Protein AF-A0A3M2DHL9-F1 (afdb_monomer)

Mean predicted aligned error: 7.64 Å

Sequence (543 aa):
MQYESRGEPLRRLLNPDKPKIVFTNPDILFLILGLQYHAEPFEPLRRYETLIMDEFHLYHGVELAHALAMASLARGFEIFKRITLLSATPHPDVRTLLAKVLNPLLIDPRVMPDAAIHGWRTAVHAVEITPIQVFGNDPVEILLEQILCLKPELERLRCEIPDDDYLPAVVIVNSVVNAIRLEDRLAEVGFPRDTLAVIRGLSHRAIRTPKDKLLALGTSAIEVGVDFRCDYLLFEALEAASFLQRFGRVGRHSPGKAFALVPPNVFTGMANLPPEIDRSYFEERIHAWYPSANAYAWFVTTESGMLTTRALAENLIAVVERDSHTRPEVLTQLREKIEAILADHAQRLGCEAENAKAKEAFQRCAQGKKHSRWLAAYRRLNRFRTSLPAVKVHDFMEQHRRQDWEMGEYEADLATLLKRAVGLAWNEKLGRLTIKGIGKYRRVHASEIFTDDDCGVILETKDFPNLLLYQDGEATPVSDLMARENHIFVVVPRRAVEQALDWRIPVFDAGSYLLAFDGAALLLLELWRRRHSARSCRVDGKV

Radius of gyration: 25.13 Å; Cα contacts (8 Å, |Δi|>4): 853; chains: 1; bounding box: 67×60×70 Å

Nearest PDB structures (foldseek):
  4qqy-assembly1_A  TM=4.549E-01  e=4.830E-08  Thermobifida fusca YX
  4qqx-assembly6_G  TM=4.732E-01  e=1.630E-07  Thermobifida fusca YX
  8g9u-assembly1_P  TM=4.335E-01  e=1.669E-03  Neisseria lactamica
  7egq-assembly1_E  TM=4.756E-01  e=2.557E-01  Severe acute respiratory syndrome coronavirus 2
  2zpa-assembly2_B  TM=1.947E-01  e=3.493E-02  Escherichia coli K-12

pLDDT: mean 87.4, std 10.69, range [30.83, 97.81]

Solvent-accessible surface area (backbone atoms only — not comparable to full-atom values): 29830 Å² total; per-residue (Å²): 137,89,71,97,50,92,21,56,66,50,25,62,70,46,46,70,92,54,100,74,86,84,90,76,60,67,53,60,55,47,36,40,71,23,34,73,45,43,67,61,36,42,60,37,51,51,74,41,52,67,46,75,44,68,61,48,52,75,44,34,31,59,34,34,24,44,53,51,37,51,52,48,50,33,54,68,67,60,37,35,84,39,78,45,80,37,52,92,64,68,49,69,65,49,54,56,49,42,48,48,63,66,56,66,90,82,86,57,87,87,60,77,72,97,63,81,93,70,88,82,72,85,69,64,44,64,63,51,76,45,75,38,69,57,71,97,58,60,68,52,58,57,49,48,54,54,49,60,73,41,42,71,57,32,54,50,48,43,71,75,47,85,45,57,61,38,27,38,27,37,37,35,34,90,38,71,54,51,36,51,49,39,53,53,52,40,42,76,75,71,41,62,67,79,33,44,9,50,32,43,74,89,46,28,75,83,52,43,52,48,56,81,23,45,30,36,42,17,22,69,57,52,58,55,92,61,89,54,46,34,43,34,35,38,32,50,48,82,32,29,64,58,37,54,44,49,58,61,52,42,6,56,84,44,59,23,38,34,43,35,40,27,46,62,67,41,35,58,52,58,74,71,50,68,99,73,74,58,68,70,62,50,52,54,51,42,53,72,57,30,56,78,82,81,48,45,54,70,40,42,57,32,47,59,24,31,39,55,36,45,35,45,54,51,36,37,50,54,52,54,71,67,41,89,84,59,54,70,67,58,55,50,52,49,50,54,52,51,51,52,40,53,49,53,51,21,53,43,62,71,22,50,69,25,42,49,54,29,51,51,42,53,53,38,27,76,72,64,36,77,98,26,45,61,54,60,36,42,46,74,66,65,59,49,65,56,68,56,66,70,41,64,35,39,25,52,43,45,14,59,76,66,76,34,73,71,54,14,40,36,60,44,39,43,61,57,44,54,30,20,43,35,72,62,38,73,36,78,94,77,72,38,39,34,27,64,27,76,50,69,83,46,57,49,31,41,50,74,82,77,56,80,88,51,41,78,44,86,43,50,45,77,82,39,85,78,64,39,36,24,42,75,84,40,79,38,67,59,27,56,62,61,65,74,47,61,43,34,29,27,34,40,58,34,92,73,37,60,94,77,62,55,90,87,55,71,66,31,41,28,80,72,27,34,34,22,45,49,56,33,12,46,54,52,46,51,54,42,50,57,49,52,55,57,50,54,60,61,64,76,65,75,125

Foldseek 3Di:
DDDPAPQVVLLVVLAPPDDDDDDDDVQVVLCQLLCVRPCRNVVSLLVEAEAEAEQLQVAFQLLVLSVLLSVLSCVLVVSHNYYHYYHPDHDPLNVVQCCLQPVDDDDDVVDDPPDDPDPDDPQFAAEAEDEDADDPDDVLVVVLVVCVVCVVVLVVVCVVDQDQQAAAEEEEEADPQSLVVSLVVCVVVDDPLVQEQEQEQQWDPVSNRSGNHSYYTYYCSLLPDRQGAYAEYEYEDQALRSVVSSVVNYRRPYYHYYYYHYHPQVVVLVVPDDSDDDPVVVSVSSNVRHDHDHRNSVSCLALLSLLSSVLSLVSNLVSLVPPPPRDPVVSVVSVVSSVVSSCSSNVSSVRNVSNVVSVVLVVCCVVVPPQSVQSVQLSVPRGSDQFADKFKEFAPVQCVVVVHRVRRIDIDTPLQCLQFFAPWDQDPVVRGTYGPDGHHTWAKAWELPDDPVQALGKDKVVVVVVIFIDTNNHTHPCSVVCVVGIWIKHKHFCVQQVVVDDPSQSWHHRPRIIMGIRSSRSVSSVSNVVSVVVVVVVVVPDD

Structure (mmCIF, N/CA/C/O backbone):
data_AF-A0A3M2DHL9-F1
#
_entry.id   AF-A0A3M2DHL9-F1
#
loop_
_atom_site.group_PDB
_atom_site.id
_atom_site.type_symbol
_atom_site.label_atom_id
_atom_site.label_alt_id
_atom_site.label_comp_id
_atom_site.label_asym_id
_atom_site.label_entity_id
_atom_site.label_seq_id
_atom_site.pdbx_PDB_ins_code
_atom_site.Cartn_x
_atom_site.Cartn_y
_atom_site.Cartn_z
_atom_site.occupancy
_atom_site.B_iso_or_equiv
_atom_site.auth_seq_id
_atom_site.auth_comp_id
_atom_site.auth_asym_id
_atom_site.auth_atom_id
_atom_site.pdbx_PDB_model_num
ATOM 1 N N . MET A 1 1 ? -26.693 -11.218 -15.103 1.00 33.88 1 MET A N 1
ATOM 2 C CA . MET A 1 1 ? -26.979 -12.069 -13.928 1.00 33.88 1 MET A CA 1
ATOM 3 C C . MET A 1 1 ? -27.029 -11.139 -12.718 1.00 33.88 1 MET A C 1
ATOM 5 O O . MET A 1 1 ? -25.993 -10.593 -12.363 1.00 33.88 1 MET A O 1
ATOM 9 N N . GLN A 1 2 ? -28.219 -10.819 -12.200 1.00 30.83 2 GLN A N 1
ATOM 10 C CA . GLN A 1 2 ? -28.372 -9.987 -10.996 1.00 30.83 2 GLN A CA 1
ATOM 11 C C . GLN A 1 2 ? -28.254 -10.901 -9.772 1.00 30.83 2 GLN A C 1
ATOM 13 O O . GLN A 1 2 ? -28.954 -11.905 -9.696 1.00 30.83 2 GLN A O 1
ATOM 18 N N . TYR A 1 3 ? -27.327 -10.592 -8.869 1.00 39.88 3 TYR A N 1
ATOM 19 C CA . TYR A 1 3 ? -27.130 -11.331 -7.622 1.00 39.88 3 TYR A CA 1
ATOM 20 C C . TYR A 1 3 ? -27.969 -10.685 -6.511 1.00 39.88 3 TYR A C 1
ATOM 22 O O . TYR A 1 3 ? -27.953 -9.462 -6.380 1.00 39.88 3 TYR A O 1
ATOM 30 N N . GLU A 1 4 ? -28.681 -11.496 -5.722 1.00 46.03 4 GLU A N 1
ATOM 31 C CA . GLU A 1 4 ? -29.551 -11.039 -4.621 1.00 46.03 4 GLU A CA 1
ATOM 32 C C . GLU A 1 4 ? -28.760 -10.523 -3.400 1.00 46.03 4 GLU A C 1
ATOM 34 O O . GLU A 1 4 ? -29.263 -9.690 -2.649 1.00 46.03 4 GLU A O 1
ATOM 39 N N . SER A 1 5 ? -27.495 -10.939 -3.233 1.00 64.06 5 SER A N 1
ATOM 40 C CA . SER A 1 5 ? -26.579 -10.461 -2.185 1.00 64.06 5 SER A CA 1
ATOM 41 C C . SER A 1 5 ? -25.177 -10.181 -2.753 1.00 64.06 5 SER A C 1
ATOM 43 O O . SER A 1 5 ? -24.746 -10.792 -3.736 1.00 64.06 5 SER A O 1
ATOM 45 N N . ARG A 1 6 ? -24.419 -9.267 -2.122 1.00 65.50 6 ARG A N 1
ATOM 46 C CA . ARG A 1 6 ? -22.997 -9.031 -2.463 1.00 65.50 6 ARG A CA 1
ATOM 47 C C . ARG A 1 6 ? -22.091 -10.229 -2.104 1.00 65.50 6 ARG A C 1
ATOM 49 O O . ARG A 1 6 ? -20.965 -10.278 -2.591 1.00 65.50 6 ARG A O 1
ATOM 56 N N . GLY A 1 7 ? -22.557 -11.160 -1.262 1.00 71.44 7 GLY A N 1
ATOM 57 C CA . GLY A 1 7 ? -21.797 -12.311 -0.753 1.00 71.44 7 GLY A CA 1
ATOM 58 C C . GLY A 1 7 ? -21.880 -13.568 -1.627 1.00 71.44 7 GLY A C 1
ATOM 59 O O . GLY A 1 7 ? -20.914 -14.328 -1.696 1.00 71.44 7 GLY A O 1
ATOM 60 N N . GLU A 1 8 ? -22.973 -13.752 -2.368 1.00 76.44 8 GLU A N 1
ATOM 61 C CA . GLU A 1 8 ? -23.227 -14.959 -3.167 1.00 76.44 8 GLU A CA 1
ATOM 62 C C . GLU A 1 8 ? -22.154 -15.241 -4.250 1.00 76.44 8 GLU A C 1
ATOM 64 O O . GLU A 1 8 ? -21.709 -16.390 -4.367 1.00 76.44 8 GLU A O 1
ATOM 69 N N . PRO A 1 9 ? -21.635 -14.246 -5.007 1.00 81.06 9 PRO A N 1
ATOM 70 C CA . PRO A 1 9 ? -20.520 -14.482 -5.930 1.00 81.06 9 PRO A CA 1
ATOM 71 C C . PRO A 1 9 ? -19.248 -14.965 -5.220 1.00 81.06 9 PRO A C 1
ATOM 73 O O . PRO A 1 9 ? -18.567 -15.867 -5.713 1.00 81.06 9 PRO A O 1
ATOM 76 N N . LEU A 1 10 ? -18.939 -14.391 -4.049 1.00 82.94 10 LEU A N 1
ATOM 77 C CA . LEU A 1 10 ? -17.772 -14.772 -3.249 1.00 82.94 10 LEU A CA 1
ATOM 78 C C . LEU A 1 10 ? -17.926 -16.185 -2.695 1.00 82.94 10 LEU A C 1
ATOM 80 O O . LEU A 1 10 ? -16.987 -16.969 -2.780 1.00 82.94 10 LEU A O 1
ATOM 84 N N . ARG A 1 11 ? -19.110 -16.547 -2.193 1.00 83.88 11 ARG A N 1
ATOM 85 C CA . ARG A 1 11 ? -19.404 -17.908 -1.729 1.00 83.88 11 ARG A CA 1
ATOM 86 C C . ARG A 1 11 ? -19.148 -18.939 -2.829 1.00 83.88 11 ARG A C 1
ATOM 88 O O . ARG A 1 11 ? -18.474 -19.937 -2.581 1.00 83.88 11 ARG A O 1
ATOM 95 N N . ARG A 1 12 ? -19.637 -18.697 -4.051 1.00 83.69 12 ARG A N 1
ATOM 96 C CA . ARG A 1 12 ? -19.397 -19.592 -5.199 1.00 83.69 12 ARG A CA 1
ATOM 97 C C . ARG A 1 12 ? -17.917 -19.686 -5.556 1.00 83.69 12 ARG A C 1
ATOM 99 O O . ARG A 1 12 ? -17.418 -20.777 -5.822 1.00 83.69 12 ARG A O 1
ATOM 106 N N . LEU A 1 13 ? -17.208 -18.558 -5.533 1.00 85.44 13 LEU A N 1
ATOM 107 C CA . LEU A 1 13 ? -15.776 -18.519 -5.817 1.00 85.44 13 LEU A CA 1
ATOM 108 C C . LEU A 1 13 ? -14.952 -19.229 -4.737 1.00 85.44 13 LEU A C 1
ATOM 110 O O . LEU A 1 13 ? -13.971 -19.885 -5.068 1.00 85.44 13 LEU A O 1
ATOM 114 N N . LEU A 1 14 ? -15.357 -19.154 -3.471 1.00 88.31 14 LEU A N 1
ATOM 115 C CA . LEU A 1 14 ? -14.650 -19.781 -2.358 1.00 88.31 14 LEU A CA 1
ATOM 116 C C . LEU A 1 14 ? -14.978 -21.261 -2.195 1.00 88.31 14 LEU A C 1
ATOM 118 O O . LEU A 1 14 ? -14.114 -21.990 -1.726 1.00 88.31 14 LEU A O 1
ATOM 122 N N . ASN A 1 15 ? -16.164 -21.730 -2.584 1.00 86.38 15 ASN A N 1
ATOM 123 C CA . ASN A 1 15 ? -16.537 -23.130 -2.392 1.00 86.38 15 ASN A CA 1
ATOM 124 C C . ASN A 1 15 ? -15.516 -24.069 -3.080 1.00 86.38 15 ASN A C 1
ATOM 126 O O . ASN A 1 15 ? -15.326 -23.956 -4.300 1.00 86.38 15 ASN A O 1
ATOM 130 N N . PRO A 1 16 ? -14.825 -24.949 -2.326 1.00 81.12 16 PRO A N 1
ATOM 131 C CA . PRO A 1 16 ? -13.876 -25.893 -2.892 1.00 81.12 16 PRO A CA 1
ATOM 132 C C . PRO A 1 16 ? -14.616 -27.171 -3.298 1.00 81.12 16 PRO A C 1
ATOM 134 O O . PRO A 1 16 ? -14.860 -28.062 -2.491 1.00 81.12 16 PRO A O 1
ATOM 137 N N . ASP A 1 17 ? -14.985 -27.252 -4.569 1.00 82.19 17 ASP A N 1
ATOM 138 C CA . ASP A 1 17 ? -15.469 -28.463 -5.242 1.00 82.19 17 ASP A CA 1
ATOM 139 C C . ASP A 1 17 ? -14.327 -29.439 -5.602 1.00 82.19 17 ASP A C 1
ATOM 141 O O . ASP A 1 17 ? -14.563 -30.592 -5.954 1.00 82.19 17 ASP A O 1
ATOM 145 N N . LYS A 1 18 ? -13.079 -28.972 -5.496 1.00 83.94 18 LYS A N 1
ATOM 146 C CA . LYS A 1 18 ? -11.817 -29.669 -5.788 1.00 83.94 18 LYS A CA 1
ATOM 147 C C . LYS A 1 18 ? -10.661 -28.992 -5.030 1.00 83.94 18 LYS A C 1
ATOM 149 O O . LYS A 1 18 ? -10.882 -27.911 -4.476 1.00 83.94 18 LYS A O 1
ATOM 154 N N . PRO A 1 19 ? -9.431 -29.552 -5.017 1.00 85.31 19 PRO A N 1
ATOM 155 C CA . PRO A 1 19 ? -8.259 -28.825 -4.531 1.00 85.31 19 PRO A CA 1
ATOM 156 C C . PRO A 1 19 ? -8.152 -27.465 -5.227 1.00 85.31 19 PRO A C 1
ATOM 158 O O . PRO A 1 19 ? -8.079 -27.388 -6.455 1.00 85.31 19 PRO A O 1
ATOM 161 N N . LYS A 1 20 ? -8.214 -26.390 -4.440 1.00 89.31 20 LYS A N 1
ATOM 162 C CA . LYS A 1 20 ? -8.384 -25.027 -4.941 1.00 89.31 20 LYS A CA 1
ATOM 163 C C . LYS A 1 20 ? -7.428 -24.085 -4.230 1.00 89.31 20 LYS A C 1
ATOM 165 O O . LYS A 1 20 ? -7.314 -24.118 -3.008 1.00 89.31 20 LYS A O 1
ATOM 170 N N . ILE A 1 21 ? -6.766 -23.238 -5.010 1.00 91.56 21 ILE A N 1
ATOM 171 C CA . ILE A 1 21 ? -5.967 -22.114 -4.522 1.00 91.56 21 ILE A CA 1
ATOM 172 C C . ILE A 1 21 ? -6.724 -20.848 -4.906 1.00 91.56 21 ILE A C 1
ATOM 174 O O . ILE A 1 21 ? -7.119 -20.689 -6.062 1.00 91.56 21 ILE A O 1
ATOM 178 N N . VAL A 1 22 ? -6.954 -19.968 -3.934 1.00 90.88 22 VAL A N 1
ATOM 179 C CA . VAL A 1 22 ? -7.648 -18.696 -4.149 1.00 90.88 22 VAL A CA 1
ATOM 180 C C . VAL A 1 22 ? -6.673 -17.555 -3.914 1.00 90.88 22 VAL A C 1
ATOM 182 O O . VAL A 1 22 ? -6.149 -17.396 -2.815 1.00 90.88 22 VAL A O 1
ATOM 185 N N . PHE A 1 23 ? -6.469 -16.740 -4.947 1.00 90.00 23 PHE A N 1
ATOM 186 C CA . PHE A 1 23 ? -5.750 -15.475 -4.847 1.00 90.00 23 PHE A CA 1
ATOM 187 C C . PHE A 1 23 ? -6.753 -14.362 -4.553 1.00 90.00 23 PHE A C 1
ATOM 189 O O . PHE A 1 23 ? -7.732 -14.191 -5.280 1.00 90.00 23 PHE A O 1
ATOM 196 N N . THR A 1 24 ? -6.525 -13.609 -3.479 1.00 89.38 24 THR A N 1
ATOM 197 C CA . THR A 1 24 ? -7.413 -12.519 -3.064 1.00 89.38 24 THR A CA 1
ATOM 198 C C . THR A 1 24 ? -6.622 -11.359 -2.470 1.00 89.38 24 THR A C 1
ATOM 200 O O . THR A 1 24 ? -5.558 -11.553 -1.890 1.00 89.38 24 THR A O 1
ATOM 203 N N . ASN A 1 25 ? -7.155 -10.143 -2.589 1.00 87.38 25 ASN A N 1
ATOM 204 C CA . ASN A 1 25 ? -6.614 -8.968 -1.904 1.00 87.38 25 ASN A CA 1
ATOM 205 C C . ASN A 1 25 ? -6.904 -9.084 -0.387 1.00 87.38 25 ASN A C 1
ATOM 207 O O . ASN A 1 25 ? -8.023 -9.495 -0.043 1.00 87.38 25 ASN A O 1
ATOM 211 N N . PRO A 1 26 ? -5.972 -8.717 0.521 1.00 90.94 26 PRO A N 1
ATOM 212 C CA . PRO A 1 26 ? -6.222 -8.654 1.965 1.00 90.94 26 PRO A CA 1
ATOM 213 C C . PRO A 1 26 ? -7.499 -7.901 2.348 1.00 90.94 26 PRO A C 1
ATOM 215 O O . PRO A 1 26 ? -8.163 -8.311 3.294 1.00 90.94 26 PRO A O 1
ATOM 218 N N . ASP A 1 27 ? -7.901 -6.874 1.590 1.00 89.44 27 ASP A N 1
ATOM 219 C CA . ASP A 1 27 ? -9.165 -6.159 1.813 1.00 89.44 27 ASP A CA 1
ATOM 220 C C . ASP A 1 27 ? -10.385 -7.103 1.819 1.00 89.44 27 ASP A C 1
ATOM 222 O O . ASP A 1 27 ? -11.231 -7.019 2.703 1.00 89.44 27 ASP A O 1
ATOM 226 N N . ILE A 1 28 ? -10.469 -8.050 0.877 1.00 89.12 28 ILE A N 1
ATOM 227 C CA . ILE A 1 28 ? -11.599 -8.992 0.795 1.00 89.12 28 ILE A CA 1
ATOM 228 C C . ILE A 1 28 ? -11.567 -9.960 1.981 1.00 89.12 28 ILE A C 1
ATOM 230 O O . ILE A 1 28 ? -12.603 -10.207 2.596 1.00 89.12 28 ILE A O 1
ATOM 234 N N . LEU A 1 29 ? -10.387 -10.483 2.335 1.00 90.62 29 LEU A N 1
ATOM 235 C CA . LEU A 1 29 ? -10.239 -11.379 3.484 1.00 90.62 29 LEU A CA 1
ATOM 236 C C . LEU A 1 29 ? -10.613 -10.670 4.793 1.00 90.62 29 LEU A C 1
ATOM 238 O O . LEU A 1 29 ? -11.330 -11.240 5.611 1.00 90.62 29 LEU A O 1
ATOM 242 N N . PHE A 1 30 ? -10.189 -9.418 4.959 1.00 91.81 30 PHE A N 1
ATOM 243 C CA . PHE A 1 30 ? -10.530 -8.578 6.103 1.00 91.81 30 PHE A CA 1
ATOM 244 C C . PHE A 1 30 ? -12.046 -8.399 6.243 1.00 91.81 30 PHE A C 1
ATOM 246 O O . PHE A 1 30 ? -12.601 -8.579 7.328 1.00 91.81 30 PHE A O 1
ATOM 253 N N . LEU A 1 31 ? -12.734 -8.120 5.131 1.00 89.00 31 LEU A N 1
ATOM 254 C CA . LEU A 1 31 ? -14.192 -7.999 5.096 1.00 89.00 31 LEU A CA 1
ATOM 255 C C . LEU A 1 31 ? -14.900 -9.328 5.405 1.00 89.00 31 LEU A C 1
ATOM 257 O O . LEU A 1 31 ? -15.914 -9.317 6.104 1.00 89.00 31 LEU A O 1
ATOM 261 N N . ILE A 1 32 ? -14.377 -10.466 4.930 1.00 88.44 32 ILE A N 1
ATOM 262 C CA . ILE A 1 32 ? -14.927 -11.796 5.246 1.00 88.44 32 ILE A CA 1
ATOM 263 C C . ILE A 1 32 ? -14.746 -12.118 6.735 1.00 88.44 32 ILE A C 1
ATOM 265 O O . ILE A 1 32 ? -15.703 -12.534 7.382 1.00 88.44 32 ILE A O 1
ATOM 269 N N . LEU A 1 33 ? -13.554 -11.897 7.300 1.00 87.25 33 LEU A N 1
ATOM 270 C CA . LEU A 1 33 ? -13.276 -12.155 8.719 1.00 87.25 33 LEU A CA 1
ATOM 271 C C . LEU A 1 33 ? -14.086 -11.242 9.652 1.00 87.25 33 LEU A C 1
ATOM 273 O O . LEU A 1 33 ? -14.469 -11.666 10.738 1.00 87.25 33 LEU A O 1
ATOM 277 N N . GLY A 1 34 ? -14.395 -10.018 9.216 1.00 85.31 34 GLY A N 1
ATOM 278 C CA . GLY A 1 34 ? -15.306 -9.107 9.912 1.00 85.31 34 GLY A CA 1
ATOM 279 C C . GLY A 1 34 ? -16.798 -9.346 9.637 1.00 85.31 34 GLY A C 1
ATOM 280 O O . GLY A 1 34 ? -17.608 -8.524 10.057 1.00 85.31 34 GLY A O 1
ATOM 281 N N . LEU A 1 35 ? -17.162 -10.407 8.900 1.00 83.38 35 LEU A N 1
ATOM 282 C CA . LEU A 1 35 ? -18.523 -10.736 8.442 1.00 83.38 35 LEU A CA 1
ATOM 283 C C . LEU A 1 35 ? -19.270 -9.595 7.723 1.00 83.38 35 LEU A C 1
ATOM 285 O O . LEU A 1 35 ? -20.501 -9.551 7.712 1.00 83.38 35 LEU A O 1
ATOM 289 N N . GLN A 1 36 ? -18.551 -8.685 7.061 1.00 81.31 36 GLN A N 1
ATOM 290 C CA . GLN A 1 36 ? -19.167 -7.573 6.324 1.00 81.31 36 GLN A CA 1
ATOM 291 C C . GLN A 1 36 ? -19.886 -8.027 5.039 1.00 81.31 36 GLN A C 1
ATOM 293 O O . GLN A 1 36 ? -20.734 -7.306 4.518 1.00 81.31 36 GLN A O 1
ATOM 298 N N . TYR A 1 37 ? -19.591 -9.237 4.551 1.00 76.31 37 TYR A N 1
ATOM 299 C CA . TYR A 1 37 ? -20.328 -9.920 3.478 1.00 76.31 37 TYR A CA 1
ATOM 300 C C . TYR A 1 37 ? -21.350 -10.944 4.008 1.00 76.31 37 TYR A C 1
ATOM 302 O O . TYR A 1 37 ? -21.741 -11.848 3.272 1.00 76.31 37 TYR A O 1
ATOM 310 N N . HIS A 1 38 ? -21.770 -10.820 5.273 1.00 75.81 38 HIS A N 1
ATOM 311 C CA . HIS A 1 38 ? -22.527 -11.838 6.011 1.00 75.81 38 HIS A CA 1
ATOM 312 C C . HIS A 1 38 ? -21.742 -13.154 6.189 1.00 75.81 38 HIS A C 1
ATOM 314 O O . HIS A 1 38 ? -20.557 -13.247 5.862 1.00 75.81 38 HIS A O 1
ATOM 320 N N . ALA A 1 39 ? -22.388 -14.178 6.755 1.00 74.12 39 ALA A N 1
ATOM 321 C CA . ALA A 1 39 ? -21.771 -15.482 7.017 1.00 74.12 39 ALA A CA 1
ATOM 322 C C . ALA A 1 39 ? -21.531 -16.327 5.747 1.00 74.12 39 ALA A C 1
ATOM 324 O O . ALA A 1 39 ? -20.759 -17.286 5.789 1.00 74.12 39 ALA A O 1
ATOM 325 N N . GLU A 1 40 ? -22.156 -15.969 4.619 1.00 77.12 40 GLU A N 1
ATOM 326 C CA . GLU A 1 40 ? -22.136 -16.731 3.361 1.00 77.12 40 GLU A CA 1
ATOM 327 C C . GLU A 1 40 ? -20.724 -17.088 2.851 1.00 77.12 40 GLU A C 1
ATOM 329 O O . GLU A 1 40 ? -20.486 -18.267 2.590 1.00 77.12 40 GLU A O 1
ATOM 334 N N . PRO A 1 41 ? -19.767 -16.148 2.706 1.00 80.44 41 PRO A N 1
ATOM 335 C CA . PRO A 1 41 ? -18.404 -16.476 2.280 1.00 80.44 41 PRO A CA 1
ATOM 336 C C . PRO A 1 41 ? -17.514 -17.018 3.408 1.00 80.44 41 PRO A C 1
ATOM 338 O O . PRO A 1 41 ? -16.451 -17.568 3.126 1.00 80.44 41 PRO A O 1
ATOM 341 N N . PHE A 1 42 ? -17.917 -16.885 4.676 1.00 82.56 42 PHE A N 1
ATOM 342 C CA . PHE A 1 42 ? -17.121 -17.347 5.815 1.00 82.56 42 PHE A CA 1
ATOM 343 C C . PHE A 1 42 ? -17.128 -18.876 5.946 1.00 82.56 42 PHE A C 1
ATOM 345 O O . PHE A 1 42 ? -16.091 -19.478 6.218 1.00 82.56 42 PHE A O 1
ATOM 352 N N . GLU A 1 43 ? -18.272 -19.524 5.709 1.00 83.00 43 GLU A N 1
ATOM 353 C CA . GLU A 1 43 ? -18.377 -20.991 5.729 1.00 83.00 43 GLU A CA 1
ATOM 354 C C . GLU A 1 43 ? -17.414 -21.682 4.744 1.00 83.00 43 GLU A C 1
ATOM 356 O O . GLU A 1 43 ? -16.615 -22.505 5.201 1.00 83.00 43 GLU A O 1
ATOM 361 N N . PRO A 1 44 ? -17.386 -21.337 3.441 1.00 86.69 44 PRO A N 1
ATOM 362 C CA . PRO A 1 44 ? -16.469 -21.978 2.510 1.00 86.69 44 PRO A CA 1
ATOM 363 C C . PRO A 1 44 ? -15.010 -21.609 2.794 1.00 86.69 44 PRO A C 1
ATOM 365 O O . PRO A 1 44 ? -14.128 -22.428 2.542 1.00 86.69 44 PRO A O 1
ATOM 368 N N . LEU A 1 45 ? -14.733 -20.427 3.363 1.00 87.81 45 LEU A N 1
ATOM 369 C CA . LEU A 1 45 ? -13.377 -20.029 3.756 1.00 87.81 45 LEU A CA 1
ATOM 370 C C . LEU A 1 45 ? -12.777 -20.978 4.808 1.00 87.81 45 LEU A C 1
ATOM 372 O O . LEU A 1 45 ? -11.600 -21.316 4.719 1.00 87.81 45 LEU A O 1
ATOM 376 N N . ARG A 1 46 ? -13.580 -21.471 5.762 1.00 87.19 46 ARG A N 1
ATOM 377 C CA . ARG A 1 46 ? -13.131 -22.424 6.800 1.00 87.19 46 ARG A CA 1
ATOM 378 C C . ARG A 1 46 ? -12.732 -23.798 6.259 1.00 87.19 46 ARG A C 1
ATOM 380 O O . ARG A 1 46 ? -12.165 -24.600 6.994 1.00 87.19 46 ARG A O 1
ATOM 387 N N . ARG A 1 47 ? -13.056 -24.100 5.000 1.00 89.50 47 ARG A N 1
ATOM 388 C CA . ARG A 1 47 ? -12.672 -25.359 4.345 1.00 89.50 47 ARG A CA 1
ATOM 389 C C . ARG A 1 47 ? -11.240 -25.323 3.808 1.00 89.50 47 ARG A C 1
ATOM 391 O O . ARG A 1 47 ? -10.718 -26.360 3.411 1.00 89.50 47 ARG A O 1
ATOM 398 N N . TYR A 1 48 ? -10.606 -24.151 3.789 1.00 92.25 48 TYR A N 1
ATOM 399 C CA . TYR A 1 48 ? -9.203 -24.010 3.426 1.00 92.25 48 TYR A CA 1
ATOM 400 C C . TYR A 1 48 ? -8.323 -24.283 4.640 1.00 92.25 48 TYR A C 1
ATOM 402 O O . TYR A 1 48 ? -8.579 -23.804 5.738 1.00 92.25 48 TYR A O 1
ATOM 410 N N . GLU A 1 49 ? -7.243 -25.031 4.440 1.00 92.50 49 GLU A N 1
ATOM 411 C CA . GLU A 1 49 ? -6.347 -25.389 5.542 1.00 92.50 49 GLU A CA 1
ATOM 412 C C . GLU A 1 49 ? -5.215 -24.383 5.753 1.00 92.50 49 GLU A C 1
ATOM 414 O O . GLU A 1 49 ? -4.653 -24.315 6.843 1.00 92.50 49 GLU A O 1
ATOM 419 N N . THR A 1 50 ? -4.841 -23.632 4.715 1.00 94.31 50 THR A N 1
ATOM 420 C CA . THR A 1 50 ? -3.657 -22.766 4.732 1.00 94.31 50 THR A CA 1
ATOM 421 C C . THR A 1 50 ? -4.012 -21.351 4.300 1.00 94.31 50 THR A C 1
ATOM 423 O O . THR A 1 50 ? -4.591 -21.157 3.234 1.00 94.31 50 THR A O 1
ATOM 426 N N . LEU A 1 51 ? -3.594 -20.372 5.101 1.00 94.44 51 LEU A N 1
ATOM 427 C CA . LEU A 1 51 ? -3.557 -18.961 4.734 1.00 94.44 51 LEU A CA 1
ATOM 428 C C . LEU A 1 51 ? -2.118 -18.565 4.394 1.00 94.44 51 LEU A C 1
ATOM 430 O O . LEU A 1 51 ? -1.217 -18.744 5.213 1.00 94.44 51 LEU A O 1
ATOM 434 N N . ILE A 1 52 ? -1.914 -17.995 3.210 1.00 95.12 52 ILE A N 1
ATOM 435 C CA . ILE A 1 52 ? -0.633 -17.418 2.794 1.00 95.12 52 ILE A CA 1
ATOM 436 C C . ILE A 1 52 ? -0.815 -15.905 2.699 1.00 95.12 52 ILE A C 1
ATOM 438 O O . ILE A 1 52 ? -1.647 -15.428 1.931 1.00 95.12 52 ILE A O 1
ATOM 442 N N . MET A 1 53 ? -0.054 -15.161 3.498 1.00 93.94 53 MET A N 1
ATOM 443 C CA . MET A 1 53 ? 0.035 -13.706 3.407 1.00 93.94 53 MET A CA 1
ATOM 444 C C . MET A 1 53 ? 1.313 -13.363 2.653 1.00 93.94 53 MET A C 1
ATOM 446 O O . MET A 1 53 ? 2.405 -13.429 3.219 1.00 93.94 53 MET A O 1
ATOM 450 N N . ASP A 1 54 ? 1.158 -13.066 1.368 1.00 91.56 54 ASP A N 1
ATOM 451 C CA . ASP A 1 54 ? 2.264 -12.692 0.494 1.00 91.56 54 ASP A CA 1
ATOM 452 C C . ASP A 1 54 ? 2.633 -11.208 0.638 1.00 91.56 54 ASP A C 1
ATOM 454 O O . ASP A 1 54 ? 1.834 -10.411 1.134 1.00 91.56 54 ASP A O 1
ATOM 458 N N . GLU A 1 55 ? 3.848 -10.845 0.228 1.00 88.62 55 GLU A N 1
ATOM 459 C CA . GLU A 1 55 ? 4.378 -9.473 0.254 1.00 88.62 55 GLU A CA 1
ATOM 460 C C . GLU A 1 55 ? 4.235 -8.769 1.619 1.00 88.62 55 GLU A C 1
ATOM 462 O O . GLU A 1 55 ? 3.961 -7.572 1.722 1.00 88.62 55 GLU A O 1
ATOM 467 N N . PHE A 1 56 ? 4.460 -9.505 2.712 1.00 92.00 56 PHE A N 1
ATOM 468 C CA . PHE A 1 56 ? 4.197 -9.036 4.079 1.00 92.00 56 PHE A CA 1
ATOM 469 C C . PHE A 1 56 ? 5.000 -7.780 4.475 1.00 92.00 56 PHE A C 1
ATOM 471 O O . PHE A 1 56 ? 4.626 -7.073 5.406 1.00 92.00 56 PHE A O 1
ATOM 478 N N . HIS A 1 57 ? 6.102 -7.473 3.780 1.00 87.12 57 HIS A N 1
ATOM 479 C CA . HIS A 1 57 ? 6.872 -6.240 4.004 1.00 87.12 57 HIS A CA 1
ATOM 480 C C . HIS A 1 57 ? 6.126 -4.962 3.584 1.00 87.12 57 HIS A C 1
ATOM 482 O O . HIS A 1 57 ? 6.551 -3.874 3.969 1.00 87.12 57 HIS A O 1
ATOM 488 N N . LEU A 1 58 ? 5.045 -5.069 2.801 1.00 86.81 58 LEU A N 1
ATOM 489 C CA . LEU A 1 58 ? 4.221 -3.921 2.424 1.00 86.81 58 LEU A CA 1
ATOM 490 C C . LEU A 1 58 ? 3.373 -3.416 3.596 1.00 86.81 58 LEU A C 1
ATOM 492 O O . LEU A 1 58 ? 3.018 -2.239 3.628 1.00 86.81 58 LEU A O 1
ATOM 496 N N . TYR A 1 59 ? 3.063 -4.275 4.571 1.00 91.56 59 TYR A N 1
ATOM 497 C CA . TYR A 1 59 ? 2.223 -3.903 5.703 1.00 91.56 59 TYR A CA 1
ATOM 498 C C . TYR A 1 59 ? 3.010 -3.089 6.732 1.00 91.56 59 TYR A C 1
ATOM 500 O O . TYR A 1 59 ? 4.003 -3.549 7.299 1.00 91.56 59 TYR A O 1
ATOM 508 N N . HIS A 1 60 ? 2.525 -1.883 7.021 1.00 91.69 60 HIS A N 1
ATOM 509 C CA . HIS A 1 60 ? 3.105 -0.978 8.010 1.00 91.69 60 HIS A CA 1
ATOM 510 C C . HIS A 1 60 ? 2.022 -0.355 8.898 1.00 91.69 60 HIS A C 1
ATOM 512 O O . HIS A 1 60 ? 0.855 -0.275 8.513 1.00 91.69 60 HIS A O 1
ATOM 518 N N . GLY A 1 61 ? 2.406 0.102 10.092 1.00 94.19 61 GLY A N 1
ATOM 519 C CA . GLY A 1 61 ? 1.518 0.810 11.022 1.00 94.19 61 GLY A CA 1
ATOM 520 C C . GLY A 1 61 ? 0.182 0.092 11.244 1.00 94.19 61 GLY A C 1
ATOM 521 O O . GLY A 1 61 ? 0.140 -1.015 11.778 1.00 94.19 61 GLY A O 1
ATOM 522 N N . VAL A 1 62 ? -0.910 0.724 10.816 1.00 94.69 62 VAL A N 1
ATOM 523 C CA . VAL A 1 62 ? -2.283 0.207 10.948 1.00 94.69 62 VAL A CA 1
ATOM 524 C C . VAL A 1 62 ? -2.509 -1.057 10.119 1.00 94.69 62 VAL A C 1
ATOM 526 O O . VAL A 1 62 ? -3.138 -1.992 10.602 1.00 94.69 62 VAL A O 1
ATOM 529 N N . GLU A 1 63 ? -1.978 -1.127 8.896 1.00 95.12 63 GLU A N 1
ATOM 530 C CA . GLU A 1 63 ? -2.162 -2.287 8.010 1.00 95.12 63 GLU A CA 1
ATOM 531 C C . GLU A 1 63 ? -1.446 -3.519 8.572 1.00 95.12 63 GLU A C 1
ATOM 533 O O . GLU A 1 63 ? -1.968 -4.632 8.523 1.00 95.12 63 GLU A O 1
ATOM 538 N N . LEU A 1 64 ? -0.287 -3.308 9.207 1.00 95.62 64 LEU A N 1
ATOM 539 C CA . LEU A 1 64 ? 0.397 -4.347 9.975 1.00 95.62 64 LEU A CA 1
ATOM 540 C C . LEU A 1 64 ? -0.435 -4.787 11.189 1.00 95.62 64 LEU A C 1
ATOM 542 O O . LEU A 1 64 ? -0.537 -5.986 11.451 1.00 95.62 64 LEU A O 1
ATOM 546 N N . ALA A 1 65 ? -1.066 -3.849 11.904 1.00 95.81 65 ALA A N 1
ATOM 547 C CA . ALA A 1 65 ? -1.961 -4.175 13.015 1.00 95.81 65 ALA A CA 1
ATOM 548 C C . ALA A 1 65 ? -3.151 -5.029 12.540 1.00 95.81 65 ALA A C 1
ATOM 550 O O . ALA A 1 65 ? -3.442 -6.064 13.136 1.00 95.81 65 ALA A O 1
ATOM 551 N N . HIS A 1 66 ? -3.773 -4.671 11.411 1.00 95.44 66 HIS A N 1
ATOM 552 C CA . HIS A 1 66 ? -4.829 -5.464 10.777 1.00 95.44 66 HIS A CA 1
ATOM 553 C C . HIS A 1 66 ? -4.355 -6.856 10.356 1.00 95.44 66 HIS A C 1
ATOM 555 O O . HIS A 1 66 ? -5.049 -7.839 10.615 1.00 95.44 66 HIS A O 1
ATOM 561 N N . ALA A 1 67 ? -3.182 -6.965 9.730 1.00 95.50 67 ALA A N 1
ATOM 562 C CA . ALA A 1 67 ? -2.612 -8.243 9.316 1.00 95.50 67 ALA A CA 1
ATOM 563 C C . ALA A 1 67 ? -2.412 -9.188 10.513 1.00 95.50 67 ALA A C 1
ATOM 565 O O . ALA A 1 67 ? -2.810 -10.355 10.464 1.00 95.50 67 ALA A O 1
ATOM 566 N N . LEU A 1 68 ? -1.863 -8.671 11.615 1.00 95.06 68 LEU A N 1
ATOM 567 C CA . LEU A 1 68 ? -1.662 -9.439 12.844 1.00 95.06 68 LEU A CA 1
ATOM 568 C C . LEU A 1 68 ? -2.983 -9.767 13.549 1.00 95.06 68 LEU A C 1
ATOM 570 O O . LEU A 1 68 ? -3.140 -10.886 14.036 1.00 95.06 68 LEU A O 1
ATOM 574 N N . ALA A 1 69 ? -3.948 -8.846 13.552 1.00 93.50 69 ALA A N 1
ATOM 575 C CA . ALA A 1 69 ? -5.290 -9.085 14.076 1.00 93.50 69 ALA A CA 1
ATOM 576 C C . ALA A 1 69 ? -5.989 -10.227 13.324 1.00 93.50 69 ALA A C 1
ATOM 578 O O . ALA A 1 69 ? -6.513 -11.148 13.950 1.00 93.50 69 ALA A O 1
ATOM 579 N N . MET A 1 70 ? -5.945 -10.214 11.987 1.00 93.94 70 MET A N 1
ATOM 580 C CA . MET A 1 70 ? -6.486 -11.295 11.159 1.00 93.94 70 MET A CA 1
ATOM 581 C C . MET A 1 70 ? -5.798 -12.628 11.454 1.00 93.94 70 MET A C 1
ATOM 583 O O . MET A 1 70 ? -6.485 -13.632 11.628 1.00 93.94 70 MET A O 1
ATOM 587 N N . ALA A 1 71 ? -4.465 -12.649 11.563 1.00 93.25 71 ALA A N 1
ATOM 588 C CA . ALA A 1 71 ? -3.725 -13.863 11.898 1.00 93.25 71 ALA A CA 1
ATOM 589 C C . ALA A 1 71 ? -4.103 -14.405 13.289 1.00 93.25 71 ALA A C 1
ATOM 591 O O . ALA A 1 71 ? -4.328 -15.606 13.443 1.00 93.25 71 ALA A O 1
ATOM 592 N N . SER A 1 72 ? -4.229 -13.537 14.297 1.00 92.75 72 SER A N 1
ATOM 593 C CA . SER A 1 72 ? -4.634 -13.928 15.652 1.00 92.75 72 SER A CA 1
ATOM 594 C C . SER A 1 72 ? -6.077 -14.420 15.721 1.00 92.75 72 SER A C 1
ATOM 596 O O . SER A 1 72 ? -6.321 -15.458 16.332 1.00 92.75 72 SER A O 1
ATOM 598 N N . LEU A 1 73 ? -7.021 -13.750 15.053 1.00 91.81 73 LEU A N 1
ATOM 599 C CA . LEU A 1 73 ? -8.406 -14.218 14.956 1.00 91.81 73 LEU A CA 1
ATOM 600 C C . LEU A 1 73 ? -8.478 -15.561 14.230 1.00 91.81 73 LEU A C 1
ATOM 602 O O . LEU A 1 73 ? -9.110 -16.490 14.721 1.00 91.81 73 LEU A O 1
ATOM 606 N N . ALA A 1 74 ? -7.782 -15.702 13.102 1.00 91.81 74 ALA A N 1
ATOM 607 C CA . ALA A 1 74 ? -7.779 -16.942 12.342 1.00 91.81 74 ALA A CA 1
ATOM 608 C C . ALA A 1 74 ? -7.195 -18.120 13.133 1.00 91.81 74 ALA A C 1
ATOM 610 O O . ALA A 1 74 ? -7.747 -19.217 13.068 1.00 91.81 74 ALA A O 1
ATOM 611 N N . ARG A 1 75 ? -6.134 -17.899 13.923 1.00 89.69 75 ARG A N 1
ATOM 612 C CA . ARG A 1 75 ? -5.599 -18.910 14.851 1.00 89.69 75 ARG A CA 1
ATOM 613 C C . ARG A 1 75 ? -6.572 -19.218 15.980 1.00 89.69 75 ARG A C 1
ATOM 615 O O . ARG A 1 75 ? -6.841 -20.381 16.240 1.00 89.69 75 ARG A O 1
ATOM 622 N N . GLY A 1 76 ? -7.109 -18.190 16.631 1.00 90.25 76 GLY A N 1
ATOM 623 C CA . GLY A 1 76 ? -7.999 -18.344 17.779 1.00 90.25 76 GLY A CA 1
ATOM 624 C C . GLY A 1 76 ? -9.332 -19.017 17.445 1.00 90.25 76 GLY A C 1
ATOM 625 O O . GLY A 1 76 ? -9.896 -19.749 18.258 1.00 90.25 76 GLY A O 1
ATOM 626 N N . PHE A 1 77 ? -9.833 -18.809 16.229 1.00 90.25 77 PHE A N 1
ATOM 627 C CA . PHE A 1 77 ? -11.001 -19.509 15.697 1.00 90.25 77 PHE A CA 1
ATOM 628 C C . PHE A 1 77 ? -10.665 -20.813 14.970 1.00 90.25 77 PHE A C 1
ATOM 630 O O . PHE A 1 77 ? -11.595 -21.478 14.519 1.00 90.25 77 PHE A O 1
ATOM 637 N N . GLU A 1 78 ? -9.383 -21.178 14.877 1.00 91.12 78 GLU A N 1
ATOM 638 C CA . GLU A 1 78 ? -8.904 -22.368 14.164 1.00 91.12 78 GLU A CA 1
ATOM 639 C C . GLU A 1 78 ? -9.434 -22.424 12.719 1.00 91.12 78 GLU A C 1
ATOM 641 O O . GLU A 1 78 ? -9.829 -23.471 12.213 1.00 91.12 78 GLU A O 1
ATOM 646 N N . ILE A 1 79 ? -9.480 -21.261 12.055 1.00 91.38 79 ILE A N 1
ATOM 647 C CA . ILE A 1 79 ? -9.970 -21.131 10.674 1.00 91.38 79 ILE A CA 1
ATOM 648 C C . ILE A 1 79 ? -9.025 -21.853 9.716 1.00 91.38 79 ILE A C 1
ATOM 650 O O . ILE A 1 79 ? -9.480 -22.527 8.800 1.00 91.38 79 ILE A O 1
ATOM 654 N N . PHE A 1 80 ? -7.716 -21.720 9.948 1.00 92.56 80 PHE A N 1
ATOM 655 C CA . PHE A 1 80 ? -6.670 -22.340 9.141 1.00 92.56 80 PHE A CA 1
ATOM 656 C C . PHE A 1 80 ? -5.748 -23.173 10.032 1.00 92.56 80 PHE A C 1
ATOM 658 O O . PHE A 1 80 ? -5.370 -22.747 11.124 1.00 92.56 80 PHE A O 1
ATOM 665 N N . LYS A 1 81 ? -5.324 -24.335 9.530 1.00 92.00 81 LYS A N 1
ATOM 666 C CA . LYS A 1 81 ? -4.314 -25.195 10.165 1.00 92.00 81 LYS A CA 1
ATOM 667 C C . LYS A 1 81 ? -2.911 -24.596 10.067 1.00 92.00 81 LYS A C 1
ATOM 669 O O . LYS A 1 81 ? -2.073 -24.843 10.930 1.00 92.00 81 LYS A O 1
ATOM 674 N N . ARG A 1 82 ? -2.636 -23.834 9.003 1.00 93.69 82 ARG A N 1
ATOM 675 C CA . ARG A 1 82 ? -1.332 -23.217 8.740 1.00 93.69 82 ARG A CA 1
ATOM 676 C C . ARG A 1 82 ? -1.490 -21.763 8.317 1.00 93.69 82 ARG A C 1
ATOM 678 O O . ARG A 1 82 ? -2.346 -21.437 7.500 1.00 93.69 82 ARG A O 1
ATOM 685 N N . ILE A 1 83 ? -0.612 -20.911 8.837 1.00 93.62 83 ILE A N 1
ATOM 686 C CA . ILE A 1 83 ? -0.440 -19.535 8.371 1.00 93.62 83 ILE A CA 1
ATOM 687 C C . ILE A 1 83 ? 1.013 -19.374 7.934 1.00 93.62 83 ILE A C 1
ATOM 689 O O . ILE A 1 83 ? 1.927 -19.661 8.707 1.00 93.62 83 ILE A O 1
ATOM 693 N N . THR A 1 84 ? 1.220 -18.928 6.700 1.00 94.88 84 THR A N 1
ATOM 694 C CA . THR A 1 84 ? 2.538 -18.665 6.121 1.00 94.88 84 THR A CA 1
ATOM 695 C C . THR A 1 84 ? 2.638 -17.186 5.775 1.00 94.88 84 THR A C 1
ATOM 697 O O . THR A 1 84 ? 1.775 -16.656 5.080 1.00 94.88 84 THR A O 1
ATOM 700 N N . LEU A 1 85 ? 3.686 -16.523 6.262 1.00 94.50 85 LEU A N 1
ATOM 701 C CA . LEU A 1 85 ? 3.983 -15.125 5.949 1.00 94.50 85 LEU A CA 1
ATOM 702 C C . LEU A 1 85 ? 5.178 -15.099 4.997 1.00 94.50 85 LEU A C 1
ATOM 704 O O . LEU A 1 85 ? 6.261 -15.547 5.373 1.00 94.50 85 LEU A O 1
ATOM 708 N N . LEU A 1 86 ? 4.983 -14.605 3.777 1.00 92.31 86 LEU A N 1
ATOM 709 C CA . LEU A 1 86 ? 6.045 -14.479 2.781 1.00 92.31 86 LEU A CA 1
ATOM 710 C C . LEU A 1 86 ? 6.488 -13.021 2.710 1.00 92.31 86 LEU A C 1
ATOM 712 O O . LEU A 1 86 ? 5.671 -12.103 2.673 1.00 92.31 86 LEU A O 1
ATOM 716 N N . SER A 1 87 ? 7.797 -12.789 2.744 1.00 88.31 87 SER A N 1
ATOM 717 C CA . SER A 1 87 ? 8.353 -11.441 2.711 1.00 88.31 87 SER A CA 1
ATOM 718 C C . SER A 1 87 ? 9.723 -11.443 2.052 1.00 88.31 87 SER A C 1
ATOM 720 O O . SER A 1 87 ? 10.635 -12.104 2.541 1.00 88.31 87 SER A O 1
ATOM 722 N N . ALA A 1 88 ? 9.871 -10.673 0.972 1.00 80.69 88 ALA A N 1
ATOM 723 C CA . ALA A 1 88 ? 11.162 -10.476 0.315 1.00 80.69 88 ALA A CA 1
ATOM 724 C C . ALA A 1 88 ? 12.131 -9.629 1.161 1.00 80.69 88 ALA A C 1
ATOM 726 O O . ALA A 1 88 ? 13.304 -9.959 1.285 1.00 80.69 88 ALA A O 1
ATOM 727 N N . THR A 1 89 ? 11.636 -8.550 1.776 1.00 78.94 89 THR A N 1
ATOM 728 C CA . THR A 1 89 ? 12.459 -7.565 2.501 1.00 78.94 89 THR A CA 1
ATOM 729 C C . THR A 1 89 ? 11.885 -7.271 3.895 1.00 78.94 89 THR A C 1
ATOM 731 O O . THR A 1 89 ? 11.396 -6.167 4.151 1.00 78.94 89 THR A O 1
ATOM 734 N N . PRO A 1 90 ? 11.869 -8.253 4.815 1.00 82.44 90 PRO A N 1
ATOM 735 C CA . PRO A 1 90 ? 11.256 -8.090 6.133 1.00 82.44 90 PRO A CA 1
ATOM 736 C C . PRO A 1 90 ? 12.038 -7.109 7.020 1.00 82.44 90 PRO A C 1
ATOM 738 O O . PRO A 1 90 ? 13.208 -7.337 7.334 1.00 82.44 90 PRO A O 1
ATOM 741 N N . HI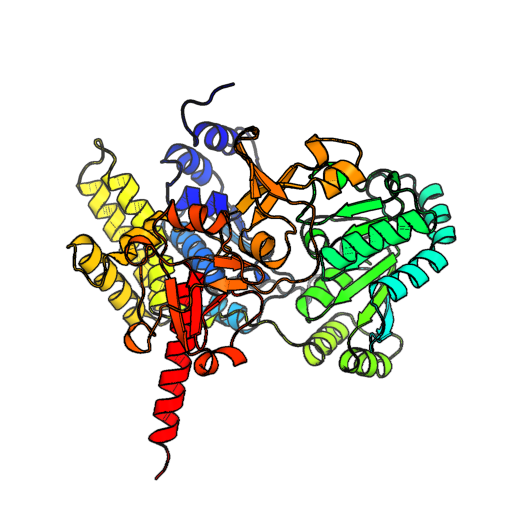S A 1 91 ? 11.360 -6.061 7.493 1.00 85.94 91 HIS A N 1
ATOM 742 C CA . HIS A 1 91 ? 11.939 -5.060 8.392 1.00 85.94 91 HIS A CA 1
ATOM 743 C C . HIS A 1 91 ? 12.329 -5.681 9.756 1.00 85.94 91 HIS A C 1
ATOM 745 O O . HIS A 1 91 ? 11.530 -6.441 10.317 1.00 85.94 91 HIS A O 1
ATOM 751 N N . PRO A 1 92 ? 13.495 -5.344 10.347 1.00 87.00 92 PRO A N 1
ATOM 752 C CA . PRO A 1 92 ? 13.957 -5.920 11.619 1.00 87.00 92 PRO A CA 1
ATOM 753 C C . PRO A 1 92 ? 12.954 -5.791 12.776 1.00 87.00 92 PRO A C 1
ATOM 755 O O . PRO A 1 92 ? 12.679 -6.766 13.478 1.00 87.00 92 PRO A O 1
ATOM 758 N N . ASP A 1 93 ? 12.338 -4.617 12.932 1.00 90.31 93 ASP A N 1
ATOM 759 C CA . ASP A 1 93 ? 11.302 -4.405 13.954 1.00 90.31 93 ASP A CA 1
ATOM 760 C C . ASP A 1 93 ? 10.083 -5.315 13.757 1.00 90.31 93 ASP A C 1
ATOM 762 O O . ASP A 1 93 ? 9.521 -5.819 14.728 1.00 90.31 93 ASP A O 1
ATOM 766 N N . VAL A 1 94 ? 9.693 -5.575 12.504 1.00 92.12 94 VAL A N 1
ATOM 767 C CA . VAL A 1 94 ? 8.578 -6.476 12.183 1.00 92.12 94 VAL A CA 1
ATOM 768 C C . VAL A 1 94 ? 8.971 -7.922 12.472 1.00 92.12 94 VAL A C 1
ATOM 770 O O . VAL A 1 94 ? 8.178 -8.646 13.064 1.00 92.12 94 VAL A O 1
ATOM 773 N N . ARG A 1 95 ? 10.205 -8.343 12.153 1.00 90.62 95 ARG A N 1
ATOM 774 C CA . ARG A 1 95 ? 10.714 -9.673 12.547 1.00 90.62 95 ARG A CA 1
ATOM 775 C C . ARG A 1 95 ? 10.658 -9.859 14.067 1.00 90.62 95 ARG A C 1
ATOM 777 O O . ARG A 1 95 ? 10.168 -10.880 14.544 1.00 90.62 95 ARG A O 1
ATOM 784 N N . THR A 1 96 ? 11.103 -8.852 14.817 1.00 91.50 96 THR A N 1
ATOM 785 C CA . THR A 1 96 ? 11.089 -8.856 16.289 1.00 91.50 96 THR A CA 1
ATOM 786 C C . THR A 1 96 ? 9.663 -8.944 16.833 1.00 91.50 96 THR A C 1
ATOM 788 O O . THR A 1 96 ? 9.395 -9.699 17.766 1.00 91.50 96 THR A O 1
ATOM 791 N N . LEU A 1 97 ? 8.729 -8.206 16.229 1.00 92.94 97 LEU A N 1
ATOM 792 C CA . LEU A 1 97 ? 7.311 -8.258 16.567 1.00 92.94 97 LEU A CA 1
ATOM 793 C C . LEU A 1 97 ? 6.709 -9.645 16.289 1.00 92.94 97 LEU A C 1
ATOM 795 O O . LEU A 1 97 ? 6.051 -10.218 17.154 1.00 92.94 97 LEU A O 1
ATOM 799 N N . LEU A 1 98 ? 6.969 -10.220 15.112 1.00 92.81 98 LEU A N 1
ATOM 800 C CA . LEU A 1 98 ? 6.463 -11.537 14.716 1.00 92.81 98 LEU A CA 1
ATOM 801 C C . LEU A 1 98 ? 6.974 -12.659 15.624 1.00 92.81 98 LEU A C 1
ATOM 803 O O . LEU A 1 98 ? 6.197 -13.547 15.979 1.00 92.81 98 LEU A O 1
ATOM 807 N N . ALA A 1 99 ? 8.242 -12.601 16.042 1.00 90.50 99 ALA A N 1
ATOM 808 C CA . ALA A 1 99 ? 8.814 -13.551 16.993 1.00 90.50 99 ALA A CA 1
ATOM 809 C C . ALA A 1 99 ? 8.039 -13.571 18.322 1.00 90.50 99 ALA A C 1
ATOM 811 O O . ALA A 1 99 ? 7.799 -14.639 18.875 1.00 90.50 99 ALA A O 1
ATOM 812 N N . LYS A 1 100 ? 7.572 -12.406 18.789 1.00 88.06 100 LYS A N 1
ATOM 813 C CA . LYS A 1 100 ? 6.755 -12.291 20.005 1.00 88.06 100 LYS A CA 1
ATOM 814 C C . LYS A 1 100 ? 5.322 -12.795 19.803 1.00 88.06 100 LYS A C 1
ATOM 816 O O . LYS A 1 100 ? 4.838 -13.615 20.576 1.00 88.06 100 LYS A O 1
ATOM 821 N N . VAL A 1 101 ? 4.643 -12.331 18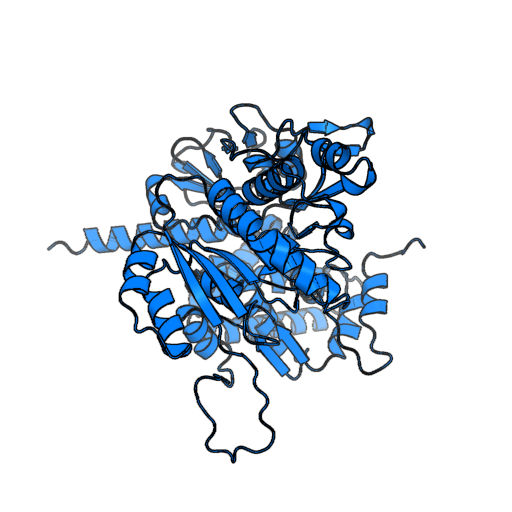.751 1.00 86.88 101 VAL A N 1
ATOM 822 C CA . VAL A 1 101 ? 3.202 -12.592 18.543 1.00 86.88 101 VAL A CA 1
ATOM 823 C C . VAL A 1 101 ? 2.925 -14.003 18.045 1.00 86.88 101 VAL A C 1
ATOM 825 O O . VAL A 1 101 ? 2.004 -14.677 18.505 1.00 86.88 101 VAL A O 1
ATOM 828 N N . LEU A 1 102 ? 3.689 -14.457 17.058 1.00 86.62 102 LEU A N 1
ATOM 829 C CA . LEU A 1 102 ? 3.411 -15.711 16.366 1.00 86.62 102 LEU A CA 1
ATOM 830 C C . LEU A 1 102 ? 4.435 -16.793 16.693 1.00 86.62 102 LEU A C 1
ATOM 832 O O . LEU A 1 102 ? 4.073 -17.964 16.604 1.00 86.62 102 LEU A O 1
ATOM 836 N N . ASN A 1 103 ? 5.652 -16.408 17.098 1.00 86.75 103 ASN A N 1
ATOM 837 C CA . ASN A 1 103 ? 6.810 -17.294 17.232 1.00 86.75 103 ASN A CA 1
ATOM 838 C C . ASN A 1 103 ? 6.935 -18.261 16.032 1.00 86.75 103 ASN A C 1
ATOM 840 O O . ASN A 1 103 ? 6.852 -19.479 16.205 1.00 86.75 103 ASN A O 1
ATOM 844 N N . PRO A 1 104 ? 7.007 -17.735 14.791 1.00 89.19 104 PRO A N 1
ATOM 845 C CA . PRO A 1 104 ? 6.947 -18.566 13.598 1.00 89.19 104 PRO A CA 1
ATOM 846 C C . PRO A 1 104 ? 8.245 -19.355 13.402 1.00 89.19 104 PRO A C 1
ATOM 848 O O . PRO A 1 104 ? 9.329 -18.890 13.756 1.00 89.19 104 PRO A O 1
ATOM 851 N N . LEU A 1 105 ? 8.148 -20.511 12.738 1.00 89.94 105 LEU A N 1
ATOM 852 C CA . LEU A 1 105 ? 9.317 -21.154 12.140 1.00 89.94 105 LEU A CA 1
ATOM 853 C C . LEU A 1 105 ? 9.876 -20.230 11.052 1.00 89.94 105 LEU A C 1
ATOM 855 O O . LEU A 1 105 ? 9.224 -20.008 10.029 1.00 89.94 105 LEU A O 1
ATOM 859 N N . LEU A 1 106 ? 11.070 -19.687 11.278 1.00 88.00 106 LEU A N 1
ATOM 860 C CA . LEU A 1 106 ? 11.749 -18.838 10.309 1.00 88.00 106 LEU A CA 1
ATOM 861 C C . LEU A 1 106 ? 12.508 -19.706 9.303 1.00 88.00 106 LEU A C 1
ATOM 863 O O . LEU A 1 106 ? 13.424 -20.434 9.673 1.00 88.00 106 LEU A O 1
ATOM 867 N N . ILE A 1 107 ? 12.142 -19.585 8.029 1.00 85.88 107 ILE A N 1
ATOM 868 C CA . ILE A 1 107 ? 12.902 -20.140 6.908 1.00 85.88 107 ILE A CA 1
ATOM 869 C C . ILE A 1 107 ? 13.625 -18.962 6.255 1.00 85.88 107 ILE A C 1
ATOM 871 O O . ILE A 1 107 ? 12.992 -18.141 5.593 1.00 85.88 107 ILE A O 1
ATOM 875 N N . ASP A 1 108 ? 14.932 -18.842 6.494 1.00 77.06 108 ASP A N 1
ATOM 876 C CA . ASP A 1 108 ? 15.773 -17.798 5.901 1.00 77.06 108 ASP A CA 1
ATOM 877 C C . ASP A 1 108 ? 16.700 -18.449 4.861 1.00 77.06 108 ASP A C 1
ATOM 879 O O . ASP A 1 108 ? 17.528 -19.280 5.238 1.00 77.06 108 ASP A O 1
ATOM 883 N N . PRO A 1 109 ? 16.577 -18.111 3.564 1.00 66.69 109 PRO A N 1
ATOM 884 C CA . PRO A 1 109 ? 17.364 -18.743 2.506 1.00 66.69 109 PRO A CA 1
ATOM 885 C C . PRO A 1 109 ? 18.870 -18.463 2.622 1.00 66.69 109 PRO A C 1
ATOM 887 O O . PRO A 1 109 ? 19.658 -19.140 1.970 1.00 66.69 109 PRO A O 1
ATOM 890 N N . ARG A 1 110 ? 19.282 -17.499 3.458 1.00 64.75 110 ARG A N 1
ATOM 891 C CA . ARG A 1 110 ? 20.697 -17.219 3.752 1.00 64.75 110 ARG A CA 1
ATOM 892 C C . ARG A 1 110 ? 21.326 -18.255 4.682 1.00 64.75 110 ARG A C 1
ATOM 894 O O . ARG A 1 110 ? 22.546 -18.315 4.792 1.00 64.75 110 ARG A O 1
ATOM 901 N N . VAL A 1 111 ? 20.512 -19.069 5.352 1.00 63.81 111 VAL A N 1
ATOM 902 C CA . VAL A 1 111 ? 20.981 -20.188 6.167 1.00 63.81 111 VAL A CA 1
ATOM 903 C C . VAL A 1 111 ? 20.947 -21.430 5.284 1.00 63.81 111 VAL A C 1
ATOM 905 O O . VAL A 1 111 ? 19.892 -22.031 5.084 1.00 63.81 111 VAL A O 1
ATOM 908 N N . MET A 1 112 ? 22.095 -21.793 4.704 1.00 56.44 112 MET A N 1
ATOM 909 C CA . MET A 1 112 ? 22.196 -23.030 3.930 1.00 56.44 112 MET A CA 1
ATOM 910 C C . MET A 1 112 ? 21.878 -24.230 4.836 1.00 56.44 112 MET A C 1
ATOM 912 O O . MET A 1 112 ? 22.475 -24.347 5.908 1.00 56.44 112 MET A O 1
ATOM 916 N N . PRO A 1 113 ? 20.962 -25.133 4.448 1.00 54.59 113 PRO A N 1
ATOM 917 C CA . PRO A 1 113 ? 20.829 -26.411 5.132 1.00 54.59 113 PRO A CA 1
ATOM 918 C C . PRO A 1 113 ? 22.083 -27.261 4.880 1.00 54.59 113 PRO A C 1
ATOM 920 O O . PRO A 1 113 ? 22.533 -27.339 3.740 1.00 54.59 113 PRO A O 1
ATOM 923 N N . ASP A 1 114 ? 22.560 -27.996 5.890 1.00 53.34 114 ASP A N 1
ATOM 924 C CA . ASP A 1 114 ? 23.616 -29.032 5.778 1.00 53.34 114 ASP A CA 1
ATOM 925 C C . ASP A 1 114 ? 23.225 -30.234 4.876 1.00 53.34 114 ASP A C 1
ATOM 927 O O . ASP A 1 114 ? 23.893 -31.269 4.845 1.00 53.34 114 ASP A O 1
ATOM 931 N N . ALA A 1 115 ? 22.107 -30.151 4.151 1.00 57.81 115 ALA A N 1
ATOM 932 C CA . ALA A 1 115 ? 21.569 -31.250 3.364 1.00 57.81 115 ALA A CA 1
ATOM 933 C C . ALA A 1 115 ? 22.291 -31.399 2.016 1.00 57.81 115 ALA A C 1
ATOM 935 O O . ALA A 1 115 ? 22.577 -30.423 1.323 1.00 57.81 115 ALA A O 1
ATOM 936 N N . ALA A 1 116 ? 22.529 -32.655 1.626 1.00 54.19 116 ALA A N 1
ATOM 937 C CA . ALA A 1 116 ? 23.192 -33.026 0.382 1.00 54.19 116 ALA A CA 1
ATOM 938 C C . ALA A 1 116 ? 22.570 -32.340 -0.852 1.00 54.19 116 ALA A C 1
ATOM 940 O O . ALA A 1 116 ? 21.355 -32.352 -1.064 1.00 54.19 116 ALA A O 1
ATOM 941 N N . ILE A 1 117 ? 23.448 -31.763 -1.675 1.00 58.50 117 ILE A N 1
ATOM 942 C CA . ILE A 1 117 ? 23.159 -30.935 -2.852 1.00 58.50 117 ILE A CA 1
ATOM 943 C C . ILE A 1 117 ? 22.686 -31.822 -4.019 1.00 58.50 117 ILE A C 1
ATOM 945 O O . ILE A 1 117 ? 23.407 -32.051 -4.989 1.00 58.50 117 ILE A O 1
ATOM 949 N N . HIS A 1 118 ? 21.467 -32.352 -3.944 1.00 58.12 118 HIS A N 1
ATOM 950 C CA . HIS A 1 118 ? 20.826 -33.033 -5.071 1.00 58.12 118 HIS A CA 1
ATOM 951 C C . HIS A 1 118 ? 19.495 -32.357 -5.415 1.00 58.12 118 HIS A C 1
ATOM 953 O O . HIS A 1 118 ? 18.626 -32.203 -4.563 1.00 58.12 118 HIS A O 1
ATOM 959 N N . GLY A 1 119 ? 19.340 -31.939 -6.677 1.00 67.50 119 GLY A N 1
ATOM 960 C CA . GLY A 1 119 ? 18.090 -31.368 -7.197 1.00 67.50 119 GLY A CA 1
ATOM 961 C C . GLY A 1 119 ? 17.899 -29.859 -6.998 1.00 67.50 119 GLY A C 1
ATOM 962 O O . GLY A 1 119 ? 16.787 -29.366 -7.178 1.00 67.50 119 GLY A O 1
ATOM 963 N N . TRP A 1 120 ? 18.947 -29.107 -6.645 1.00 73.69 120 TRP A N 1
ATOM 964 C CA . TRP A 1 120 ? 18.869 -27.644 -6.599 1.00 73.69 120 TRP A CA 1
ATOM 965 C C . TRP A 1 120 ? 18.794 -27.074 -8.020 1.00 73.69 120 TRP A C 1
ATOM 967 O O . TRP A 1 120 ? 19.525 -27.504 -8.910 1.00 73.69 120 TRP A O 1
ATOM 977 N N . ARG A 1 121 ? 17.920 -26.084 -8.221 1.00 79.12 121 ARG A N 1
ATOM 978 C CA . ARG A 1 121 ? 17.878 -25.266 -9.439 1.00 79.12 121 ARG A CA 1
ATOM 979 C C . ARG A 1 121 ? 18.451 -23.888 -9.144 1.00 79.12 121 ARG A C 1
ATOM 981 O O . ARG A 1 121 ? 18.270 -23.375 -8.040 1.00 79.12 121 ARG A O 1
ATOM 988 N N . THR A 1 122 ? 19.063 -23.261 -10.140 1.00 81.62 122 THR A N 1
ATOM 989 C CA . THR A 1 122 ? 19.409 -21.840 -10.057 1.00 81.62 122 THR A CA 1
ATOM 990 C C . THR A 1 122 ? 18.119 -21.039 -9.909 1.00 81.62 122 THR A C 1
ATOM 992 O O . THR A 1 122 ? 17.258 -21.061 -10.786 1.00 81.62 122 THR A O 1
ATOM 995 N N . ALA A 1 123 ? 17.944 -20.395 -8.755 1.00 80.69 123 ALA A N 1
ATOM 996 C CA . ALA A 1 123 ? 16.803 -19.516 -8.506 1.00 80.69 123 ALA A CA 1
ATOM 997 C C . ALA A 1 123 ? 17.063 -18.101 -9.032 1.00 80.69 123 ALA A C 1
ATOM 999 O O . ALA A 1 123 ? 16.124 -17.410 -9.421 1.00 80.69 123 ALA A O 1
ATOM 1000 N N . VAL A 1 124 ? 18.332 -17.681 -9.018 1.00 85.69 124 VAL A N 1
ATOM 1001 C CA . VAL A 1 124 ? 18.765 -16.365 -9.475 1.00 85.69 124 VAL A CA 1
ATOM 1002 C C . VAL A 1 124 ? 20.131 -16.473 -10.151 1.00 85.69 124 VAL A C 1
ATOM 1004 O O . VAL A 1 124 ? 21.067 -17.044 -9.597 1.00 85.69 124 VAL A O 1
ATOM 1007 N N . HIS A 1 125 ? 20.221 -15.940 -11.359 1.00 92.12 125 HIS A N 1
ATOM 1008 C CA . HIS A 1 125 ? 21.399 -15.858 -12.206 1.00 92.12 125 HIS A CA 1
ATOM 1009 C C . HIS A 1 125 ? 22.189 -14.571 -11.932 1.00 92.12 125 HIS A C 1
ATOM 1011 O O . HIS A 1 125 ? 21.696 -13.636 -11.299 1.00 92.12 125 HIS A O 1
ATOM 1017 N N . ALA A 1 126 ? 23.425 -14.525 -12.435 1.00 93.44 126 ALA A N 1
ATOM 1018 C CA . ALA A 1 126 ? 24.275 -13.343 -12.357 1.00 93.44 126 ALA A CA 1
ATOM 1019 C C . ALA A 1 126 ? 23.640 -12.147 -13.086 1.00 93.44 126 ALA A C 1
ATOM 1021 O O . ALA A 1 126 ? 23.071 -12.297 -14.169 1.00 93.44 126 ALA A O 1
ATOM 1022 N N . VAL A 1 127 ? 23.758 -10.960 -12.492 1.00 96.06 127 VAL A N 1
ATOM 1023 C CA . VAL A 1 127 ? 23.258 -9.708 -13.066 1.00 96.06 127 VAL A CA 1
ATOM 1024 C C . VAL A 1 127 ? 24.397 -8.700 -13.106 1.00 96.06 127 VAL A C 1
ATOM 1026 O O . VAL A 1 127 ? 24.986 -8.393 -12.072 1.00 96.06 127 VAL A O 1
ATOM 1029 N N . GLU A 1 128 ? 24.682 -8.170 -14.290 1.00 97.06 128 GLU A N 1
ATOM 1030 C CA . GLU A 1 128 ? 25.582 -7.030 -14.458 1.00 97.06 128 GLU A CA 1
ATOM 1031 C C . GLU A 1 128 ? 24.822 -5.756 -14.085 1.00 97.06 128 GLU A C 1
ATOM 1033 O O . GLU A 1 128 ? 23.743 -5.503 -14.622 1.00 97.06 128 GLU A O 1
ATOM 1038 N N . ILE A 1 129 ? 25.353 -4.954 -13.161 1.00 96.25 129 ILE A N 1
ATOM 1039 C CA . ILE A 1 129 ? 24.710 -3.710 -12.737 1.00 96.25 129 ILE A CA 1
ATOM 1040 C C . ILE A 1 129 ? 25.552 -2.489 -13.101 1.00 96.25 129 ILE A C 1
ATOM 1042 O O . ILE A 1 129 ? 26.716 -2.373 -12.731 1.00 96.25 129 ILE A O 1
ATOM 1046 N N . THR A 1 130 ? 24.927 -1.540 -13.788 1.00 96.62 130 THR A N 1
ATOM 1047 C CA . THR A 1 130 ? 25.500 -0.246 -14.147 1.00 96.62 130 THR A CA 1
ATOM 1048 C C . THR A 1 130 ? 24.768 0.853 -13.374 1.00 96.62 130 THR A C 1
ATOM 1050 O O . THR A 1 130 ? 23.616 1.168 -13.695 1.00 96.62 130 THR A O 1
ATOM 1053 N N . PRO A 1 131 ? 25.383 1.448 -12.337 1.00 95.50 131 PRO A N 1
ATOM 1054 C CA . PRO A 1 131 ? 24.794 2.591 -11.657 1.00 95.50 131 PRO A CA 1
ATOM 1055 C C . PRO A 1 131 ? 24.904 3.845 -12.530 1.00 95.50 131 PRO A C 1
ATOM 1057 O O . PRO A 1 131 ? 25.960 4.144 -13.081 1.00 95.50 131 PRO A O 1
ATOM 1060 N N . ILE A 1 132 ? 23.823 4.614 -12.611 1.00 94.75 132 ILE A N 1
ATOM 1061 C CA . ILE A 1 132 ? 23.758 5.915 -13.273 1.00 94.75 132 ILE A CA 1
ATOM 1062 C C . ILE A 1 132 ? 23.412 6.948 -12.206 1.00 94.75 132 ILE A C 1
ATOM 1064 O O . ILE A 1 132 ? 22.349 6.891 -11.584 1.00 94.75 132 ILE A O 1
ATOM 1068 N N . GLN A 1 133 ? 24.324 7.887 -11.964 1.00 92.00 133 GLN A N 1
ATOM 1069 C CA . GLN A 1 133 ? 24.099 8.941 -10.98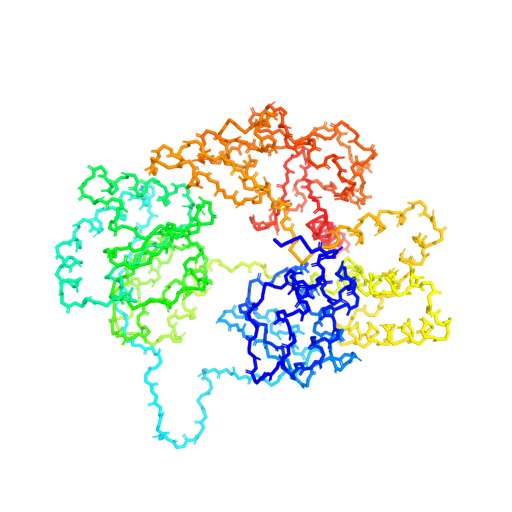3 1.00 92.00 133 GLN A CA 1
ATOM 1070 C C . GLN A 1 133 ? 23.029 9.915 -11.485 1.00 92.00 133 GLN A C 1
ATOM 1072 O O . GLN A 1 133 ? 23.190 10.542 -12.532 1.00 92.00 133 GLN A O 1
ATOM 1077 N N . VAL A 1 134 ? 21.964 10.105 -10.706 1.00 86.81 134 VAL A N 1
ATOM 1078 C CA . VAL A 1 134 ? 20.968 11.150 -10.971 1.00 86.81 134 VAL A CA 1
ATOM 1079 C C . VAL A 1 134 ? 21.337 12.394 -10.164 1.00 86.81 134 VAL A C 1
ATOM 1081 O O . VAL A 1 134 ? 21.133 12.443 -8.951 1.00 86.81 134 VAL A O 1
ATOM 1084 N N . PHE A 1 135 ? 21.900 13.406 -10.831 1.00 76.19 135 PHE A N 1
ATOM 1085 C CA . PHE A 1 135 ? 22.223 14.704 -10.228 1.00 76.19 135 PHE A CA 1
ATOM 1086 C C . PHE A 1 135 ? 21.673 15.849 -11.083 1.00 76.19 135 PHE A C 1
ATOM 1088 O O . PHE A 1 135 ? 22.238 16.173 -12.121 1.00 76.19 135 PHE A O 1
ATOM 1095 N N . GLY A 1 136 ? 20.544 16.440 -10.677 1.00 68.56 136 GLY A N 1
ATOM 1096 C CA . GLY A 1 136 ? 19.926 17.597 -11.352 1.00 68.56 136 GLY A CA 1
ATOM 1097 C C . GLY A 1 136 ? 19.338 17.335 -12.750 1.00 68.56 136 GLY A C 1
ATOM 1098 O O . GLY A 1 136 ? 18.515 18.120 -13.211 1.00 68.56 136 GLY A O 1
ATOM 1099 N N . ASN A 1 137 ? 19.714 16.230 -13.392 1.00 75.38 137 ASN A N 1
ATOM 1100 C CA . ASN A 1 137 ? 19.218 15.790 -14.691 1.00 75.38 137 ASN A CA 1
ATOM 1101 C C . ASN A 1 137 ? 17.833 15.140 -14.577 1.00 75.38 137 ASN A C 1
ATOM 1103 O O . ASN A 1 137 ? 17.505 14.511 -13.568 1.00 75.38 137 ASN A O 1
ATOM 1107 N N . ASP A 1 138 ? 17.026 15.270 -15.630 1.00 88.50 138 ASP A N 1
ATOM 1108 C CA . ASP A 1 138 ? 15.703 14.653 -15.687 1.00 88.50 138 ASP A CA 1
ATOM 1109 C C . ASP A 1 138 ? 15.838 13.128 -15.872 1.00 88.50 138 ASP A C 1
ATOM 1111 O O . ASP A 1 138 ? 16.362 12.692 -16.902 1.00 88.50 138 ASP A O 1
ATOM 1115 N N . PRO A 1 139 ? 15.369 12.298 -14.917 1.00 90.50 139 PRO A N 1
ATOM 1116 C CA . PRO A 1 139 ? 15.472 10.842 -15.021 1.00 90.50 139 PRO A CA 1
ATOM 1117 C C . PRO A 1 139 ? 14.780 10.285 -16.271 1.00 90.50 139 PRO A C 1
ATOM 1119 O O . PRO A 1 139 ? 15.206 9.255 -16.788 1.00 90.50 139 PRO A O 1
ATOM 1122 N N . VAL A 1 140 ? 13.750 10.970 -16.787 1.00 92.75 140 VAL A N 1
ATOM 1123 C CA . VAL A 1 140 ? 13.065 10.564 -18.022 1.00 92.75 140 VAL A CA 1
ATOM 1124 C C . VAL A 1 140 ? 14.002 10.653 -19.225 1.00 92.75 140 VAL A C 1
ATOM 1126 O O . VAL A 1 140 ? 14.018 9.728 -20.029 1.00 92.75 140 VAL A O 1
ATOM 1129 N N . GLU A 1 141 ? 14.798 11.718 -19.338 1.00 93.88 141 GLU A N 1
ATOM 1130 C CA . GLU A 1 141 ? 15.719 11.894 -20.469 1.00 93.88 141 GLU A CA 1
ATOM 1131 C C . GLU A 1 141 ? 16.880 10.900 -20.396 1.00 93.88 141 GLU A C 1
ATOM 1133 O O . GLU A 1 141 ? 17.213 10.278 -21.399 1.00 93.88 141 GLU A O 1
ATOM 1138 N N . ILE A 1 142 ? 17.422 10.658 -19.197 1.00 93.75 142 ILE A N 1
ATOM 1139 C CA . ILE A 1 142 ? 18.462 9.638 -18.986 1.00 93.75 142 ILE A CA 1
ATOM 1140 C C . ILE A 1 142 ? 17.959 8.261 -19.435 1.00 93.75 142 ILE A C 1
ATOM 1142 O O . ILE A 1 142 ? 18.638 7.556 -20.178 1.00 93.75 142 ILE A O 1
ATOM 1146 N N . LEU A 1 143 ? 16.763 7.864 -18.986 1.00 95.38 143 LEU A N 1
ATOM 1147 C CA . LEU A 1 143 ? 16.171 6.582 -19.370 1.00 95.38 143 LEU A CA 1
ATOM 1148 C C . LEU A 1 143 ? 15.901 6.517 -20.874 1.00 95.38 143 LEU A C 1
ATOM 1150 O O . LEU A 1 143 ? 16.172 5.489 -21.487 1.00 95.38 143 LEU A O 1
ATOM 1154 N N . LEU A 1 144 ? 15.398 7.602 -21.467 1.00 95.75 144 LEU A N 1
ATOM 1155 C CA . LEU A 1 144 ? 15.139 7.692 -22.901 1.00 95.75 144 LEU A CA 1
ATOM 1156 C C . LEU A 1 144 ? 16.414 7.452 -23.717 1.00 95.75 144 LEU A C 1
ATOM 1158 O O . LEU A 1 144 ? 16.397 6.630 -24.630 1.00 95.75 144 LEU A O 1
ATOM 1162 N N . GLU A 1 145 ? 17.516 8.118 -23.364 1.00 94.88 145 GLU A N 1
ATOM 1163 C CA . GLU A 1 145 ? 18.817 7.941 -24.019 1.00 94.88 145 GLU A CA 1
ATOM 1164 C C . GLU A 1 145 ? 19.298 6.487 -23.935 1.00 94.88 145 GLU A C 1
ATOM 1166 O O . GLU A 1 145 ? 19.687 5.905 -24.948 1.00 94.88 145 GLU A O 1
ATOM 1171 N N . GLN A 1 146 ? 19.211 5.863 -22.754 1.00 95.69 146 GLN A N 1
ATOM 1172 C CA . GLN A 1 146 ? 19.607 4.461 -22.584 1.00 95.69 146 GLN A CA 1
ATOM 1173 C C . GLN A 1 146 ? 18.728 3.505 -23.402 1.00 95.69 146 GLN A C 1
ATOM 1175 O O . GLN A 1 146 ? 19.244 2.609 -24.069 1.00 95.69 146 GLN A O 1
ATOM 1180 N N . ILE A 1 147 ? 17.406 3.701 -23.400 1.00 96.38 147 ILE A N 1
ATOM 1181 C CA . ILE A 1 147 ? 16.468 2.863 -24.163 1.00 96.38 147 ILE A CA 1
ATOM 1182 C C . ILE A 1 147 ? 16.716 3.003 -25.669 1.00 96.38 147 ILE A C 1
ATOM 1184 O O . ILE A 1 147 ? 16.682 2.007 -26.389 1.00 96.38 147 ILE A O 1
ATOM 1188 N N . LEU A 1 148 ? 17.002 4.215 -26.152 1.00 95.44 148 LEU A N 1
ATOM 1189 C CA . LEU A 1 148 ? 17.317 4.456 -27.560 1.00 95.44 148 LEU A CA 1
ATOM 1190 C C . LEU A 1 148 ? 18.596 3.738 -27.993 1.00 95.44 148 LEU A C 1
ATOM 1192 O O . LEU A 1 148 ? 18.599 3.104 -29.047 1.00 95.44 148 LEU A O 1
ATOM 1196 N N . CYS A 1 149 ? 19.643 3.770 -27.167 1.00 95.75 149 CYS A N 1
ATOM 1197 C CA . CYS A 1 149 ? 20.870 3.011 -27.413 1.00 95.75 149 CYS A CA 1
ATOM 1198 C C . CYS A 1 149 ? 20.616 1.495 -27.473 1.00 95.75 149 CYS A C 1
ATOM 1200 O O . CYS A 1 149 ? 21.245 0.799 -28.268 1.00 95.75 149 CYS A O 1
ATOM 1202 N N . LEU A 1 150 ? 19.684 0.984 -26.663 1.00 96.12 150 LEU A N 1
ATOM 1203 C CA . LEU A 1 150 ? 19.334 -0.438 -26.624 1.00 96.12 150 LEU A CA 1
ATOM 1204 C C . LEU A 1 150 ? 18.364 -0.865 -27.732 1.00 96.12 150 LEU A C 1
ATOM 1206 O O . LEU A 1 150 ? 18.263 -2.058 -28.000 1.00 96.12 150 LEU A O 1
ATOM 1210 N N . LYS A 1 151 ? 17.663 0.065 -28.394 1.00 95.25 151 LYS A N 1
ATOM 1211 C CA . LYS A 1 151 ? 16.574 -0.247 -29.337 1.00 95.25 151 LYS A CA 1
ATOM 1212 C C . LYS A 1 151 ? 16.909 -1.357 -30.351 1.00 95.25 151 LYS A C 1
ATOM 1214 O O . LYS A 1 151 ? 16.128 -2.307 -30.411 1.00 95.25 151 LYS A O 1
ATOM 1219 N N . PRO A 1 152 ? 18.039 -1.311 -31.092 1.00 95.94 152 PRO A N 1
ATOM 1220 C CA . PRO A 1 152 ? 18.344 -2.343 -32.088 1.00 95.94 152 PRO A CA 1
ATOM 1221 C C . PRO A 1 152 ? 18.504 -3.734 -31.465 1.00 95.94 152 PRO A C 1
ATOM 1223 O O . PRO A 1 152 ? 18.124 -4.742 -32.055 1.00 95.94 152 PRO A O 1
ATOM 1226 N N . GLU A 1 153 ? 19.045 -3.786 -30.249 1.00 96.12 153 GLU A N 1
ATOM 1227 C CA . GLU A 1 153 ? 19.229 -5.026 -29.504 1.00 96.12 153 GLU A CA 1
ATOM 1228 C C . GLU A 1 153 ? 17.896 -5.577 -28.985 1.00 96.12 153 GLU A C 1
ATOM 1230 O O . GLU A 1 153 ? 17.649 -6.776 -29.087 1.00 96.12 153 GLU A O 1
ATOM 1235 N N . LEU A 1 154 ? 16.999 -4.715 -28.491 1.00 95.25 154 LEU A N 1
ATOM 1236 C CA . LEU A 1 154 ? 15.666 -5.139 -28.045 1.00 95.25 154 LEU A CA 1
ATOM 1237 C C . LEU A 1 154 ? 14.842 -5.725 -29.201 1.00 95.25 154 LEU A C 1
ATOM 1239 O O . LEU A 1 154 ? 14.144 -6.724 -29.023 1.00 95.25 154 LEU A O 1
ATOM 1243 N N . GLU A 1 155 ? 14.941 -5.124 -30.388 1.00 94.50 155 GLU A N 1
ATOM 1244 C CA . GLU A 1 155 ? 14.295 -5.616 -31.610 1.00 94.50 155 GLU A CA 1
ATOM 1245 C C . GLU A 1 155 ? 14.879 -6.967 -32.049 1.00 94.50 155 GLU A C 1
ATOM 1247 O O . GLU A 1 155 ? 14.121 -7.891 -32.354 1.00 94.50 155 GLU A O 1
ATOM 1252 N N . ARG A 1 156 ? 16.211 -7.122 -32.012 1.00 96.19 156 ARG A N 1
ATOM 1253 C CA . ARG A 1 156 ? 16.888 -8.401 -32.286 1.00 96.19 156 ARG A CA 1
ATOM 1254 C C . ARG A 1 156 ? 16.413 -9.499 -31.333 1.00 96.19 156 ARG A C 1
ATOM 1256 O O . ARG A 1 156 ? 15.988 -10.560 -31.786 1.00 96.19 156 ARG A O 1
ATOM 1263 N N . LEU A 1 157 ? 16.435 -9.229 -30.028 1.00 94.50 157 LEU A N 1
ATOM 1264 C CA . LEU A 1 157 ? 16.029 -10.175 -28.989 1.00 94.50 157 LEU A CA 1
ATOM 1265 C C . LEU A 1 157 ? 14.568 -10.609 -29.130 1.00 94.50 157 LEU A C 1
ATOM 1267 O O . LEU A 1 157 ? 14.260 -11.792 -28.995 1.00 94.50 157 LEU A O 1
ATOM 1271 N N . ARG A 1 158 ? 13.660 -9.679 -29.447 1.00 91.50 158 ARG A N 1
ATOM 1272 C CA . ARG A 1 158 ? 12.251 -10.011 -29.694 1.00 91.50 158 ARG A CA 1
ATOM 1273 C C . ARG A 1 158 ? 12.079 -10.930 -30.905 1.00 91.50 158 ARG A C 1
ATOM 1275 O O . ARG A 1 158 ? 11.266 -11.848 -30.850 1.00 91.50 158 ARG A O 1
ATOM 1282 N N . CYS A 1 159 ? 12.830 -10.704 -31.981 1.00 91.75 159 CYS A N 1
ATOM 1283 C CA . CYS A 1 159 ? 12.795 -11.572 -33.159 1.00 91.75 159 CYS A CA 1
ATOM 1284 C C . CYS A 1 159 ? 13.330 -12.981 -32.861 1.00 91.75 159 CYS A C 1
ATOM 1286 O O . CYS A 1 159 ? 12.804 -13.961 -33.384 1.00 91.75 159 CYS A O 1
ATOM 1288 N N . GLU A 1 160 ? 14.362 -13.090 -32.023 1.00 93.62 160 GLU A N 1
ATOM 1289 C CA . GLU A 1 160 ? 14.962 -14.373 -31.641 1.00 93.62 160 GLU A CA 1
ATOM 1290 C C . GLU A 1 160 ? 14.117 -15.152 -30.624 1.00 93.62 160 GLU A C 1
ATOM 1292 O O . GLU A 1 160 ? 14.131 -16.384 -30.632 1.00 93.62 160 GLU A O 1
ATOM 1297 N N . ILE A 1 161 ? 13.369 -14.451 -29.766 1.00 90.38 161 ILE A N 1
ATOM 1298 C CA . ILE A 1 161 ? 12.559 -15.035 -28.691 1.00 90.38 161 ILE A CA 1
ATOM 1299 C C . ILE A 1 161 ? 11.090 -14.586 -28.850 1.00 90.38 161 ILE A C 1
ATOM 1301 O O . ILE A 1 161 ? 10.632 -13.651 -28.179 1.00 90.38 161 ILE A O 1
ATOM 1305 N N . PRO A 1 162 ? 10.315 -15.259 -29.724 1.00 84.25 162 PRO A N 1
ATOM 1306 C CA . PRO A 1 162 ? 8.900 -14.971 -29.948 1.00 84.25 162 PRO A CA 1
ATOM 1307 C C . PRO A 1 162 ? 8.022 -15.632 -28.868 1.00 84.25 162 PRO A C 1
ATOM 1309 O O . PRO A 1 162 ? 7.151 -16.445 -29.165 1.00 84.25 162 PRO A O 1
ATOM 1312 N N . ASP A 1 163 ? 8.301 -15.323 -27.602 1.00 85.94 163 ASP A N 1
ATOM 1313 C CA . ASP A 1 163 ? 7.559 -15.810 -26.434 1.00 85.94 163 ASP A CA 1
ATOM 1314 C C . ASP A 1 163 ? 6.691 -14.678 -25.853 1.00 85.94 163 ASP A C 1
ATOM 1316 O O . ASP A 1 163 ? 7.161 -13.545 -25.686 1.00 85.94 163 ASP A O 1
ATOM 1320 N N . ASP A 1 164 ? 5.427 -14.990 -25.558 1.00 82.94 164 ASP A N 1
ATOM 1321 C CA . ASP A 1 164 ? 4.437 -14.062 -24.999 1.00 82.94 164 ASP A CA 1
ATOM 1322 C C . ASP A 1 164 ? 4.846 -13.550 -23.599 1.00 82.94 164 ASP A C 1
ATOM 1324 O O . ASP A 1 164 ? 4.518 -12.412 -23.252 1.00 82.94 164 ASP A O 1
ATOM 1328 N N . ASP A 1 165 ? 5.578 -14.361 -22.820 1.00 83.12 165 ASP A N 1
ATOM 1329 C CA . ASP A 1 165 ? 6.035 -14.046 -21.453 1.00 83.12 165 ASP A CA 1
ATOM 1330 C C . ASP A 1 165 ? 7.444 -13.421 -21.417 1.00 83.12 165 ASP A C 1
ATOM 1332 O O . ASP A 1 165 ? 7.948 -12.997 -20.364 1.00 83.12 165 ASP A O 1
ATOM 1336 N N . TYR A 1 166 ? 8.098 -13.352 -22.577 1.00 90.38 166 TYR A N 1
ATOM 1337 C CA . TYR A 1 166 ? 9.363 -12.655 -22.743 1.00 90.38 166 TYR A CA 1
ATOM 1338 C C . TYR A 1 166 ? 9.125 -11.155 -22.903 1.00 90.38 166 TYR A C 1
ATOM 1340 O O . TYR A 1 166 ? 8.153 -10.749 -23.527 1.00 90.38 166 TYR A O 1
ATOM 1348 N N . LEU A 1 167 ? 10.013 -10.325 -22.362 1.00 91.94 167 LEU A N 1
ATOM 1349 C CA . LEU A 1 167 ? 10.064 -8.873 -22.529 1.00 91.94 167 LEU A CA 1
ATOM 1350 C C . LEU A 1 167 ? 11.540 -8.457 -22.575 1.00 91.94 167 LEU A C 1
ATOM 1352 O O . LEU A 1 167 ? 12.185 -8.489 -21.528 1.00 91.94 167 LEU A O 1
ATOM 1356 N N . PRO A 1 168 ? 12.087 -8.034 -23.731 1.00 95.06 168 PRO A N 1
ATOM 1357 C CA . PRO A 1 168 ? 13.501 -7.676 -23.846 1.00 95.06 168 PRO A CA 1
ATOM 1358 C C . PRO A 1 168 ? 13.975 -6.688 -22.772 1.00 95.06 168 PRO A C 1
ATOM 1360 O O . PRO A 1 168 ? 15.025 -6.893 -22.160 1.00 95.06 168 PRO A O 1
ATOM 1363 N N . ALA A 1 169 ? 13.176 -5.648 -22.503 1.00 95.56 169 ALA A N 1
ATOM 1364 C CA . ALA A 1 169 ? 13.469 -4.652 -21.480 1.00 95.56 169 ALA A CA 1
ATOM 1365 C C . ALA A 1 169 ? 12.285 -4.357 -20.557 1.00 95.56 169 ALA A C 1
ATOM 1367 O O . ALA A 1 169 ? 11.123 -4.324 -20.966 1.00 95.56 169 ALA A O 1
ATOM 1368 N N . VAL A 1 170 ? 12.596 -4.050 -19.301 1.00 95.00 170 VAL A N 1
ATOM 1369 C CA . VAL A 1 170 ? 11.638 -3.560 -18.308 1.00 95.00 170 VAL A CA 1
ATOM 1370 C C . VAL A 1 170 ? 12.152 -2.260 -17.717 1.00 95.00 170 VAL A C 1
ATOM 1372 O O . VAL A 1 170 ? 13.303 -2.170 -17.300 1.00 95.00 170 VAL A O 1
ATOM 1375 N N . VAL A 1 171 ? 11.280 -1.258 -17.651 1.00 95.69 171 VAL A N 1
ATOM 1376 C CA . VAL A 1 171 ? 11.583 0.083 -17.163 1.00 95.69 171 VAL A CA 1
ATOM 1377 C C . VAL A 1 171 ? 10.676 0.425 -15.985 1.00 95.69 171 VAL A C 1
ATOM 1379 O O . VAL A 1 171 ? 9.450 0.464 -16.123 1.00 95.69 171 VAL A O 1
ATOM 1382 N N . ILE A 1 172 ? 11.270 0.692 -14.821 1.00 94.62 172 ILE A N 1
ATOM 1383 C CA . ILE A 1 172 ? 10.537 0.980 -13.582 1.00 94.62 172 ILE A CA 1
ATOM 1384 C C . ILE A 1 172 ? 10.921 2.355 -13.038 1.00 94.62 172 ILE A C 1
ATOM 1386 O O . ILE A 1 172 ? 12.031 2.569 -12.550 1.00 94.62 172 ILE A O 1
ATOM 1390 N N . VAL A 1 173 ? 9.967 3.281 -13.052 1.00 93.06 173 VAL A N 1
ATOM 1391 C CA . VAL A 1 173 ? 10.143 4.647 -12.542 1.00 93.06 173 VAL A CA 1
ATOM 1392 C C . VAL A 1 173 ? 9.337 4.873 -11.265 1.00 93.06 173 VAL A C 1
ATOM 1394 O O . VAL A 1 173 ? 8.297 4.258 -11.037 1.00 93.06 173 VAL A O 1
ATOM 1397 N N . ASN A 1 174 ? 9.780 5.798 -10.412 1.00 88.00 174 ASN A N 1
ATOM 1398 C CA . ASN A 1 174 ? 9.101 6.058 -9.133 1.00 88.00 174 ASN A CA 1
ATOM 1399 C C . ASN A 1 174 ? 7.754 6.778 -9.285 1.00 88.00 174 ASN A C 1
ATOM 1401 O O . ASN A 1 174 ? 6.897 6.708 -8.407 1.00 88.00 174 ASN A O 1
ATOM 1405 N N . SER A 1 175 ? 7.568 7.511 -10.383 1.00 85.88 175 SER A N 1
ATOM 1406 C CA . SER A 1 175 ? 6.444 8.427 -10.564 1.00 85.88 175 SER A CA 1
ATOM 1407 C C . SER A 1 175 ? 5.574 8.005 -11.737 1.00 85.88 175 SER A C 1
ATOM 1409 O O . SER A 1 175 ? 6.057 7.874 -12.858 1.00 85.88 175 SER A O 1
ATOM 1411 N N . VAL A 1 176 ? 4.261 7.907 -11.507 1.00 86.31 176 VAL A N 1
ATOM 1412 C CA . VAL A 1 176 ? 3.273 7.691 -12.579 1.00 86.31 176 VAL A CA 1
ATOM 1413 C C . VAL A 1 176 ? 3.375 8.776 -13.656 1.00 86.31 176 VAL A C 1
ATOM 1415 O O . VAL A 1 176 ? 3.243 8.484 -14.838 1.00 86.31 176 VAL A O 1
ATOM 1418 N N . VAL A 1 177 ? 3.686 10.016 -13.264 1.00 86.88 177 VAL A N 1
ATOM 1419 C CA . VAL A 1 177 ? 3.899 11.123 -14.209 1.00 86.88 177 VAL A CA 1
ATOM 1420 C C . VAL A 1 177 ? 5.150 10.896 -15.046 1.00 86.88 177 VAL A C 1
ATOM 1422 O O . VAL A 1 177 ? 5.112 11.141 -16.243 1.00 86.88 177 VAL A O 1
ATOM 1425 N N . ASN A 1 178 ? 6.241 10.403 -14.454 1.00 90.50 178 ASN A N 1
ATOM 1426 C CA . ASN A 1 178 ? 7.448 10.090 -15.222 1.00 90.50 178 ASN A CA 1
ATOM 1427 C C . ASN A 1 178 ? 7.200 8.913 -16.165 1.00 90.50 178 ASN A C 1
ATOM 1429 O O . ASN A 1 178 ? 7.685 8.948 -17.285 1.00 90.50 178 ASN A O 1
ATOM 1433 N N . ALA A 1 179 ? 6.388 7.930 -15.765 1.00 92.00 179 ALA A N 1
ATOM 1434 C CA . ALA A 1 179 ? 6.000 6.830 -16.645 1.00 92.00 179 ALA A CA 1
ATOM 1435 C C . ALA A 1 179 ? 5.174 7.339 -17.835 1.00 92.00 179 ALA A C 1
ATOM 1437 O O . ALA A 1 179 ? 5.421 6.942 -18.965 1.00 92.00 179 ALA A O 1
ATOM 1438 N N . ILE A 1 180 ? 4.216 8.243 -17.597 1.00 90.75 180 ILE A N 1
ATOM 1439 C CA . ILE A 1 180 ? 3.443 8.898 -18.662 1.00 90.75 180 ILE A CA 1
ATOM 1440 C C . ILE A 1 180 ? 4.365 9.698 -19.589 1.00 90.75 180 ILE A C 1
ATOM 1442 O O . ILE A 1 180 ? 4.311 9.527 -20.802 1.00 90.75 180 ILE A O 1
ATOM 1446 N N . ARG A 1 181 ? 5.244 10.532 -19.022 1.00 91.94 181 ARG A N 1
ATOM 1447 C CA . ARG A 1 181 ? 6.196 11.343 -19.793 1.00 91.94 181 ARG A CA 1
ATOM 1448 C C . ARG A 1 181 ? 7.131 10.474 -20.625 1.00 91.94 181 ARG A C 1
ATOM 1450 O O . ARG A 1 181 ? 7.330 10.777 -21.791 1.00 91.94 181 ARG A O 1
ATOM 1457 N N . LEU A 1 182 ? 7.684 9.410 -20.049 1.00 94.56 182 LEU A N 1
ATOM 1458 C CA . LEU A 1 182 ? 8.578 8.501 -20.759 1.00 94.56 182 LEU A CA 1
ATOM 1459 C C . LEU A 1 182 ? 7.841 7.769 -21.884 1.00 94.56 182 LEU A C 1
ATOM 1461 O O . LEU A 1 182 ? 8.380 7.657 -22.975 1.00 94.56 182 LEU A O 1
ATOM 1465 N N . GLU A 1 183 ? 6.595 7.345 -21.664 1.00 94.50 183 GLU A N 1
ATOM 1466 C CA . GLU A 1 183 ? 5.755 6.755 -22.711 1.00 94.50 183 GLU A CA 1
ATOM 1467 C C . GLU A 1 183 ? 5.529 7.728 -23.880 1.00 94.50 183 GLU A C 1
ATOM 1469 O O . GLU A 1 183 ? 5.679 7.356 -25.042 1.00 94.50 183 GLU A O 1
ATOM 1474 N N . ASP A 1 184 ? 5.178 8.979 -23.569 1.00 92.50 184 ASP A N 1
ATOM 1475 C CA . ASP A 1 184 ? 4.932 10.015 -24.570 1.00 92.50 184 ASP A CA 1
ATOM 1476 C C . ASP A 1 184 ? 6.223 10.349 -25.343 1.00 92.50 184 ASP A C 1
ATOM 1478 O O . ASP A 1 184 ? 6.212 10.358 -26.573 1.00 92.50 184 ASP A O 1
ATOM 1482 N N . ARG A 1 185 ? 7.360 10.491 -24.648 1.00 95.31 185 ARG A N 1
ATOM 1483 C CA . ARG A 1 185 ? 8.668 10.738 -25.274 1.00 95.31 185 ARG A CA 1
ATOM 1484 C C . ARG A 1 185 ? 9.155 9.571 -26.126 1.00 95.31 185 ARG A C 1
ATOM 1486 O O . ARG A 1 185 ? 9.680 9.816 -27.204 1.00 95.31 185 ARG A O 1
ATOM 1493 N N . LEU A 1 186 ? 8.956 8.326 -25.690 1.00 95.31 186 LEU A N 1
ATOM 1494 C CA . LEU A 1 186 ? 9.258 7.133 -26.488 1.00 95.31 186 LEU A CA 1
ATOM 1495 C C . LEU A 1 186 ? 8.447 7.128 -27.792 1.00 95.31 186 LEU A C 1
ATOM 1497 O O . LEU A 1 186 ? 9.009 6.892 -28.862 1.00 95.31 186 LEU A O 1
ATOM 1501 N N . ALA A 1 187 ? 7.155 7.458 -27.720 1.00 92.75 187 ALA A N 1
ATOM 1502 C CA . ALA A 1 187 ? 6.304 7.564 -28.902 1.00 92.75 187 ALA A CA 1
ATOM 1503 C C . ALA A 1 187 ? 6.783 8.650 -29.879 1.00 92.75 187 ALA A C 1
ATOM 1505 O O . ALA A 1 187 ? 6.841 8.403 -31.083 1.00 92.75 187 ALA A O 1
ATOM 1506 N N . GLU A 1 188 ? 7.180 9.820 -29.371 1.00 93.44 188 GLU A N 1
ATOM 1507 C CA . GLU A 1 188 ? 7.710 10.928 -30.181 1.00 93.44 188 GLU A CA 1
ATOM 1508 C C . GLU A 1 188 ? 8.996 10.561 -30.936 1.00 93.44 188 GLU A C 1
ATOM 1510 O O . GLU A 1 188 ? 9.183 10.990 -32.072 1.00 93.44 188 GLU A O 1
ATOM 1515 N N . VAL A 1 189 ? 9.866 9.740 -30.338 1.00 92.94 189 VAL A N 1
ATOM 1516 C CA . VAL A 1 189 ? 11.140 9.313 -30.949 1.00 92.94 189 VAL A CA 1
ATOM 1517 C C . VAL A 1 189 ? 11.034 8.001 -31.740 1.00 92.94 189 VAL A C 1
ATOM 1519 O O . VAL A 1 189 ? 12.047 7.417 -32.125 1.00 92.94 189 VAL A O 1
ATOM 1522 N N . GLY A 1 190 ? 9.814 7.526 -32.007 1.00 88.69 190 GLY A N 1
ATOM 1523 C CA . GLY A 1 190 ? 9.570 6.392 -32.899 1.00 88.69 190 GLY A CA 1
ATOM 1524 C C . GLY A 1 190 ? 9.564 5.017 -32.227 1.00 88.69 190 GLY A C 1
ATOM 1525 O O . GLY A 1 190 ? 9.942 4.033 -32.868 1.00 88.69 190 GLY A O 1
ATOM 1526 N N . PHE A 1 191 ? 9.153 4.919 -30.960 1.00 91.81 191 PHE A N 1
ATOM 1527 C CA . PHE A 1 191 ? 8.647 3.672 -30.371 1.00 91.81 191 PHE A CA 1
ATOM 1528 C C . PHE A 1 191 ? 7.115 3.642 -30.460 1.00 9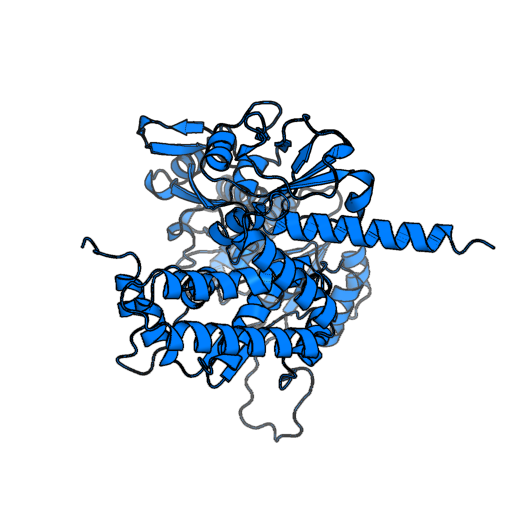1.81 191 PHE A C 1
ATOM 1530 O O . PHE A 1 191 ? 6.445 4.349 -29.704 1.00 91.81 191 PHE A O 1
ATOM 1537 N N . PRO A 1 192 ? 6.523 2.831 -31.349 1.00 90.31 192 PRO A N 1
ATOM 1538 C CA . PRO A 1 192 ? 5.072 2.716 -31.442 1.00 90.31 192 PRO A CA 1
ATOM 1539 C C . PRO A 1 192 ? 4.463 2.278 -30.098 1.00 90.31 192 PRO A C 1
ATOM 1541 O O . PRO A 1 192 ? 4.990 1.385 -29.436 1.00 90.31 192 PRO A O 1
ATOM 1544 N N . ARG A 1 193 ? 3.367 2.907 -29.650 1.00 89.12 193 ARG A N 1
ATOM 1545 C CA . ARG A 1 193 ? 2.787 2.647 -28.310 1.00 89.12 193 ARG A CA 1
ATOM 1546 C C . ARG A 1 193 ? 2.286 1.216 -28.129 1.00 89.12 193 ARG A C 1
ATOM 1548 O O . ARG A 1 193 ? 2.254 0.713 -27.012 1.00 89.12 193 ARG A O 1
ATOM 1555 N N . ASP A 1 194 ? 1.901 0.563 -29.213 1.00 88.00 194 ASP A N 1
ATOM 1556 C CA . ASP A 1 194 ? 1.542 -0.851 -29.261 1.00 88.00 194 ASP A CA 1
ATOM 1557 C C . ASP A 1 194 ? 2.742 -1.785 -29.043 1.00 88.00 194 ASP A C 1
ATOM 1559 O O . ASP A 1 194 ? 2.523 -2.948 -28.733 1.00 88.00 194 ASP A O 1
ATOM 1563 N N . THR A 1 195 ? 3.983 -1.298 -29.092 1.00 90.31 195 THR A N 1
ATOM 1564 C CA . THR A 1 195 ? 5.179 -2.052 -28.667 1.00 90.31 195 THR A CA 1
ATOM 1565 C C . THR A 1 195 ? 5.497 -1.886 -27.179 1.00 90.31 195 THR A C 1
ATOM 1567 O O . THR A 1 195 ? 6.438 -2.502 -26.681 1.00 90.31 195 THR A O 1
ATOM 1570 N N . LEU A 1 196 ? 4.721 -1.083 -26.443 1.00 91.38 196 LEU A N 1
ATOM 1571 C CA . LEU A 1 196 ? 4.944 -0.789 -25.027 1.00 91.38 196 LEU A CA 1
ATOM 1572 C C . LEU A 1 196 ? 3.890 -1.486 -24.152 1.00 91.38 196 LEU A C 1
ATOM 1574 O O . LEU A 1 196 ? 2.687 -1.332 -24.371 1.00 91.38 196 LEU A O 1
ATOM 1578 N N . ALA A 1 197 ? 4.327 -2.214 -23.123 1.00 90.00 197 ALA A N 1
ATOM 1579 C CA . ALA A 1 197 ? 3.447 -2.690 -22.053 1.00 90.00 197 ALA A CA 1
ATOM 1580 C C . ALA A 1 197 ? 3.394 -1.628 -20.944 1.00 90.00 197 ALA A C 1
ATOM 1582 O O . ALA A 1 197 ? 4.374 -1.439 -20.224 1.00 90.00 197 ALA A O 1
ATOM 1583 N N . VAL A 1 198 ? 2.274 -0.918 -20.781 1.00 89.38 198 VAL A N 1
ATOM 1584 C CA . VAL A 1 198 ? 2.184 0.178 -19.797 1.00 89.38 198 VAL A CA 1
ATOM 1585 C C . VAL A 1 198 ? 1.569 -0.331 -18.496 1.00 89.38 198 VAL A C 1
ATOM 1587 O O . VAL A 1 198 ? 0.351 -0.425 -18.354 1.00 89.38 198 VAL A O 1
ATOM 1590 N N . ILE A 1 199 ? 2.416 -0.643 -17.515 1.00 87.06 199 ILE A N 1
ATOM 1591 C CA . ILE A 1 199 ? 2.027 -1.272 -16.246 1.00 87.06 199 ILE A CA 1
ATOM 1592 C C . ILE A 1 199 ? 2.077 -0.233 -15.117 1.00 87.06 199 ILE A C 1
ATOM 1594 O O . ILE A 1 199 ? 3.031 -0.135 -14.345 1.00 87.06 199 ILE A O 1
ATOM 1598 N N . ARG A 1 200 ? 1.019 0.578 -15.005 1.00 83.88 200 ARG A N 1
ATOM 1599 C CA . ARG A 1 200 ? 0.879 1.608 -13.955 1.00 83.88 200 ARG A CA 1
ATOM 1600 C C . ARG A 1 200 ? -0.497 1.582 -13.299 1.00 83.88 200 ARG A C 1
ATOM 1602 O O . ARG A 1 200 ? -1.482 1.228 -13.941 1.00 83.88 200 ARG A O 1
ATOM 1609 N N . GLY A 1 201 ? -0.582 1.992 -12.030 1.00 74.31 201 GLY A N 1
ATOM 1610 C CA . GLY A 1 201 ? -1.832 1.957 -11.252 1.00 74.31 201 GLY A CA 1
ATOM 1611 C C . GLY A 1 201 ? -2.985 2.763 -11.870 1.00 74.31 201 GLY A C 1
ATOM 1612 O O . GLY A 1 201 ? -4.112 2.279 -11.885 1.00 74.31 201 GLY A O 1
ATOM 1613 N N . LEU A 1 202 ? -2.681 3.934 -12.446 1.00 79.12 202 LEU A N 1
ATOM 1614 C CA . LEU A 1 202 ? -3.638 4.866 -13.067 1.00 79.12 202 LEU A CA 1
ATOM 1615 C C . LEU A 1 202 ? -3.785 4.593 -14.571 1.00 79.12 202 LEU A C 1
ATOM 1617 O O . LEU A 1 202 ? -3.399 5.404 -15.407 1.00 79.12 202 LEU A O 1
ATOM 1621 N N . SER A 1 203 ? -4.216 3.384 -14.912 1.00 80.19 203 SER A N 1
ATOM 1622 C CA . SER A 1 203 ? -4.468 2.981 -16.298 1.00 80.19 203 SER A CA 1
ATOM 1623 C C . SER A 1 203 ? -5.466 1.833 -16.354 1.00 80.19 203 SER A C 1
ATOM 1625 O O . SER A 1 203 ? -5.529 1.016 -15.421 1.00 80.19 203 SER A O 1
ATOM 1627 N N . HIS A 1 204 ? -6.204 1.743 -17.462 1.00 83.00 204 HIS A N 1
ATOM 1628 C CA . HIS A 1 204 ? -7.086 0.615 -17.732 1.00 83.00 204 HIS A CA 1
ATOM 1629 C C . HIS A 1 204 ? -6.292 -0.704 -17.783 1.00 83.00 204 HIS A C 1
ATOM 1631 O O . HIS A 1 204 ? -5.173 -0.766 -18.300 1.00 83.00 204 HIS A O 1
ATOM 1637 N N . ARG A 1 205 ? -6.859 -1.786 -17.231 1.00 80.12 205 ARG A N 1
ATOM 1638 C CA . ARG A 1 205 ? -6.140 -3.064 -17.053 1.00 80.12 205 ARG A CA 1
ATOM 1639 C C . ARG A 1 205 ? -5.714 -3.705 -18.375 1.00 80.12 205 ARG A C 1
ATOM 1641 O O . ARG A 1 205 ? -4.665 -4.335 -18.409 1.00 80.12 205 ARG A O 1
ATOM 1648 N N . ALA A 1 206 ? -6.486 -3.513 -19.444 1.00 79.19 206 ALA A N 1
ATOM 1649 C CA . ALA A 1 206 ? -6.204 -4.104 -20.755 1.00 79.19 206 ALA A CA 1
ATOM 1650 C C . ALA A 1 206 ? -4.895 -3.599 -21.398 1.00 79.19 206 ALA A C 1
ATOM 1652 O O . ALA A 1 206 ? -4.329 -4.280 -22.244 1.00 79.19 206 ALA A O 1
ATOM 1653 N N . ILE A 1 207 ? -4.387 -2.435 -20.976 1.00 78.69 207 ILE A N 1
ATOM 1654 C CA . ILE A 1 207 ? -3.161 -1.825 -21.525 1.00 78.69 207 ILE A CA 1
ATOM 1655 C C . ILE A 1 207 ? -1.894 -2.483 -20.935 1.00 78.69 207 ILE A C 1
ATOM 1657 O O . ILE A 1 207 ? -0.790 -2.325 -21.451 1.00 78.69 207 ILE A O 1
ATOM 1661 N N . ARG A 1 208 ? -2.037 -3.259 -19.856 1.00 81.56 208 ARG A N 1
ATOM 1662 C CA . ARG A 1 208 ? -0.915 -3.816 -19.082 1.00 81.56 208 ARG A CA 1
ATOM 1663 C C . ARG A 1 208 ? -0.326 -5.100 -19.679 1.00 81.56 208 ARG A C 1
ATOM 1665 O O . ARG A 1 208 ? 0.542 -5.704 -19.059 1.00 81.56 208 ARG A O 1
ATOM 1672 N N . THR A 1 209 ? -0.817 -5.541 -20.834 1.00 82.69 209 THR A N 1
ATOM 1673 C CA . THR A 1 209 ? -0.459 -6.830 -21.434 1.00 82.69 209 THR A CA 1
ATOM 1674 C C . THR A 1 209 ? 0.981 -6.820 -21.975 1.00 82.69 209 THR A C 1
ATOM 1676 O O . THR A 1 209 ? 1.288 -5.968 -22.812 1.00 82.69 209 THR A O 1
ATOM 1679 N N . PRO A 1 210 ? 1.850 -7.760 -21.546 1.00 80.81 210 PRO A N 1
ATOM 1680 C CA . PRO A 1 210 ? 3.246 -7.845 -21.994 1.00 80.81 210 PRO A CA 1
ATOM 1681 C C . PRO A 1 210 ? 3.416 -8.500 -23.376 1.00 80.81 210 PRO A C 1
ATOM 1683 O O . PRO A 1 210 ? 4.467 -8.359 -23.998 1.00 80.81 210 PRO A O 1
ATOM 1686 N N . LYS A 1 211 ? 2.371 -9.174 -23.865 1.00 84.06 211 LYS A N 1
ATOM 1687 C CA . LYS A 1 211 ? 2.360 -9.904 -25.132 1.00 84.06 211 LYS A CA 1
ATOM 1688 C C . LYS A 1 211 ? 2.709 -9.014 -26.327 1.00 84.06 211 LYS A C 1
ATOM 1690 O O . LYS A 1 211 ? 2.126 -7.940 -26.490 1.00 84.06 211 LYS A O 1
ATOM 1695 N N . ASP A 1 212 ? 3.622 -9.504 -27.166 1.00 84.62 212 ASP A N 1
ATOM 1696 C CA . ASP A 1 212 ? 4.098 -8.853 -28.394 1.00 84.62 212 ASP A CA 1
ATOM 1697 C C . ASP A 1 212 ? 4.714 -7.453 -28.174 1.00 84.62 212 ASP A C 1
ATOM 1699 O O . ASP A 1 212 ? 4.728 -6.614 -29.075 1.00 84.62 212 ASP A O 1
ATOM 1703 N N . LYS A 1 213 ? 5.232 -7.163 -26.969 1.00 90.94 213 LYS A N 1
ATOM 1704 C CA . LYS A 1 213 ? 5.827 -5.854 -26.629 1.00 90.94 213 LYS A CA 1
ATOM 1705 C C . LYS A 1 213 ? 7.354 -5.888 -26.657 1.00 90.94 213 LYS A C 1
ATOM 1707 O O . LYS A 1 213 ? 7.969 -6.901 -26.359 1.00 90.94 213 LYS A O 1
ATOM 1712 N N . LEU A 1 214 ? 8.005 -4.774 -26.967 1.00 92.44 214 LEU A N 1
ATOM 1713 C CA . LEU A 1 214 ? 9.466 -4.645 -26.877 1.00 92.44 214 LEU A CA 1
ATOM 1714 C C . LEU A 1 214 ? 9.925 -4.315 -25.460 1.00 92.44 214 LEU A C 1
ATOM 1716 O O . LEU A 1 214 ? 10.987 -4.763 -25.028 1.00 92.44 214 LEU A O 1
ATOM 1720 N N . LEU A 1 215 ? 9.127 -3.529 -24.737 1.00 93.12 215 LEU A N 1
ATOM 1721 C CA . LEU A 1 215 ? 9.460 -3.128 -23.381 1.00 93.12 215 LEU A CA 1
ATOM 1722 C C . LEU A 1 215 ? 8.223 -2.957 -22.507 1.00 93.12 215 LEU A C 1
ATOM 1724 O O . LEU A 1 215 ? 7.174 -2.501 -22.967 1.00 93.12 215 LEU A O 1
ATOM 1728 N N . ALA A 1 216 ? 8.369 -3.275 -21.225 1.00 92.94 216 ALA A N 1
ATOM 1729 C CA . ALA A 1 216 ? 7.416 -2.868 -20.205 1.00 92.94 216 ALA A CA 1
ATOM 1730 C C . ALA A 1 216 ? 7.864 -1.562 -19.553 1.00 92.94 216 ALA A C 1
ATOM 1732 O O . ALA A 1 216 ? 9.030 -1.401 -19.213 1.00 92.94 216 ALA A O 1
ATOM 1733 N N . LEU A 1 217 ? 6.928 -0.642 -19.345 1.00 92.81 217 LEU A N 1
ATOM 1734 C CA . LEU A 1 217 ? 7.146 0.630 -18.671 1.00 92.81 217 LEU A CA 1
ATOM 1735 C C . LEU A 1 217 ? 6.112 0.801 -17.565 1.00 92.81 217 LEU A C 1
ATOM 1737 O O . LEU A 1 217 ? 4.904 0.733 -17.805 1.00 92.81 217 LEU A O 1
ATOM 1741 N N . GLY A 1 218 ? 6.566 1.078 -16.350 1.00 90.88 218 GLY A N 1
ATOM 1742 C CA . GLY A 1 218 ? 5.652 1.196 -15.229 1.00 90.88 218 GLY A CA 1
ATOM 1743 C C . GLY A 1 218 ? 6.256 1.759 -13.960 1.00 90.88 218 GLY A C 1
ATOM 1744 O O . GLY A 1 218 ? 7.333 2.348 -13.951 1.00 90.88 218 GLY A O 1
ATOM 1745 N N . THR A 1 219 ? 5.499 1.597 -12.880 1.00 88.75 219 THR A N 1
ATOM 1746 C CA . THR A 1 219 ? 5.884 2.021 -11.528 1.00 88.75 219 THR A CA 1
ATOM 1747 C C . THR A 1 219 ? 6.017 0.805 -10.613 1.00 88.75 219 THR A C 1
ATOM 1749 O O . THR A 1 219 ? 6.182 -0.315 -11.090 1.00 88.75 219 THR A O 1
ATOM 1752 N N . SER A 1 220 ? 5.862 0.981 -9.299 1.00 81.62 220 SER A N 1
ATOM 1753 C CA . SER A 1 220 ? 5.808 -0.118 -8.325 1.00 81.62 220 SER A CA 1
ATOM 1754 C C . SER A 1 220 ? 4.765 -1.206 -8.621 1.00 81.62 220 SER A C 1
ATOM 1756 O O . SER A 1 220 ? 4.860 -2.299 -8.083 1.00 81.62 220 SER A O 1
ATOM 1758 N N . ALA A 1 221 ? 3.810 -0.981 -9.531 1.00 79.75 221 ALA A N 1
ATOM 1759 C CA . ALA A 1 221 ? 2.934 -2.047 -10.026 1.00 79.75 221 ALA A CA 1
ATOM 1760 C C . ALA A 1 221 ? 3.702 -3.190 -10.727 1.00 79.75 221 ALA A C 1
ATOM 1762 O O . ALA A 1 221 ? 3.176 -4.290 -10.840 1.00 79.75 221 ALA A O 1
ATOM 1763 N N . ILE A 1 222 ? 4.928 -2.932 -11.191 1.00 81.88 222 ILE A N 1
ATOM 1764 C CA . ILE A 1 222 ? 5.850 -3.937 -11.732 1.00 81.88 222 ILE A CA 1
ATOM 1765 C C . ILE A 1 222 ? 6.625 -4.644 -10.603 1.00 81.88 222 ILE A C 1
ATOM 1767 O O . ILE A 1 222 ? 6.972 -5.818 -10.731 1.00 81.88 222 ILE A O 1
ATOM 1771 N N . GLU A 1 223 ? 6.879 -3.957 -9.479 1.00 75.25 223 GLU A N 1
ATOM 1772 C CA . GLU A 1 223 ? 7.625 -4.505 -8.332 1.00 75.25 223 GLU A CA 1
ATOM 1773 C C . GLU A 1 223 ? 6.942 -5.702 -7.694 1.00 75.25 223 GLU A C 1
ATOM 1775 O O . GLU A 1 223 ? 7.635 -6.511 -7.091 1.00 75.25 223 GLU A O 1
ATOM 1780 N N . VAL A 1 224 ? 5.619 -5.813 -7.815 1.00 64.25 224 VAL A N 1
ATOM 1781 C CA . VAL A 1 224 ? 4.792 -6.825 -7.158 1.00 64.25 224 VAL A CA 1
ATOM 1782 C C . VAL A 1 224 ? 3.728 -7.320 -8.140 1.00 64.25 224 VAL A C 1
ATOM 1784 O O . VAL A 1 224 ? 2.886 -6.555 -8.599 1.00 64.25 224 VAL A O 1
ATOM 1787 N N . GLY A 1 225 ? 3.758 -8.613 -8.479 1.00 60.19 225 GLY A N 1
ATOM 1788 C CA . GLY A 1 225 ? 2.645 -9.271 -9.182 1.00 60.19 225 GLY A CA 1
ATOM 1789 C C . GLY A 1 225 ? 2.783 -9.556 -10.684 1.00 60.19 225 GLY A C 1
ATOM 1790 O O . GLY A 1 225 ? 1.852 -10.134 -11.237 1.00 60.19 225 GLY A O 1
ATOM 1791 N N . VAL A 1 226 ? 3.903 -9.233 -11.344 1.00 67.19 226 VAL A N 1
ATOM 1792 C CA . VAL A 1 226 ? 4.181 -9.705 -12.719 1.00 67.19 226 VAL A CA 1
ATOM 1793 C C . VAL A 1 226 ? 5.587 -10.300 -12.780 1.00 67.19 226 VAL A C 1
ATOM 1795 O O . VAL A 1 226 ? 6.566 -9.618 -12.467 1.00 67.19 226 VAL A O 1
ATOM 1798 N N . ASP A 1 227 ? 5.688 -11.588 -13.102 1.00 73.44 227 ASP A N 1
ATOM 1799 C CA . ASP A 1 227 ? 6.959 -12.225 -13.456 1.00 73.44 227 ASP A CA 1
ATOM 1800 C C . ASP A 1 227 ? 7.097 -12.175 -14.976 1.00 73.44 227 ASP A C 1
ATOM 1802 O O . ASP A 1 227 ? 6.185 -12.589 -15.685 1.00 73.44 227 ASP A O 1
ATOM 1806 N N . PHE A 1 228 ? 8.197 -11.619 -15.466 1.00 81.19 228 PHE A N 1
ATOM 1807 C CA . PHE A 1 228 ? 8.518 -11.573 -16.888 1.00 81.19 228 PHE A CA 1
ATOM 1808 C C . PHE A 1 228 ? 9.946 -12.056 -17.069 1.00 81.19 228 PHE A C 1
ATOM 1810 O O . PHE A 1 228 ? 10.821 -11.807 -16.233 1.00 81.19 228 PHE A O 1
ATOM 1817 N N . ARG A 1 229 ? 10.189 -12.737 -18.185 1.00 89.56 229 ARG A N 1
ATOM 1818 C CA . ARG A 1 229 ? 11.543 -13.067 -18.607 1.00 89.56 229 ARG A CA 1
ATOM 1819 C C . ARG A 1 229 ? 12.120 -11.846 -19.316 1.00 89.56 229 ARG A C 1
ATOM 1821 O O . ARG A 1 229 ? 11.628 -11.491 -20.380 1.00 89.56 229 ARG A O 1
ATOM 1828 N N . CYS A 1 230 ? 13.142 -11.215 -18.743 1.00 92.75 230 CYS A N 1
ATOM 1829 C CA . CYS A 1 230 ? 13.814 -10.071 -19.358 1.00 92.75 230 CYS A CA 1
ATOM 1830 C C . CYS A 1 230 ? 15.337 -10.151 -19.267 1.00 92.75 230 CYS A C 1
ATOM 1832 O O . CYS A 1 230 ? 15.887 -10.722 -18.320 1.00 92.75 230 CYS A O 1
ATOM 1834 N N . ASP A 1 231 ? 15.999 -9.528 -20.241 1.00 95.56 231 ASP A N 1
ATOM 1835 C CA . ASP A 1 231 ? 17.456 -9.382 -20.291 1.00 95.56 231 ASP A CA 1
ATOM 1836 C C . ASP A 1 231 ? 17.893 -8.028 -19.737 1.00 95.56 231 ASP A C 1
ATOM 1838 O O . ASP A 1 231 ? 18.931 -7.936 -19.083 1.00 95.56 231 ASP A O 1
ATOM 1842 N N . TYR A 1 232 ? 17.084 -6.985 -19.951 1.00 97.31 232 TYR A N 1
ATOM 1843 C CA . TYR A 1 232 ? 17.388 -5.624 -19.530 1.00 97.31 232 TYR A CA 1
ATOM 1844 C C . TYR A 1 232 ? 16.393 -5.104 -18.494 1.00 97.31 232 TYR A C 1
ATOM 1846 O O . TYR A 1 232 ? 15.175 -5.144 -18.678 1.00 97.31 232 TYR A O 1
ATOM 1854 N N . LEU A 1 233 ? 16.923 -4.537 -17.416 1.00 96.94 233 LEU A N 1
ATOM 1855 C CA . LEU A 1 233 ? 16.164 -3.797 -16.419 1.00 96.94 233 LEU A CA 1
ATOM 1856 C C . LEU A 1 233 ? 16.720 -2.380 -16.312 1.00 96.94 233 LEU A C 1
ATOM 1858 O O . LEU A 1 233 ? 17.892 -2.193 -16.017 1.00 96.94 233 LEU A O 1
ATOM 1862 N N . LEU A 1 234 ? 15.874 -1.375 -16.488 1.00 97.56 234 LEU A N 1
ATOM 1863 C CA . LEU A 1 234 ? 16.203 0.016 -16.215 1.00 97.56 234 LEU A CA 1
ATOM 1864 C C . LEU A 1 234 ? 15.303 0.493 -15.087 1.00 97.56 234 LEU A C 1
ATOM 1866 O O . LEU A 1 234 ? 14.084 0.355 -15.165 1.00 97.56 234 LEU A O 1
ATOM 1870 N N . PHE A 1 235 ? 15.863 1.030 -14.012 1.00 95.88 235 PHE A N 1
ATOM 1871 C CA . PHE A 1 235 ? 15.025 1.416 -12.887 1.00 95.88 235 PHE A CA 1
ATOM 1872 C C . PHE A 1 235 ? 15.593 2.557 -12.066 1.00 95.88 235 PHE A C 1
ATOM 1874 O O . PHE A 1 235 ? 16.798 2.687 -11.895 1.00 95.88 235 PHE A O 1
ATOM 1881 N N . GLU A 1 236 ? 14.696 3.360 -11.510 1.00 94.12 236 GLU A N 1
ATOM 1882 C CA . GLU A 1 236 ? 15.019 4.292 -10.433 1.00 94.12 236 GLU A CA 1
ATOM 1883 C C . GLU A 1 236 ? 14.825 3.604 -9.075 1.00 94.12 236 GLU A C 1
ATOM 1885 O O . GLU A 1 236 ? 14.077 2.637 -8.979 1.00 94.12 236 GLU A O 1
ATOM 1890 N N . ALA A 1 237 ? 15.409 4.106 -7.991 1.00 89.81 237 ALA A N 1
ATOM 1891 C CA . ALA A 1 237 ? 14.988 3.735 -6.637 1.00 89.81 237 ALA A CA 1
ATOM 1892 C C . ALA A 1 237 ? 15.312 4.854 -5.643 1.00 89.81 237 ALA A C 1
ATOM 1894 O O . ALA A 1 237 ? 16.310 5.553 -5.796 1.00 89.81 237 ALA A O 1
ATOM 1895 N N . LEU A 1 238 ? 14.460 5.027 -4.629 1.00 85.50 238 LEU A N 1
ATOM 1896 C CA . LEU A 1 238 ? 14.665 6.008 -3.551 1.00 85.50 238 LEU A CA 1
ATOM 1897 C C . LEU A 1 238 ? 14.898 5.355 -2.184 1.00 85.50 238 LEU A C 1
ATOM 1899 O O . LEU A 1 238 ? 15.319 6.028 -1.248 1.00 85.50 238 LEU A O 1
ATOM 1903 N N . GLU A 1 239 ? 14.640 4.054 -2.071 1.00 87.50 239 GLU A N 1
ATOM 1904 C CA . GLU A 1 239 ? 14.683 3.291 -0.826 1.00 87.50 239 GLU A CA 1
ATOM 1905 C C . GLU A 1 239 ? 15.259 1.896 -1.093 1.00 87.50 239 GLU A C 1
ATOM 1907 O O . GLU A 1 239 ? 15.117 1.355 -2.196 1.00 87.50 239 GLU A O 1
ATOM 1912 N N . ALA A 1 240 ? 15.873 1.295 -0.069 1.00 88.88 240 ALA A N 1
ATOM 1913 C CA . ALA A 1 240 ? 16.545 0.001 -0.192 1.00 88.88 240 ALA A CA 1
ATOM 1914 C C . ALA A 1 240 ? 15.584 -1.108 -0.650 1.00 88.88 240 ALA A C 1
ATOM 1916 O O . ALA A 1 240 ? 15.910 -1.890 -1.540 1.00 88.88 240 ALA A O 1
ATOM 1917 N N . ALA A 1 241 ? 14.378 -1.150 -0.072 1.00 84.31 241 ALA A N 1
ATOM 1918 C CA . ALA A 1 241 ? 13.381 -2.171 -0.383 1.00 84.31 241 ALA A CA 1
ATOM 1919 C C . ALA A 1 241 ? 12.962 -2.127 -1.862 1.00 84.31 241 ALA A C 1
ATOM 1921 O O . ALA A 1 241 ? 13.078 -3.138 -2.553 1.00 84.31 241 ALA A O 1
ATOM 1922 N N . SER A 1 242 ? 12.574 -0.954 -2.379 1.00 87.56 242 SER A N 1
ATOM 1923 C CA . SER A 1 242 ? 12.245 -0.793 -3.802 1.00 87.56 242 SER A CA 1
ATOM 1924 C C . SER A 1 242 ? 13.432 -1.107 -4.708 1.00 87.56 242 SER A C 1
ATOM 1926 O O . SER A 1 242 ? 13.240 -1.729 -5.748 1.00 87.56 242 SER A O 1
ATOM 1928 N N . PHE A 1 243 ? 14.659 -0.733 -4.326 1.00 92.81 243 PHE A N 1
ATOM 1929 C CA . PHE A 1 243 ? 15.847 -1.083 -5.109 1.00 92.81 243 PHE A CA 1
ATOM 1930 C C . PHE A 1 243 ? 15.984 -2.602 -5.254 1.00 92.81 243 PHE A C 1
ATOM 1932 O O . PHE A 1 243 ? 16.071 -3.103 -6.372 1.00 92.81 243 PHE A O 1
ATOM 1939 N N . LEU A 1 244 ? 15.961 -3.339 -4.140 1.00 90.44 244 LEU A N 1
ATOM 1940 C CA . LEU A 1 244 ? 16.152 -4.791 -4.137 1.00 90.44 244 LEU A CA 1
ATOM 1941 C C . LEU A 1 244 ? 15.014 -5.535 -4.840 1.00 90.44 244 LEU A C 1
ATOM 1943 O O . LEU A 1 244 ? 15.260 -6.502 -5.561 1.00 90.44 244 LEU A O 1
ATOM 1947 N N . GLN A 1 245 ? 13.778 -5.061 -4.688 1.00 87.62 245 GLN A N 1
ATOM 1948 C CA . GLN A 1 245 ? 12.620 -5.643 -5.364 1.00 87.62 245 GLN A CA 1
ATOM 1949 C C . GLN A 1 245 ? 12.664 -5.437 -6.873 1.00 87.62 245 GLN A C 1
ATOM 1951 O O . GLN A 1 245 ? 12.413 -6.385 -7.618 1.00 87.62 245 GLN A O 1
ATOM 1956 N N . ARG A 1 246 ? 13.013 -4.225 -7.329 1.00 91.81 246 ARG A N 1
ATOM 1957 C CA . ARG A 1 246 ? 13.187 -3.923 -8.756 1.00 91.81 246 ARG A CA 1
ATOM 1958 C C . ARG A 1 246 ? 14.353 -4.719 -9.321 1.00 91.81 246 ARG A C 1
ATOM 1960 O O . ARG A 1 246 ? 14.165 -5.436 -10.295 1.00 91.81 246 ARG A O 1
ATOM 1967 N N . PHE A 1 247 ? 15.512 -4.681 -8.665 1.00 92.62 247 PHE A N 1
ATOM 1968 C CA . PHE A 1 247 ? 16.703 -5.429 -9.067 1.00 92.62 247 PHE A CA 1
ATOM 1969 C C . PHE A 1 247 ? 16.438 -6.936 -9.169 1.00 92.62 247 PHE A C 1
ATOM 1971 O O . PHE A 1 247 ? 16.879 -7.587 -10.109 1.00 92.62 247 PHE A O 1
ATOM 1978 N N . GLY A 1 248 ? 15.643 -7.493 -8.253 1.00 89.00 248 GLY A N 1
ATOM 1979 C CA . GLY A 1 248 ? 15.230 -8.892 -8.284 1.00 89.00 248 GLY A CA 1
ATOM 1980 C C . GLY A 1 248 ? 14.301 -9.283 -9.437 1.00 89.00 248 GLY A C 1
ATOM 1981 O O . GLY A 1 248 ? 13.914 -10.448 -9.486 1.00 89.00 248 GLY A O 1
ATOM 1982 N N . ARG A 1 249 ? 13.908 -8.362 -10.329 1.00 89.00 249 ARG A N 1
ATOM 1983 C CA . ARG A 1 249 ? 13.104 -8.659 -11.531 1.00 89.00 249 ARG A CA 1
ATOM 1984 C C . ARG A 1 249 ? 13.944 -9.152 -12.706 1.00 89.00 249 ARG A C 1
ATOM 1986 O O . ARG A 1 249 ? 13.408 -9.849 -13.556 1.00 89.00 249 ARG A O 1
ATOM 1993 N N . VAL A 1 250 ? 15.241 -8.855 -12.724 1.00 92.62 250 VAL A N 1
ATOM 1994 C CA . VAL A 1 250 ? 16.195 -9.413 -13.691 1.00 92.62 250 VAL A CA 1
ATOM 1995 C C . VAL A 1 250 ? 17.014 -10.524 -13.033 1.00 92.62 250 VAL A C 1
ATOM 1997 O O . VAL A 1 250 ? 17.163 -10.564 -11.810 1.00 92.62 250 VAL A O 1
ATOM 2000 N N . GLY A 1 251 ? 17.507 -11.473 -13.828 1.00 91.38 251 GLY A N 1
ATOM 2001 C CA . GLY A 1 251 ? 18.278 -12.603 -13.311 1.00 91.38 251 GLY A CA 1
ATOM 2002 C C . GLY A 1 251 ? 17.436 -13.806 -12.877 1.00 91.38 251 GLY A C 1
ATOM 2003 O O . GLY A 1 251 ? 17.993 -14.768 -12.373 1.00 91.38 251 GLY A O 1
ATOM 2004 N N . ARG A 1 252 ? 16.105 -13.806 -13.027 1.00 88.00 252 ARG A N 1
ATOM 2005 C CA . ARG A 1 252 ? 15.258 -14.941 -12.584 1.00 88.00 252 ARG A CA 1
ATOM 2006 C C . ARG A 1 252 ? 15.316 -16.160 -13.503 1.00 88.00 252 ARG A C 1
ATOM 2008 O O . ARG A 1 252 ? 15.217 -17.287 -13.032 1.00 88.00 252 ARG A O 1
ATOM 2015 N N . HIS A 1 253 ? 15.458 -15.910 -14.800 1.00 89.06 253 HIS A N 1
ATOM 2016 C CA . HIS A 1 253 ? 15.347 -16.923 -15.858 1.00 89.06 253 HIS A CA 1
ATOM 2017 C C . HIS A 1 253 ? 16.667 -17.143 -16.605 1.00 89.06 253 HIS A C 1
ATOM 2019 O O . HIS A 1 253 ? 16.946 -18.237 -17.084 1.00 89.06 253 HIS A O 1
ATOM 2025 N N . SER A 1 254 ? 17.478 -16.094 -16.706 1.00 91.06 254 SER A N 1
ATOM 2026 C CA . SER A 1 254 ? 18.780 -16.069 -17.368 1.00 91.06 254 SER A CA 1
ATOM 2027 C C . SER A 1 254 ? 19.625 -14.943 -16.770 1.00 91.06 254 SER A C 1
ATOM 2029 O O . SER A 1 254 ? 19.072 -14.087 -16.071 1.00 91.06 254 SER A O 1
ATOM 2031 N N . PRO A 1 255 ? 20.949 -14.917 -17.010 1.00 94.62 255 PRO A N 1
ATOM 2032 C CA . PRO A 1 255 ? 21.749 -13.735 -16.720 1.00 94.62 255 PRO A CA 1
ATOM 2033 C C . PRO A 1 255 ? 21.151 -12.489 -17.379 1.00 94.62 255 PRO A C 1
ATOM 2035 O O . PRO A 1 255 ? 20.512 -12.596 -18.425 1.00 94.62 255 PRO A O 1
ATOM 2038 N N . GLY A 1 256 ? 21.358 -11.318 -16.783 1.00 95.69 256 GLY A N 1
ATOM 2039 C CA . GLY A 1 256 ? 20.811 -10.075 -17.329 1.00 95.69 256 GLY A CA 1
ATOM 2040 C C . GLY A 1 256 ? 21.588 -8.834 -16.915 1.00 95.69 256 GLY A C 1
ATOM 2041 O O . GLY A 1 256 ? 22.596 -8.916 -16.212 1.00 95.69 256 GLY A O 1
ATOM 2042 N N . LYS A 1 257 ? 21.116 -7.678 -17.377 1.00 97.81 257 LYS A N 1
ATOM 2043 C CA . LYS A 1 257 ? 21.765 -6.376 -17.219 1.00 97.81 257 LYS A CA 1
ATOM 2044 C C . LYS A 1 257 ? 20.810 -5.372 -16.592 1.00 97.81 257 LYS A C 1
ATOM 2046 O O . LYS A 1 257 ? 19.659 -5.248 -17.007 1.00 97.81 257 LYS A O 1
ATOM 2051 N N . ALA A 1 258 ? 21.293 -4.640 -15.599 1.00 97.44 258 ALA A N 1
ATOM 2052 C CA . ALA A 1 258 ? 20.524 -3.670 -14.841 1.00 97.44 258 ALA A CA 1
ATOM 2053 C C . ALA A 1 258 ? 21.159 -2.276 -14.915 1.00 97.44 258 ALA A C 1
ATOM 2055 O O . ALA A 1 258 ? 22.274 -2.076 -14.444 1.00 97.44 258 ALA A O 1
ATOM 2056 N N . PHE A 1 259 ? 20.428 -1.289 -15.424 1.00 97.62 259 PHE A N 1
ATOM 2057 C CA . PHE A 1 259 ? 20.782 0.126 -15.350 1.00 97.62 259 PHE A CA 1
ATOM 2058 C C . PHE A 1 259 ? 20.017 0.769 -14.195 1.00 97.62 259 PHE A C 1
ATOM 2060 O O . PHE A 1 259 ? 18.798 0.945 -14.256 1.00 97.62 259 PHE A O 1
ATOM 2067 N N . ALA A 1 260 ? 20.729 1.095 -13.120 1.00 96.81 260 ALA A N 1
ATOM 2068 C CA . ALA A 1 260 ? 20.129 1.614 -11.899 1.00 96.81 260 ALA A CA 1
ATOM 2069 C C . ALA A 1 260 ? 20.355 3.125 -11.794 1.00 96.81 260 ALA A C 1
ATOM 2071 O O . ALA A 1 260 ? 21.477 3.575 -11.574 1.00 96.81 260 ALA A O 1
ATOM 2072 N N . LEU A 1 261 ? 19.291 3.913 -11.911 1.00 96.06 261 LEU A N 1
ATOM 2073 C CA . LEU A 1 261 ? 19.301 5.342 -11.623 1.00 96.06 261 LEU A CA 1
ATOM 2074 C C . LEU A 1 261 ? 19.300 5.533 -10.103 1.00 96.06 261 LEU A C 1
ATOM 2076 O O . LEU A 1 261 ? 18.301 5.258 -9.431 1.00 96.06 261 LEU A O 1
ATOM 2080 N N . VAL A 1 262 ? 20.433 5.986 -9.565 1.00 94.56 262 VAL A N 1
ATOM 2081 C CA . VAL A 1 262 ? 20.704 6.006 -8.122 1.00 94.56 262 VAL A CA 1
ATOM 2082 C C . VAL A 1 262 ? 21.131 7.394 -7.623 1.00 94.56 262 VAL A C 1
ATOM 2084 O O . VAL A 1 262 ? 21.727 8.174 -8.377 1.00 94.56 262 VAL A O 1
ATOM 2087 N N . PRO A 1 263 ? 20.861 7.729 -6.346 1.00 92.44 263 PRO A N 1
ATOM 2088 C CA . PRO A 1 263 ? 21.314 8.984 -5.760 1.00 92.44 263 PRO A CA 1
ATOM 2089 C C . PRO A 1 263 ? 22.845 9.002 -5.558 1.00 92.44 263 PRO A C 1
ATOM 2091 O O . PRO A 1 263 ? 23.483 7.944 -5.519 1.00 92.44 263 PRO A O 1
ATOM 2094 N N . PRO A 1 264 ? 23.462 10.191 -5.389 1.00 91.62 264 PRO A N 1
ATOM 2095 C CA . PRO A 1 264 ? 24.919 10.339 -5.351 1.00 91.62 264 PRO A CA 1
ATOM 2096 C C . PRO A 1 264 ? 25.646 9.466 -4.324 1.00 91.62 264 PRO A C 1
ATOM 2098 O O . PRO A 1 264 ? 26.693 8.904 -4.627 1.00 91.62 264 PRO A O 1
ATOM 2101 N N . ASN A 1 265 ? 25.088 9.311 -3.124 1.00 92.25 265 ASN A N 1
ATOM 2102 C CA . ASN A 1 265 ? 25.655 8.477 -2.063 1.00 92.25 265 ASN A CA 1
ATOM 2103 C C . ASN A 1 265 ? 25.701 6.990 -2.447 1.00 92.25 265 ASN A C 1
ATOM 2105 O O . ASN A 1 265 ? 26.688 6.316 -2.158 1.00 92.25 265 ASN A O 1
ATOM 2109 N N . VAL A 1 266 ? 24.664 6.493 -3.126 1.00 94.56 266 VAL A N 1
ATOM 2110 C CA . VAL A 1 266 ? 24.596 5.105 -3.602 1.00 94.56 266 VAL A CA 1
ATOM 2111 C C . VAL A 1 266 ? 25.547 4.909 -4.776 1.00 94.56 266 VAL A C 1
ATOM 2113 O O . VAL A 1 266 ? 26.273 3.923 -4.794 1.00 94.56 266 VAL A O 1
ATOM 2116 N N . PHE A 1 267 ? 25.611 5.866 -5.708 1.00 95.19 267 PHE A N 1
ATOM 2117 C CA . PHE A 1 267 ? 26.563 5.827 -6.821 1.00 95.19 267 PHE A CA 1
ATOM 2118 C C . PHE A 1 267 ? 28.010 5.711 -6.322 1.00 95.19 267 PHE A C 1
ATOM 2120 O O . PHE A 1 267 ? 28.730 4.794 -6.712 1.00 95.19 267 PHE A O 1
ATOM 2127 N N . THR A 1 268 ? 28.414 6.589 -5.399 1.00 94.75 268 THR A N 1
ATOM 2128 C CA . THR A 1 268 ? 29.742 6.542 -4.769 1.00 94.75 268 THR A CA 1
ATOM 2129 C C . THR A 1 268 ? 29.960 5.230 -4.023 1.00 94.75 268 THR A C 1
ATOM 2131 O O . THR A 1 268 ? 31.049 4.665 -4.064 1.00 94.75 268 THR A O 1
ATOM 2134 N N . GLY A 1 269 ? 28.930 4.720 -3.345 1.00 94.25 269 GLY A N 1
ATOM 2135 C CA . GLY A 1 269 ? 28.974 3.414 -2.701 1.00 94.25 269 GLY A CA 1
ATOM 2136 C C . GLY A 1 269 ? 29.293 2.287 -3.684 1.00 94.25 269 GLY A C 1
ATOM 2137 O O . GLY A 1 269 ? 30.222 1.516 -3.444 1.00 94.25 269 GLY A O 1
ATOM 2138 N N . MET A 1 270 ? 28.558 2.225 -4.796 1.00 95.25 270 MET A N 1
ATOM 2139 C CA . MET A 1 270 ? 28.697 1.194 -5.828 1.00 95.25 270 MET A CA 1
ATOM 2140 C C . MET A 1 270 ? 30.029 1.286 -6.576 1.00 95.25 270 MET A C 1
ATOM 2142 O O . MET A 1 270 ? 30.632 0.255 -6.843 1.00 95.25 270 MET A O 1
ATOM 2146 N N . ALA A 1 271 ? 30.534 2.494 -6.842 1.00 93.50 271 ALA A N 1
ATOM 2147 C CA . ALA A 1 271 ? 31.830 2.698 -7.497 1.00 93.50 271 ALA A CA 1
ATOM 2148 C C . ALA A 1 271 ? 33.027 2.162 -6.685 1.00 93.50 271 ALA A C 1
ATOM 2150 O O . ALA A 1 271 ? 34.087 1.908 -7.247 1.00 93.50 271 ALA A O 1
ATOM 2151 N N . ASN A 1 272 ? 32.858 1.991 -5.370 1.00 94.00 272 ASN A N 1
ATOM 2152 C CA . ASN A 1 272 ? 33.880 1.449 -4.473 1.00 94.00 272 ASN A CA 1
ATOM 2153 C C . ASN A 1 272 ? 33.742 -0.067 -4.237 1.00 94.00 272 ASN A C 1
ATOM 2155 O O . ASN A 1 272 ? 34.481 -0.625 -3.424 1.00 94.00 272 ASN A O 1
ATOM 2159 N N . LEU A 1 273 ? 32.775 -0.731 -4.877 1.00 94.25 273 LEU A N 1
ATOM 2160 C CA . LEU A 1 273 ? 32.635 -2.183 -4.795 1.00 94.25 273 LEU A CA 1
ATOM 2161 C C . LEU A 1 273 ? 33.622 -2.892 -5.736 1.00 94.25 273 LEU A C 1
ATOM 2163 O O . LEU A 1 273 ? 34.024 -2.325 -6.753 1.00 94.25 273 LEU A O 1
ATOM 2167 N N . PRO A 1 274 ? 34.002 -4.144 -5.423 1.00 94.44 274 PRO A N 1
ATOM 2168 C CA . PRO A 1 274 ? 34.707 -4.990 -6.379 1.00 94.44 274 PRO A CA 1
ATOM 2169 C C . PRO A 1 274 ? 33.848 -5.264 -7.635 1.00 94.44 274 PRO A C 1
ATOM 2171 O O . PRO A 1 274 ? 32.620 -5.195 -7.550 1.00 94.44 274 PRO A O 1
ATOM 2174 N N . PRO A 1 275 ? 34.468 -5.623 -8.781 1.00 91.44 275 PRO A N 1
ATOM 2175 C CA . PRO A 1 275 ? 33.747 -5.935 -10.023 1.00 91.44 275 PRO A CA 1
ATOM 2176 C C . PRO A 1 275 ? 32.748 -7.091 -9.895 1.00 91.44 275 PRO A C 1
ATOM 2178 O O . PRO A 1 275 ? 31.713 -7.091 -10.554 1.00 91.44 275 PRO A O 1
ATOM 2181 N N . GLU A 1 276 ? 33.052 -8.058 -9.030 1.00 94.94 276 GLU A N 1
ATOM 2182 C CA . GLU A 1 276 ? 32.170 -9.168 -8.683 1.00 94.94 276 GLU A CA 1
ATOM 2183 C C . GLU A 1 276 ? 31.917 -9.164 -7.178 1.00 94.94 276 GLU A C 1
ATOM 2185 O O . GLU A 1 276 ? 32.829 -8.959 -6.372 1.00 94.94 276 GLU A O 1
ATOM 2190 N N . ILE A 1 277 ? 30.663 -9.384 -6.797 1.00 93.75 277 ILE A N 1
ATOM 2191 C CA . ILE A 1 277 ? 30.211 -9.318 -5.413 1.00 93.75 277 ILE A CA 1
ATOM 2192 C C . ILE A 1 277 ? 29.116 -10.354 -5.168 1.00 93.75 277 ILE A C 1
ATOM 2194 O O . ILE A 1 277 ? 28.252 -10.571 -6.018 1.00 93.75 277 ILE A O 1
ATOM 2198 N N . ASP A 1 278 ? 29.138 -10.979 -3.989 1.00 90.31 278 ASP A N 1
ATOM 2199 C CA . ASP A 1 278 ? 28.041 -11.842 -3.560 1.00 90.31 278 ASP A CA 1
ATOM 2200 C C . ASP A 1 278 ? 26.748 -11.038 -3.375 1.00 90.31 278 ASP A C 1
ATOM 2202 O O . ASP A 1 278 ? 26.752 -9.916 -2.858 1.00 90.31 278 ASP A O 1
ATOM 2206 N N . ARG A 1 279 ? 25.618 -11.640 -3.748 1.00 86.75 279 ARG A N 1
ATOM 2207 C CA . ARG A 1 279 ? 24.312 -10.985 -3.677 1.00 86.75 279 ARG A CA 1
ATOM 2208 C C . ARG A 1 279 ? 23.951 -10.564 -2.253 1.00 86.75 279 ARG A C 1
ATOM 2210 O O . ARG A 1 279 ? 23.434 -9.466 -2.075 1.00 86.75 279 ARG A O 1
ATOM 2217 N N . SER A 1 280 ? 24.248 -11.389 -1.252 1.00 84.75 280 SER A N 1
ATOM 2218 C CA . SER A 1 280 ? 23.924 -11.096 0.149 1.00 84.75 280 SER A CA 1
ATOM 2219 C C . SER A 1 280 ? 24.715 -9.888 0.640 1.00 84.75 280 SER A C 1
ATOM 2221 O O . SER A 1 280 ? 24.153 -8.976 1.244 1.00 84.75 280 SER A O 1
ATOM 2223 N N . TYR A 1 281 ? 26.009 -9.834 0.309 1.00 89.81 281 TYR A N 1
ATOM 2224 C CA . TYR A 1 281 ? 26.839 -8.681 0.648 1.00 89.81 281 TYR A CA 1
ATOM 2225 C C . TYR A 1 281 ? 26.387 -7.423 -0.107 1.00 89.81 281 TYR A C 1
ATOM 2227 O O . TYR A 1 281 ? 26.326 -6.340 0.472 1.00 89.81 281 TYR A O 1
ATOM 2235 N N . PHE A 1 282 ? 25.984 -7.544 -1.376 1.00 92.44 282 PHE A N 1
ATOM 2236 C CA . PHE A 1 282 ? 25.412 -6.425 -2.123 1.00 92.44 282 PHE A CA 1
ATOM 2237 C C . PHE A 1 282 ? 24.120 -5.893 -1.477 1.00 92.44 282 PHE A C 1
ATOM 2239 O O . PHE A 1 282 ? 23.983 -4.683 -1.296 1.00 92.44 282 PHE A O 1
ATOM 2246 N N . GLU A 1 283 ? 23.210 -6.775 -1.052 1.00 90.56 283 GLU A N 1
ATOM 2247 C CA . GLU A 1 283 ? 21.974 -6.414 -0.343 1.00 90.56 283 GLU A CA 1
ATOM 2248 C C . GLU A 1 283 ? 22.250 -5.623 0.946 1.00 90.56 283 GLU A C 1
ATOM 2250 O O . GLU A 1 283 ? 21.639 -4.575 1.178 1.00 90.56 283 GLU A O 1
ATOM 2255 N N . GLU A 1 284 ? 23.222 -6.058 1.751 1.00 89.31 284 GLU A N 1
ATOM 2256 C CA . GLU A 1 284 ? 23.651 -5.344 2.961 1.00 89.31 284 GLU A CA 1
ATOM 2257 C C . GLU A 1 284 ? 24.163 -3.931 2.654 1.00 89.31 284 GLU A C 1
ATOM 2259 O O . GLU A 1 284 ? 23.820 -2.969 3.349 1.00 89.31 284 GLU A O 1
ATOM 2264 N N . ARG A 1 285 ? 24.953 -3.775 1.585 1.00 94.06 285 ARG A N 1
ATOM 2265 C CA . ARG A 1 285 ? 25.476 -2.467 1.161 1.00 94.06 285 ARG A CA 1
ATOM 2266 C C . ARG A 1 285 ? 24.366 -1.538 0.676 1.00 94.06 285 ARG A C 1
ATOM 2268 O O . ARG A 1 285 ? 24.360 -0.368 1.056 1.00 94.06 285 ARG A O 1
ATOM 2275 N N . ILE A 1 286 ? 23.394 -2.049 -0.079 1.00 93.38 286 ILE A N 1
ATOM 2276 C CA . ILE A 1 286 ? 22.214 -1.280 -0.502 1.00 93.38 286 ILE A CA 1
ATOM 2277 C C . ILE A 1 286 ? 21.428 -0.771 0.711 1.00 93.38 286 ILE A C 1
ATOM 2279 O O . ILE A 1 286 ? 21.086 0.412 0.758 1.00 93.38 286 ILE A O 1
ATOM 2283 N N . HIS A 1 287 ? 21.201 -1.618 1.719 1.00 89.56 287 HIS A N 1
ATOM 2284 C CA . HIS A 1 287 ? 20.558 -1.207 2.970 1.00 89.56 287 HIS A CA 1
ATOM 2285 C C . HIS A 1 287 ? 21.357 -0.157 3.752 1.00 89.56 287 HIS A C 1
ATOM 2287 O O . HIS A 1 287 ? 20.757 0.680 4.424 1.00 89.56 287 HIS A O 1
ATOM 2293 N N . ALA A 1 288 ? 22.689 -0.176 3.661 1.00 90.94 288 ALA A N 1
ATOM 2294 C CA . ALA A 1 288 ? 23.543 0.815 4.309 1.00 90.94 288 ALA A CA 1
ATOM 2295 C C . ALA A 1 288 ? 23.540 2.180 3.596 1.00 90.94 288 ALA A C 1
ATOM 2297 O O . ALA A 1 288 ? 23.772 3.204 4.239 1.00 90.94 288 ALA A O 1
ATOM 2298 N N . TRP A 1 289 ? 23.315 2.212 2.279 1.00 93.56 289 TRP A N 1
ATOM 2299 C CA . TRP A 1 289 ? 23.353 3.453 1.501 1.00 93.56 289 TRP A CA 1
ATOM 2300 C C . TRP A 1 289 ? 21.992 4.123 1.347 1.00 93.56 289 TRP A C 1
ATOM 2302 O O . TRP A 1 289 ? 21.929 5.350 1.342 1.00 93.56 289 TRP A O 1
ATOM 2312 N N . TYR A 1 290 ? 20.911 3.358 1.211 1.00 90.19 290 TYR A N 1
ATOM 2313 C CA . TYR A 1 290 ? 19.571 3.921 1.075 1.00 90.19 290 TYR A CA 1
ATOM 2314 C C . TYR A 1 290 ? 18.902 4.173 2.433 1.00 90.19 290 TYR A C 1
ATOM 2316 O O . TYR A 1 290 ? 19.138 3.437 3.393 1.00 90.19 290 TYR A O 1
ATOM 2324 N N . PRO A 1 291 ? 17.992 5.163 2.523 1.00 82.56 291 PRO A N 1
ATOM 2325 C CA . PRO A 1 291 ? 17.095 5.256 3.661 1.00 82.56 291 PRO A CA 1
ATOM 2326 C C . PRO A 1 291 ? 16.222 3.996 3.760 1.00 82.56 291 PRO A C 1
ATOM 2328 O O . PRO A 1 291 ? 15.813 3.405 2.756 1.00 82.56 291 PRO A O 1
ATOM 2331 N N . SER A 1 292 ? 15.922 3.606 4.998 1.00 73.31 292 SER A N 1
ATOM 2332 C CA . SER A 1 292 ? 14.947 2.558 5.297 1.00 73.31 292 SER A CA 1
ATOM 2333 C C . SER A 1 292 ? 13.601 3.188 5.637 1.00 73.31 292 SER A C 1
ATOM 2335 O O . SER A 1 292 ? 13.520 4.080 6.483 1.00 73.31 292 SER A O 1
ATOM 2337 N N . ALA A 1 293 ? 12.547 2.707 4.985 1.00 77.06 293 ALA A N 1
ATOM 2338 C CA . ALA A 1 293 ? 11.185 3.135 5.257 1.00 77.06 293 ALA A CA 1
ATOM 2339 C C . ALA A 1 293 ? 10.748 2.670 6.655 1.00 77.06 293 ALA A C 1
ATOM 2341 O O . ALA A 1 293 ? 11.031 1.540 7.063 1.00 77.06 293 ALA A O 1
ATOM 2342 N N . ASN A 1 294 ? 10.027 3.514 7.396 1.00 85.19 294 ASN A N 1
ATOM 2343 C CA . ASN A 1 294 ? 9.592 3.157 8.745 1.00 85.19 294 ASN A CA 1
ATOM 2344 C C . ASN A 1 294 ? 8.429 2.154 8.681 1.00 85.19 294 ASN A C 1
ATOM 2346 O O . ASN A 1 294 ? 7.366 2.458 8.140 1.00 85.19 294 ASN A O 1
ATOM 2350 N N . ALA A 1 295 ? 8.593 0.957 9.243 1.00 87.69 295 ALA A N 1
ATOM 2351 C CA . ALA A 1 295 ? 7.505 -0.024 9.303 1.00 87.69 295 ALA A CA 1
ATOM 2352 C C . ALA A 1 295 ? 6.400 0.359 10.308 1.00 87.69 295 ALA A C 1
ATOM 2354 O O . ALA A 1 295 ? 5.325 -0.241 10.319 1.00 87.69 295 ALA A O 1
ATOM 2355 N N . TYR A 1 296 ? 6.662 1.332 11.187 1.00 93.31 296 TYR A N 1
ATOM 2356 C CA . TYR A 1 296 ? 5.786 1.739 12.284 1.00 93.31 296 TYR A CA 1
ATOM 2357 C C . TYR A 1 296 ? 5.317 0.554 13.144 1.00 93.31 296 TYR A C 1
ATOM 2359 O O . TYR A 1 296 ? 4.209 0.564 13.670 1.00 93.31 296 TYR A O 1
ATOM 2367 N N . ALA A 1 297 ? 6.167 -0.468 13.314 1.00 94.12 297 ALA A N 1
ATOM 2368 C CA . ALA A 1 297 ? 5.823 -1.714 14.011 1.00 94.12 297 ALA A CA 1
ATOM 2369 C C . ALA A 1 297 ? 5.355 -1.485 15.458 1.00 94.12 297 ALA A C 1
ATOM 2371 O O . ALA A 1 297 ? 4.487 -2.188 15.965 1.00 94.12 297 ALA A O 1
ATOM 2372 N N . TRP A 1 298 ? 5.883 -0.444 16.098 1.00 94.38 298 TRP A N 1
ATOM 2373 C CA . TRP A 1 298 ? 5.493 0.004 17.432 1.00 94.38 298 TRP A CA 1
ATOM 2374 C C . TRP A 1 298 ? 4.026 0.450 17.536 1.00 94.38 298 TRP A C 1
ATOM 2376 O O . TRP A 1 298 ? 3.493 0.471 18.639 1.00 94.38 298 TRP A O 1
ATOM 2386 N N . PHE A 1 299 ? 3.363 0.816 16.430 1.00 96.00 299 PHE A N 1
ATOM 2387 C CA . PHE A 1 299 ? 1.951 1.213 16.445 1.00 96.00 299 PHE A CA 1
ATOM 2388 C C . PHE A 1 299 ? 1.064 0.076 16.963 1.00 96.00 299 PHE A C 1
ATOM 2390 O O . PHE A 1 299 ? 0.127 0.326 17.716 1.00 96.00 299 PHE A O 1
ATOM 2397 N N . VAL A 1 300 ? 1.404 -1.172 16.621 1.00 96.44 300 VAL A N 1
ATOM 2398 C CA . VAL A 1 300 ? 0.642 -2.379 16.982 1.00 96.44 300 VAL A CA 1
ATOM 2399 C C . VAL A 1 300 ? 0.459 -2.519 18.497 1.00 96.44 300 VAL A C 1
ATOM 2401 O O . VAL A 1 300 ? -0.562 -3.027 18.944 1.00 96.44 300 VAL A O 1
ATOM 2404 N N . THR A 1 301 ? 1.409 -2.030 19.297 1.00 96.00 301 THR A N 1
ATOM 2405 C CA . THR A 1 301 ? 1.379 -2.130 20.765 1.00 96.00 301 THR A CA 1
ATOM 2406 C C . THR A 1 301 ? 0.769 -0.908 21.458 1.00 96.00 301 THR A C 1
ATOM 2408 O O . THR A 1 301 ? 0.807 -0.831 22.681 1.00 96.00 301 THR A O 1
ATOM 2411 N N . THR A 1 302 ? 0.262 0.076 20.712 1.00 96.81 302 THR A N 1
ATOM 2412 C CA . THR A 1 302 ? -0.356 1.290 21.280 1.00 96.81 302 THR A CA 1
ATOM 2413 C C . THR A 1 302 ? -1.842 1.096 21.580 1.00 96.81 302 THR A C 1
ATOM 2415 O O . THR A 1 302 ? -2.462 0.157 21.078 1.00 96.81 302 THR A O 1
ATOM 2418 N N . GLU A 1 303 ? -2.442 2.026 22.333 1.00 95.44 303 GLU A N 1
ATOM 2419 C CA . GLU A 1 303 ? -3.900 2.100 22.510 1.00 95.44 303 GLU A CA 1
ATOM 2420 C C . GLU A 1 303 ? -4.608 2.113 21.148 1.00 95.44 303 GLU A C 1
ATOM 2422 O O . GLU A 1 303 ? -5.497 1.298 20.904 1.00 95.44 303 GLU A O 1
ATOM 2427 N N . SER A 1 304 ? -4.171 2.970 20.220 1.00 95.94 304 SER A N 1
ATOM 2428 C CA . SER A 1 304 ? -4.781 3.063 18.889 1.00 95.94 304 SER A CA 1
ATOM 2429 C C . SER A 1 304 ? -4.575 1.808 18.028 1.00 95.94 304 SER A C 1
ATOM 2431 O O . SER A 1 304 ? -5.469 1.425 17.266 1.00 95.94 304 SER A O 1
ATOM 2433 N N . GLY A 1 305 ? -3.439 1.122 18.180 1.00 96.19 305 GLY A N 1
ATOM 2434 C CA . GLY A 1 305 ? -3.207 -0.197 17.584 1.00 96.19 305 GLY A CA 1
ATOM 2435 C C . GLY A 1 305 ? -4.186 -1.245 18.112 1.00 96.19 305 GLY A C 1
ATOM 2436 O O . GLY A 1 305 ? -4.812 -1.963 17.332 1.00 96.19 305 GLY A O 1
ATOM 2437 N N . MET A 1 306 ? -4.418 -1.271 19.425 1.00 96.56 306 MET A N 1
ATOM 2438 C CA . MET A 1 306 ? -5.391 -2.180 20.036 1.00 96.56 306 MET A CA 1
ATOM 2439 C C . MET A 1 306 ? -6.842 -1.821 19.698 1.00 96.56 306 MET A C 1
ATOM 2441 O O . MET A 1 306 ? -7.662 -2.723 19.523 1.00 96.56 306 MET A O 1
ATOM 2445 N N . LEU A 1 307 ? -7.169 -0.535 19.533 1.00 95.88 307 LEU A N 1
ATOM 2446 C CA . LEU A 1 307 ? -8.474 -0.091 19.031 1.00 95.88 307 LEU A CA 1
ATOM 2447 C C . LEU A 1 307 ? -8.718 -0.576 17.599 1.00 95.88 307 LEU A C 1
ATOM 2449 O O . LEU A 1 307 ? -9.813 -1.049 17.300 1.00 95.88 307 LEU A O 1
ATOM 2453 N N . THR A 1 308 ? -7.691 -0.523 16.748 1.00 94.50 308 THR A N 1
ATOM 2454 C CA . THR A 1 308 ? -7.709 -1.047 15.372 1.00 94.50 308 THR A CA 1
ATOM 2455 C C . THR A 1 308 ? -8.010 -2.553 15.365 1.00 94.50 308 THR A C 1
ATOM 2457 O O . THR A 1 308 ? -8.964 -3.006 14.728 1.00 94.50 308 THR A O 1
ATOM 2460 N N . THR A 1 309 ? -7.256 -3.332 16.147 1.00 94.19 309 THR A N 1
ATOM 2461 C CA . THR A 1 309 ? -7.450 -4.785 16.298 1.00 94.19 309 THR A CA 1
ATOM 2462 C C . THR A 1 309 ? -8.845 -5.122 16.831 1.00 94.19 309 THR A C 1
ATOM 2464 O O . THR A 1 309 ? -9.542 -5.981 16.285 1.00 94.19 309 THR A O 1
ATOM 2467 N N . ARG A 1 310 ? -9.293 -4.422 17.879 1.00 94.94 310 ARG A N 1
ATOM 2468 C CA . ARG A 1 310 ? -10.600 -4.654 18.502 1.00 94.94 310 ARG A CA 1
ATOM 2469 C C . ARG A 1 310 ? -11.756 -4.248 17.589 1.00 94.94 310 ARG A C 1
ATOM 2471 O O . ARG A 1 310 ? -12.760 -4.947 17.575 1.00 94.94 310 ARG A O 1
ATOM 2478 N N . ALA A 1 311 ? -11.618 -3.204 16.770 1.00 93.69 311 ALA A N 1
ATOM 2479 C CA . ALA A 1 311 ? -12.653 -2.798 15.818 1.00 93.69 311 ALA A CA 1
ATOM 2480 C C . ALA A 1 311 ? -13.033 -3.924 14.839 1.00 93.69 311 ALA A C 1
ATOM 2482 O O . ALA A 1 311 ? -14.212 -4.079 14.517 1.00 93.69 311 ALA A O 1
ATOM 2483 N N . LEU A 1 312 ? -12.063 -4.732 14.390 1.00 91.81 312 LEU A N 1
ATOM 2484 C CA . LEU A 1 312 ? -12.327 -5.908 13.552 1.00 91.81 312 LEU A CA 1
ATOM 2485 C C . LEU A 1 312 ? -13.131 -6.976 14.313 1.00 91.81 312 LEU A C 1
ATOM 2487 O O . LEU A 1 312 ? -14.110 -7.505 13.789 1.00 91.81 312 LEU A O 1
ATOM 2491 N N . ALA A 1 313 ? -12.760 -7.256 15.561 1.00 91.88 313 ALA A N 1
ATOM 2492 C CA . ALA A 1 313 ? -13.455 -8.231 16.396 1.00 91.88 313 ALA A CA 1
ATOM 2493 C C . ALA A 1 313 ? -14.878 -7.777 16.787 1.00 91.88 313 ALA A C 1
ATOM 2495 O O . ALA A 1 313 ? -15.818 -8.568 16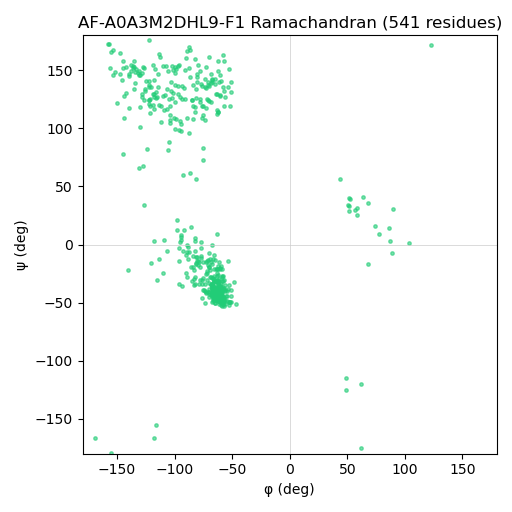.793 1.00 91.88 313 ALA A O 1
ATOM 2496 N N . GLU A 1 314 ? -15.070 -6.486 17.049 1.00 90.81 314 GLU A N 1
ATOM 2497 C CA . GLU A 1 314 ? -16.383 -5.903 17.346 1.00 90.81 314 GLU A CA 1
ATOM 2498 C C . GLU A 1 314 ? -17.308 -5.896 16.121 1.00 90.81 314 GLU A C 1
ATOM 2500 O O . GLU A 1 314 ? -18.526 -5.963 16.278 1.00 90.81 314 GLU A O 1
ATOM 2505 N N . ASN A 1 315 ? -16.761 -5.842 14.899 1.00 88.88 315 ASN A N 1
ATOM 2506 C CA . ASN A 1 315 ? -17.550 -6.035 13.679 1.00 88.88 315 ASN A CA 1
ATOM 2507 C C . ASN A 1 315 ? -18.122 -7.455 13.599 1.00 88.88 315 ASN A C 1
ATOM 2509 O O . ASN A 1 315 ? -19.313 -7.614 13.335 1.00 88.88 315 ASN A O 1
ATOM 2513 N N . LEU A 1 316 ? -17.311 -8.468 13.921 1.00 87.75 316 LEU A N 1
ATOM 2514 C CA . LEU A 1 316 ? -17.749 -9.863 13.996 1.00 87.75 316 LEU A CA 1
ATOM 2515 C C . LEU A 1 316 ? -18.902 -10.039 15.003 1.00 87.75 316 LEU A C 1
ATOM 2517 O O . LEU A 1 316 ? -19.928 -10.631 14.669 1.00 87.75 316 LEU A O 1
ATOM 2521 N N . ILE A 1 317 ? -18.773 -9.467 16.205 1.00 88.88 317 ILE A N 1
ATOM 2522 C CA . ILE A 1 317 ? -19.822 -9.502 17.240 1.00 88.88 317 ILE A CA 1
ATOM 2523 C C . ILE A 1 317 ? -21.097 -8.805 16.756 1.00 88.88 317 ILE A C 1
ATOM 2525 O O . ILE A 1 317 ? -22.185 -9.366 16.867 1.00 88.88 317 ILE A O 1
ATOM 2529 N N . ALA A 1 318 ? -20.972 -7.593 16.208 1.00 86.81 318 ALA A N 1
ATOM 2530 C CA . ALA A 1 318 ? -22.114 -6.776 15.809 1.00 86.81 318 ALA A CA 1
ATOM 2531 C C . ALA A 1 318 ? -22.948 -7.416 14.690 1.00 86.81 318 ALA A C 1
ATOM 2533 O O . ALA A 1 318 ? -24.156 -7.196 14.628 1.00 86.81 318 ALA A O 1
ATOM 2534 N N . VAL A 1 319 ? -22.325 -8.188 13.795 1.00 84.25 319 VAL A N 1
ATOM 2535 C CA . VAL A 1 319 ? -23.055 -8.919 12.750 1.00 84.25 319 VAL A CA 1
ATOM 2536 C C . VAL A 1 319 ? -23.871 -10.060 13.357 1.00 84.25 319 VAL A C 1
ATOM 2538 O O . VAL A 1 319 ? -25.048 -10.189 13.034 1.00 84.25 319 VAL A O 1
ATOM 2541 N N . VAL A 1 320 ? -23.285 -10.837 14.272 1.00 83.12 320 VAL A N 1
ATOM 2542 C CA . VAL A 1 320 ? -23.968 -11.956 14.947 1.00 83.12 320 VAL A CA 1
ATOM 2543 C C . VAL A 1 320 ? -25.093 -11.468 15.866 1.00 83.12 320 VAL A C 1
ATOM 2545 O O . VAL A 1 320 ? -26.149 -12.089 15.936 1.00 83.12 320 VAL A O 1
ATOM 2548 N N . GLU A 1 321 ? -24.904 -10.325 16.525 1.00 85.19 321 GLU A N 1
ATOM 2549 C CA . GLU A 1 321 ? -25.907 -9.681 17.384 1.00 85.19 321 GLU A CA 1
ATOM 2550 C C . GLU A 1 321 ? -27.135 -9.172 16.609 1.00 85.19 321 GLU A C 1
ATOM 2552 O O . GLU A 1 321 ? -28.232 -9.118 17.159 1.00 85.19 321 GLU A O 1
ATOM 2557 N N . ARG A 1 322 ? -26.973 -8.807 15.330 1.00 84.75 322 ARG A N 1
ATOM 2558 C CA . ARG A 1 322 ? -28.081 -8.365 14.462 1.00 84.75 322 ARG A CA 1
ATOM 2559 C C . ARG A 1 322 ? -28.889 -9.513 13.868 1.00 84.75 322 ARG A C 1
ATOM 2561 O O . ARG A 1 322 ? -29.971 -9.261 13.341 1.00 84.75 322 ARG A O 1
ATOM 2568 N N . ASP A 1 323 ? -28.371 -10.736 13.906 1.00 80.88 323 ASP A N 1
ATOM 2569 C CA . ASP A 1 323 ? -29.089 -11.905 13.415 1.00 80.88 323 ASP A CA 1
ATOM 2570 C C . ASP A 1 323 ? -30.177 -12.304 14.424 1.00 80.88 323 ASP A C 1
ATOM 2572 O O . ASP A 1 323 ? -29.894 -12.762 15.534 1.00 80.88 323 ASP A O 1
ATOM 2576 N N . SER A 1 324 ? -31.439 -12.122 14.023 1.00 64.19 324 SER A N 1
ATOM 2577 C CA . SER A 1 324 ? -32.629 -12.372 14.843 1.00 64.19 324 SER A CA 1
ATOM 2578 C C . SER A 1 324 ? -32.790 -13.828 15.285 1.00 64.19 324 SER A C 1
ATOM 2580 O O . SER A 1 324 ? -33.586 -14.103 16.181 1.00 64.19 324 SER A O 1
ATOM 2582 N N . HIS A 1 325 ? -32.069 -14.764 14.664 1.00 76.94 325 HIS A N 1
ATOM 2583 C CA . HIS A 1 325 ? -32.117 -16.187 14.997 1.00 76.94 325 HIS A CA 1
ATOM 2584 C C . HIS A 1 325 ? -30.998 -16.629 15.952 1.00 76.94 325 HIS A C 1
ATOM 2586 O O . HIS A 1 325 ? -30.969 -17.792 16.371 1.00 76.94 325 HIS A O 1
ATOM 2592 N N . THR A 1 326 ? -30.084 -15.730 16.328 1.00 78.75 326 THR A N 1
ATOM 2593 C CA . THR A 1 326 ? -28.982 -16.055 17.235 1.00 78.75 326 THR A CA 1
ATOM 2594 C C . THR A 1 326 ? -29.480 -16.253 18.664 1.00 78.75 326 THR A C 1
ATOM 2596 O O . THR A 1 326 ? -30.085 -15.373 19.273 1.00 78.75 326 THR A O 1
ATOM 2599 N N . ARG A 1 327 ? -29.159 -17.414 19.244 1.00 83.88 327 ARG A N 1
ATOM 2600 C CA . ARG A 1 327 ? -29.400 -17.692 20.665 1.00 83.88 327 ARG A CA 1
ATOM 2601 C C . ARG A 1 327 ? -28.458 -16.855 21.549 1.00 83.88 327 ARG A C 1
ATOM 2603 O O . ARG A 1 327 ? -27.262 -16.815 21.242 1.00 83.88 327 ARG A O 1
ATOM 2610 N N . PRO A 1 328 ? -28.931 -16.249 22.654 1.00 86.94 328 PRO A N 1
ATOM 2611 C CA . PRO A 1 328 ? -28.096 -15.426 23.536 1.00 86.94 328 PRO A CA 1
ATOM 2612 C C . PRO A 1 328 ? -26.816 -16.124 24.017 1.00 86.94 328 PRO A C 1
ATOM 2614 O O . PRO A 1 328 ? -25.767 -15.493 24.113 1.00 86.94 328 PRO A O 1
ATOM 2617 N N . GLU A 1 329 ? -26.865 -17.437 24.251 1.00 88.50 329 GLU A N 1
ATOM 2618 C CA . GLU A 1 329 ? -25.713 -18.224 24.699 1.00 88.50 329 GLU A CA 1
ATOM 2619 C C . GLU A 1 329 ? -24.590 -18.248 23.655 1.00 88.50 329 GLU A C 1
ATOM 2621 O O . GLU A 1 329 ? -23.415 -18.186 24.010 1.00 88.50 329 GLU A O 1
ATOM 2626 N N . VAL A 1 330 ? -24.937 -18.288 22.363 1.00 86.19 330 VAL A N 1
ATOM 2627 C CA . VAL A 1 330 ? -23.961 -18.274 21.260 1.00 86.19 330 VAL A CA 1
ATOM 2628 C C . VAL A 1 330 ? -23.248 -16.927 21.198 1.00 86.19 330 VAL A C 1
ATOM 2630 O O . VAL A 1 330 ? -22.032 -16.881 21.017 1.00 86.19 330 VAL A O 1
ATOM 2633 N N . LEU A 1 331 ? -23.983 -15.828 21.391 1.00 87.88 331 LEU A N 1
ATOM 2634 C CA . LEU A 1 331 ? -23.400 -14.488 21.429 1.00 87.88 331 LEU A CA 1
ATOM 2635 C C . LEU A 1 331 ? -22.449 -14.328 22.624 1.00 87.88 331 LEU A C 1
ATOM 2637 O O . LEU A 1 331 ? -21.361 -13.774 22.467 1.00 87.88 331 LEU A O 1
ATOM 2641 N N . THR A 1 332 ? -22.820 -14.850 23.796 1.00 90.62 332 THR A N 1
ATOM 2642 C CA . THR A 1 332 ? -21.955 -14.853 24.986 1.00 90.62 332 THR A CA 1
ATOM 2643 C C . THR A 1 332 ? -20.678 -15.655 24.746 1.00 90.62 332 THR A C 1
ATOM 2645 O O . THR A 1 332 ? -19.588 -15.125 24.944 1.00 90.62 332 THR A O 1
ATOM 2648 N N . GLN A 1 333 ? -20.789 -16.878 24.218 1.00 91.44 333 GLN A N 1
ATOM 2649 C CA . GLN A 1 333 ? -19.630 -17.716 23.884 1.00 91.44 333 GLN A CA 1
ATOM 2650 C C . GLN A 1 333 ? -18.709 -17.053 22.853 1.00 91.44 333 GLN A C 1
ATOM 2652 O O . GLN A 1 333 ? -17.485 -17.115 22.975 1.00 91.44 333 GLN A O 1
ATOM 2657 N N . LEU A 1 334 ? -19.279 -16.393 21.839 1.00 90.88 334 LEU A N 1
ATOM 2658 C CA . LEU A 1 334 ? -18.505 -15.650 20.847 1.00 90.88 334 LEU A CA 1
ATOM 2659 C C . LEU A 1 334 ? -17.734 -14.496 21.496 1.00 90.88 334 LEU A C 1
ATOM 2661 O O . LEU A 1 334 ? -16.542 -14.340 21.229 1.00 90.88 334 LEU A O 1
ATOM 2665 N N . ARG A 1 335 ? -18.394 -13.708 22.353 1.00 93.19 335 ARG A N 1
ATOM 2666 C CA . ARG A 1 335 ? -17.763 -12.602 23.086 1.00 93.19 335 ARG A CA 1
ATOM 2667 C C . ARG A 1 335 ? -16.625 -13.114 23.969 1.00 93.19 335 ARG A C 1
ATOM 2669 O O . ARG A 1 335 ? -15.523 -12.589 23.878 1.00 93.19 335 ARG A O 1
ATOM 2676 N N . GLU A 1 336 ? -16.852 -14.163 24.756 1.00 95.06 336 GLU A N 1
ATOM 2677 C CA . GLU A 1 336 ? -15.822 -14.777 25.609 1.00 95.06 336 GLU A CA 1
ATOM 2678 C C . GLU A 1 336 ? -14.626 -15.279 24.796 1.00 95.06 336 GLU A C 1
ATOM 2680 O O . GLU A 1 336 ? -13.477 -14.995 25.140 1.00 95.06 336 GLU A O 1
ATOM 2685 N N . LYS A 1 337 ? -14.883 -15.964 23.676 1.00 95.25 337 LYS A N 1
ATOM 2686 C CA . LYS A 1 337 ? -13.825 -16.454 22.790 1.00 95.25 337 LYS A CA 1
ATOM 2687 C C . LYS A 1 337 ? -13.018 -15.307 22.184 1.00 95.25 337 LYS A C 1
ATOM 2689 O O . LYS A 1 337 ? -11.793 -15.367 22.177 1.00 95.25 337 LYS A O 1
ATOM 2694 N N . ILE A 1 338 ? -13.676 -14.251 21.709 1.00 94.94 338 ILE A N 1
ATOM 2695 C CA . ILE A 1 338 ? -13.000 -13.058 21.182 1.00 94.94 338 ILE A CA 1
ATOM 2696 C C . ILE A 1 338 ? -12.150 -12.387 22.260 1.00 94.94 338 ILE A C 1
ATOM 2698 O O . ILE A 1 338 ? -11.000 -12.044 21.996 1.00 94.94 338 ILE A O 1
ATOM 2702 N N . GLU A 1 339 ? -12.678 -12.225 23.472 1.00 96.12 339 GLU A N 1
ATOM 2703 C CA . GLU A 1 339 ? -11.925 -11.640 24.581 1.00 96.12 339 GLU A CA 1
ATOM 2704 C C . GLU A 1 339 ? -10.683 -12.465 24.923 1.00 96.12 339 GLU A C 1
ATOM 2706 O O . GLU A 1 339 ? -9.613 -11.886 25.104 1.00 96.12 339 GLU A O 1
ATOM 2711 N N . ALA A 1 340 ? -10.788 -13.797 24.941 1.00 97.19 340 ALA A N 1
ATOM 2712 C CA . ALA A 1 340 ? -9.643 -14.677 25.155 1.00 97.19 340 ALA A CA 1
ATOM 2713 C C . ALA A 1 340 ? -8.579 -14.517 24.054 1.00 97.19 340 ALA A C 1
ATOM 2715 O O . ALA A 1 340 ? -7.391 -14.415 24.357 1.00 97.19 340 ALA A O 1
ATOM 2716 N N . ILE A 1 341 ? -8.996 -14.427 22.786 1.00 96.31 341 ILE A N 1
ATOM 2717 C CA . ILE A 1 341 ? -8.084 -14.217 21.649 1.00 96.31 341 ILE A CA 1
ATOM 2718 C C . ILE A 1 341 ? -7.375 -12.863 21.755 1.00 96.31 341 ILE A C 1
ATOM 2720 O O . ILE A 1 341 ? -6.163 -12.784 21.562 1.00 96.31 341 ILE A O 1
ATOM 2724 N N . LEU A 1 342 ? -8.112 -11.791 22.061 1.00 96.50 342 LEU A N 1
ATOM 2725 C CA . LEU A 1 342 ? -7.539 -10.451 22.201 1.00 96.50 342 LEU A CA 1
ATOM 2726 C C . LEU A 1 342 ? -6.614 -10.346 23.420 1.00 96.50 342 LEU A C 1
ATOM 2728 O O . LEU A 1 342 ? -5.603 -9.651 23.351 1.00 96.50 342 LEU A O 1
ATOM 2732 N N . ALA A 1 343 ? -6.934 -11.038 24.516 1.00 96.94 343 ALA A N 1
ATOM 2733 C CA . ALA A 1 343 ? -6.079 -11.113 25.695 1.00 96.94 343 ALA A CA 1
ATOM 2734 C C . ALA A 1 343 ? -4.764 -11.853 25.403 1.00 96.94 343 ALA A C 1
ATOM 2736 O O . ALA A 1 343 ? -3.706 -11.305 25.699 1.00 96.94 343 ALA A O 1
ATOM 2737 N N . ASP A 1 344 ? -4.807 -13.027 24.760 1.00 95.81 344 ASP A N 1
ATOM 2738 C CA . ASP A 1 344 ? -3.600 -13.758 24.332 1.00 95.81 344 ASP A CA 1
ATOM 2739 C C . ASP A 1 344 ? -2.764 -12.923 23.348 1.00 95.81 344 ASP A C 1
ATOM 2741 O O . ASP A 1 344 ? -1.552 -12.794 23.516 1.00 95.81 344 ASP A O 1
ATOM 2745 N N . HIS A 1 345 ? -3.403 -12.274 22.368 1.00 95.31 345 HIS A N 1
ATOM 2746 C CA . HIS A 1 345 ? -2.723 -11.376 21.433 1.00 95.31 345 HIS A CA 1
ATOM 2747 C C . HIS A 1 345 ? -1.990 -10.236 22.158 1.00 95.31 345 HIS A C 1
ATOM 2749 O O . HIS A 1 345 ? -0.807 -10.002 21.905 1.00 95.31 345 HIS A O 1
ATOM 2755 N N . ALA A 1 346 ? -2.670 -9.555 23.085 1.00 96.62 346 ALA A N 1
ATOM 2756 C CA . ALA A 1 346 ? -2.096 -8.455 23.852 1.00 96.62 346 ALA A CA 1
ATOM 2757 C C . ALA A 1 346 ? -0.981 -8.917 24.800 1.00 96.62 346 ALA A C 1
ATOM 2759 O O . ALA A 1 346 ? 0.040 -8.243 24.908 1.00 96.62 346 ALA A O 1
ATOM 2760 N N . GLN A 1 347 ? -1.135 -10.082 25.433 1.00 96.31 347 GLN A N 1
ATOM 2761 C CA . GLN A 1 347 ? -0.118 -10.669 26.305 1.00 96.31 347 GLN A CA 1
ATOM 2762 C C . GLN A 1 347 ? 1.163 -10.992 25.535 1.00 96.31 347 GLN A C 1
ATOM 2764 O O . GLN A 1 347 ? 2.261 -10.640 25.960 1.00 96.31 347 GLN A O 1
ATOM 2769 N N . ARG A 1 348 ? 1.046 -11.613 24.357 1.00 94.50 348 ARG A N 1
ATOM 2770 C CA . ARG A 1 348 ? 2.208 -11.905 23.501 1.00 94.50 348 ARG A CA 1
ATOM 2771 C C . ARG A 1 348 ? 2.911 -10.640 23.018 1.00 94.50 348 ARG A C 1
ATOM 2773 O O . ARG A 1 348 ? 4.124 -10.642 22.823 1.00 94.50 348 ARG A O 1
ATOM 2780 N N . LEU A 1 349 ? 2.156 -9.564 22.819 1.00 93.88 349 LEU A N 1
ATOM 2781 C CA . LEU A 1 349 ? 2.684 -8.247 22.475 1.00 93.88 349 LEU A CA 1
ATOM 2782 C C . LEU A 1 349 ? 3.271 -7.483 23.674 1.00 93.88 349 LEU A C 1
ATOM 2784 O O . LEU A 1 349 ? 4.055 -6.557 23.456 1.00 93.88 349 LEU A O 1
ATOM 2788 N N . GLY A 1 350 ? 2.917 -7.857 24.907 1.00 95.19 350 GLY A N 1
ATOM 2789 C CA . GLY A 1 350 ? 3.227 -7.105 26.124 1.00 95.19 350 GLY A CA 1
ATOM 2790 C C . GLY A 1 350 ? 2.486 -5.766 26.207 1.00 95.19 350 GLY A C 1
ATOM 2791 O O . GLY A 1 350 ? 3.074 -4.765 26.617 1.00 95.19 350 GLY A O 1
ATOM 2792 N N . CYS A 1 351 ? 1.237 -5.709 25.729 1.00 96.31 351 CYS A N 1
ATOM 2793 C CA . CYS A 1 351 ? 0.403 -4.501 25.700 1.00 96.31 351 CYS A CA 1
ATOM 2794 C C . CYS A 1 351 ? -0.980 -4.697 26.355 1.00 96.31 351 CYS A C 1
ATOM 2796 O O . CYS A 1 351 ? -1.976 -4.096 25.948 1.00 96.31 351 CYS A O 1
ATOM 2798 N N . GLU A 1 352 ? -1.063 -5.514 27.404 1.00 97.56 352 GLU A N 1
ATOM 2799 C CA . GLU A 1 352 ? -2.300 -5.850 28.121 1.00 97.56 352 GLU A CA 1
ATOM 2800 C C . GLU A 1 352 ? -3.029 -4.610 28.654 1.00 97.56 352 GLU A C 1
ATOM 2802 O O . GLU A 1 352 ? -4.254 -4.517 28.551 1.00 97.56 352 GLU A O 1
ATOM 2807 N N . ALA A 1 353 ? -2.279 -3.628 29.164 1.00 97.50 353 ALA A N 1
ATOM 2808 C CA . ALA A 1 353 ? -2.835 -2.359 29.628 1.00 97.50 353 ALA A CA 1
ATOM 2809 C C . ALA A 1 353 ? -3.520 -1.579 28.492 1.00 97.50 353 ALA A C 1
ATOM 2811 O O . ALA A 1 353 ? -4.599 -1.020 28.683 1.00 97.50 353 ALA A O 1
ATOM 2812 N N . GLU A 1 354 ? -2.934 -1.580 27.294 1.00 97.50 354 GLU A N 1
ATOM 2813 C CA . GLU A 1 354 ? -3.506 -0.896 26.131 1.00 97.50 354 GLU A CA 1
ATOM 2814 C C . GLU A 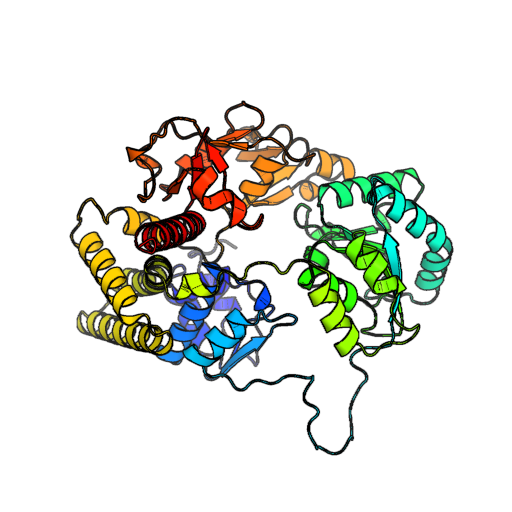1 354 ? -4.724 -1.642 25.576 1.00 97.50 354 GLU A C 1
ATOM 2816 O O . GLU A 1 354 ? -5.704 -1.017 25.168 1.00 97.50 354 GLU A O 1
ATOM 2821 N N . ASN A 1 355 ? -4.733 -2.978 25.652 1.00 97.06 355 ASN A N 1
ATOM 2822 C CA . ASN A 1 355 ? -5.925 -3.775 25.359 1.00 97.06 355 ASN A CA 1
ATOM 2823 C C . ASN A 1 355 ? -7.073 -3.480 26.340 1.00 97.06 355 ASN A C 1
ATOM 2825 O O . ASN A 1 355 ? -8.226 -3.374 25.917 1.00 97.06 355 ASN A O 1
ATOM 2829 N N . ALA A 1 356 ? -6.772 -3.317 27.633 1.00 97.00 356 ALA A N 1
ATOM 2830 C CA . ALA A 1 356 ? -7.768 -2.957 28.640 1.00 97.00 356 ALA A CA 1
ATOM 2831 C C . ALA A 1 356 ? -8.384 -1.577 28.353 1.00 97.00 356 ALA A C 1
ATOM 2833 O O . ALA A 1 356 ? -9.609 -1.459 28.292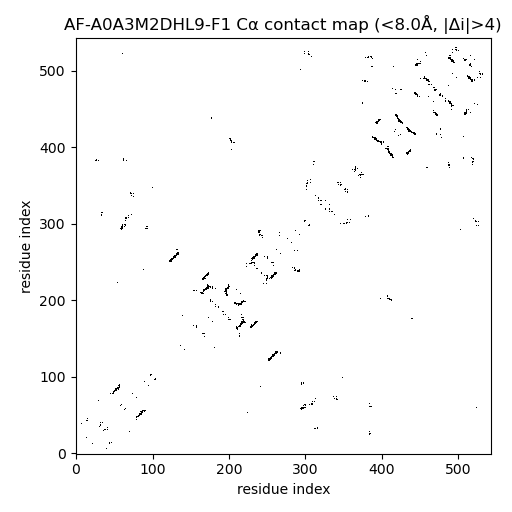 1.00 97.00 356 ALA A O 1
ATOM 2834 N N . LYS A 1 357 ? -7.560 -0.563 28.053 1.00 96.44 357 LYS A N 1
ATOM 2835 C CA . LYS A 1 357 ? -8.046 0.769 27.642 1.00 96.44 357 LYS A CA 1
ATOM 2836 C C . LYS A 1 357 ? -8.906 0.704 26.381 1.00 96.44 357 LYS A C 1
ATOM 2838 O O . LYS A 1 357 ? -9.986 1.296 26.337 1.00 96.44 357 LYS A O 1
ATOM 2843 N N . ALA A 1 358 ? -8.473 -0.058 25.373 1.00 95.62 358 ALA A N 1
ATOM 2844 C CA . ALA A 1 358 ? -9.238 -0.251 24.146 1.00 95.62 358 ALA A CA 1
ATOM 2845 C C . ALA A 1 358 ? -10.610 -0.887 24.431 1.00 95.62 358 ALA A C 1
ATOM 2847 O O . ALA A 1 358 ? -11.633 -0.413 23.935 1.00 95.62 358 ALA A O 1
ATOM 2848 N N . LYS A 1 359 ? -10.657 -1.921 25.279 1.00 95.50 359 LYS A N 1
ATOM 2849 C CA . LYS A 1 359 ? -11.903 -2.562 25.723 1.00 95.50 359 LYS A CA 1
ATOM 2850 C C . LYS A 1 359 ? -12.838 -1.573 26.416 1.00 95.50 359 LYS A C 1
ATOM 2852 O O . LYS A 1 359 ? -14.005 -1.469 26.039 1.00 95.50 359 LYS A O 1
ATOM 2857 N N . GLU A 1 360 ? -12.330 -0.814 27.383 1.00 95.25 360 GLU A N 1
ATOM 2858 C CA . GLU A 1 360 ? -13.103 0.210 28.093 1.00 95.25 360 GLU A CA 1
ATOM 2859 C C . GLU A 1 360 ? -13.638 1.289 27.142 1.00 95.25 360 GLU A C 1
ATOM 2861 O O . GLU A 1 360 ? -14.768 1.759 27.289 1.00 95.25 360 GLU A O 1
ATOM 2866 N N . ALA A 1 361 ? -12.863 1.682 26.129 1.00 94.44 361 ALA A N 1
ATOM 2867 C CA . ALA A 1 361 ? -13.302 2.644 25.126 1.00 94.44 361 ALA A CA 1
ATOM 2868 C C . ALA A 1 361 ? -14.499 2.122 24.307 1.00 94.44 361 ALA A C 1
ATOM 2870 O O . ALA A 1 361 ? -15.488 2.845 24.146 1.00 94.44 361 ALA A O 1
ATOM 2871 N N . PHE A 1 362 ? -14.475 0.858 23.868 1.00 93.62 362 PHE A N 1
ATOM 2872 C CA . PHE A 1 362 ? -15.615 0.237 23.181 1.00 93.62 362 PHE A CA 1
ATOM 2873 C C . PHE A 1 362 ? -16.835 0.058 24.095 1.00 93.62 362 PHE A C 1
ATOM 2875 O O . PHE A 1 362 ? -17.960 0.324 23.669 1.00 93.62 362 PHE A O 1
ATOM 2882 N N . GLN A 1 363 ? -16.637 -0.294 25.368 1.00 92.75 363 GLN A N 1
ATOM 2883 C CA . GLN A 1 363 ? -17.726 -0.363 26.350 1.00 92.75 363 GLN A CA 1
ATOM 2884 C C . GLN A 1 363 ? -18.384 1.007 26.570 1.00 92.75 363 GLN A C 1
ATOM 2886 O O . GLN A 1 363 ? -19.610 1.123 26.550 1.00 92.75 363 GLN A O 1
ATOM 2891 N N . ARG A 1 364 ? -17.585 2.074 26.705 1.00 93.00 364 ARG A N 1
ATOM 2892 C CA . ARG A 1 364 ? -18.088 3.456 26.788 1.00 93.00 364 ARG A CA 1
ATOM 2893 C C . ARG A 1 364 ? -18.838 3.866 25.520 1.00 93.00 364 ARG A C 1
ATOM 2895 O O . ARG A 1 364 ? -19.876 4.525 25.620 1.00 93.00 364 ARG A O 1
ATOM 2902 N N . CYS A 1 365 ? -18.356 3.460 24.344 1.00 92.25 365 CYS A N 1
ATOM 2903 C CA . CYS A 1 365 ? -19.053 3.676 23.075 1.00 92.25 365 CYS A CA 1
ATOM 2904 C C . CYS A 1 365 ? -20.424 2.981 23.059 1.00 92.25 365 CYS A C 1
ATOM 2906 O O . CYS A 1 365 ? -21.417 3.617 22.709 1.00 92.25 365 CYS A O 1
ATOM 2908 N N . ALA A 1 366 ? -20.503 1.715 23.483 1.00 87.88 366 ALA A N 1
ATOM 2909 C CA . ALA A 1 366 ? -21.757 0.960 23.556 1.00 87.88 366 ALA A CA 1
ATOM 2910 C C . ALA A 1 366 ? -22.770 1.588 24.533 1.00 87.88 366 ALA A C 1
ATOM 2912 O O . ALA A 1 366 ? -23.968 1.589 24.272 1.00 87.88 366 ALA A O 1
ATOM 2913 N N . GLN A 1 367 ? -22.288 2.206 25.616 1.00 89.94 367 GLN A N 1
ATOM 2914 C CA . GLN A 1 367 ? -23.101 2.984 26.563 1.00 89.94 367 GLN A CA 1
ATOM 2915 C C . GLN A 1 367 ? -23.483 4.390 26.051 1.00 89.94 367 GLN A C 1
ATOM 2917 O O . GLN A 1 367 ? -24.079 5.177 26.786 1.00 89.94 367 GLN A O 1
ATOM 2922 N N . GLY A 1 368 ? -23.097 4.763 24.826 1.00 87.25 368 GLY A N 1
ATOM 2923 C CA . GLY A 1 368 ? -23.427 6.056 24.221 1.00 87.25 368 GLY A CA 1
ATOM 2924 C C . GLY A 1 368 ? -22.657 7.259 24.784 1.00 87.25 368 GLY A C 1
ATOM 2925 O O . GLY A 1 368 ? -23.059 8.407 24.539 1.00 87.25 368 GLY A O 1
ATOM 2926 N N . LYS A 1 369 ? -21.554 7.035 25.519 1.00 87.00 369 LYS A N 1
ATOM 2927 C CA . LYS A 1 369 ? -20.727 8.100 26.119 1.00 87.00 369 LYS A CA 1
ATOM 2928 C C . LYS A 1 369 ? -20.109 8.987 25.037 1.00 87.00 369 LYS A C 1
ATOM 2930 O O . LYS A 1 369 ? -19.465 8.490 24.117 1.00 87.00 369 LYS A O 1
ATOM 2935 N N . LYS A 1 370 ? -20.259 10.311 25.184 1.00 80.25 370 LYS A N 1
ATOM 2936 C CA . LYS A 1 370 ? -19.900 11.322 24.168 1.00 80.25 370 LYS A CA 1
ATOM 2937 C C . LYS A 1 370 ? -18.468 11.167 23.628 1.00 80.25 370 LYS A C 1
ATOM 2939 O O . LYS A 1 370 ? -18.303 11.076 22.420 1.00 80.25 370 LYS A O 1
ATOM 2944 N N . HIS A 1 371 ? -17.468 11.040 24.505 1.00 80.75 371 HIS A N 1
ATOM 2945 C CA . HIS A 1 371 ? -16.043 10.967 24.130 1.00 80.75 371 HIS A CA 1
ATOM 2946 C C . HIS A 1 371 ? -15.612 9.673 23.417 1.00 80.75 371 HIS A C 1
ATOM 2948 O O . HIS A 1 371 ? -14.479 9.579 22.957 1.00 80.75 371 HIS A O 1
ATOM 2954 N N . SER A 1 372 ? -16.492 8.673 23.319 1.00 84.38 372 SER A N 1
ATOM 2955 C CA . SER A 1 372 ? -16.200 7.397 22.654 1.00 84.38 372 SER A CA 1
ATOM 2956 C C . SER A 1 372 ? -17.109 7.136 21.452 1.00 84.38 372 SER A C 1
ATOM 2958 O O . SER A 1 372 ? -16.992 6.085 20.835 1.00 84.38 372 SER A O 1
ATOM 2960 N N . ARG A 1 373 ? -18.003 8.071 21.087 1.00 87.38 373 ARG A N 1
ATOM 2961 C CA . ARG A 1 373 ? -18.952 7.896 19.967 1.00 87.38 373 ARG A CA 1
ATOM 2962 C C . ARG A 1 373 ? -18.264 7.727 18.615 1.00 87.38 373 ARG A C 1
ATOM 2964 O O . ARG A 1 373 ? -18.758 6.966 17.785 1.00 87.38 373 ARG A O 1
ATOM 2971 N N . TRP A 1 374 ? -17.111 8.364 18.431 1.00 92.06 374 TRP A N 1
ATOM 2972 C CA . TRP A 1 374 ? -16.308 8.263 17.214 1.00 92.06 374 TRP A CA 1
ATOM 2973 C C . TRP A 1 374 ? -15.902 6.816 16.890 1.00 92.06 374 TRP A C 1
ATOM 2975 O O . TRP A 1 374 ? -15.760 6.473 15.718 1.00 92.06 374 TRP A O 1
ATOM 2985 N N . LEU A 1 375 ? -15.792 5.927 17.891 1.00 93.00 375 LEU A N 1
ATOM 2986 C CA . LEU A 1 375 ? -15.479 4.510 17.664 1.00 93.00 375 LEU A CA 1
ATOM 2987 C C . LEU A 1 375 ? -16.548 3.813 16.824 1.00 93.00 375 LEU A C 1
ATOM 2989 O O . LEU A 1 375 ? -16.223 2.917 16.048 1.00 93.00 375 LEU A O 1
ATOM 2993 N N . ALA A 1 376 ? -17.812 4.232 16.926 1.00 90.12 376 ALA A N 1
ATOM 2994 C CA . ALA A 1 376 ? -18.871 3.704 16.076 1.00 90.12 376 ALA A CA 1
ATOM 2995 C C . ALA A 1 376 ? -18.665 4.101 14.604 1.00 90.12 376 ALA A C 1
ATOM 2997 O O . ALA A 1 376 ? -18.900 3.277 13.717 1.00 90.12 376 ALA A O 1
ATOM 2998 N N . ALA A 1 377 ? -18.201 5.331 14.346 1.00 90.38 377 ALA A N 1
ATOM 2999 C CA . ALA A 1 377 ? -17.870 5.807 13.004 1.00 90.38 377 ALA A CA 1
ATOM 3000 C C . ALA A 1 377 ? -16.648 5.065 12.442 1.00 90.38 377 ALA A C 1
ATOM 3002 O O . ALA A 1 377 ? -16.737 4.485 11.361 1.00 90.38 377 ALA A O 1
ATOM 3003 N N . TYR A 1 378 ? -15.567 4.982 13.225 1.00 91.31 378 TYR A N 1
ATOM 3004 C CA . TYR A 1 378 ? -14.354 4.252 12.856 1.00 91.31 378 TYR A CA 1
ATOM 3005 C C . TYR A 1 378 ? -14.633 2.773 12.564 1.00 91.31 378 TYR A C 1
ATOM 3007 O O . TYR A 1 378 ? -14.247 2.260 11.519 1.00 91.31 378 TYR A O 1
ATOM 3015 N N . ARG A 1 379 ? -15.385 2.092 13.439 1.00 89.94 379 ARG A N 1
ATOM 3016 C CA . ARG A 1 379 ? -15.759 0.683 13.258 1.00 89.94 379 ARG A CA 1
ATOM 3017 C C . ARG A 1 379 ? -16.539 0.459 11.958 1.00 89.94 379 ARG A C 1
ATOM 3019 O O . ARG A 1 379 ? -16.282 -0.518 11.258 1.00 89.94 379 ARG A O 1
ATOM 3026 N N . ARG A 1 380 ? -17.480 1.356 11.637 1.00 85.88 380 ARG A N 1
ATOM 3027 C CA . ARG A 1 380 ? -18.305 1.276 10.419 1.00 85.88 380 ARG A CA 1
ATOM 3028 C C . ARG A 1 380 ? -17.473 1.423 9.144 1.00 85.88 380 ARG A C 1
ATOM 3030 O O . ARG A 1 380 ? -17.787 0.777 8.153 1.00 85.88 380 ARG A O 1
ATOM 3037 N N . LEU A 1 381 ? -16.448 2.269 9.175 1.00 83.94 381 LEU A N 1
ATOM 3038 C CA . LEU A 1 381 ? -15.560 2.531 8.041 1.00 83.94 381 LEU A CA 1
ATOM 3039 C C . LEU A 1 381 ? -14.292 1.678 8.060 1.00 83.94 381 LEU A C 1
ATOM 3041 O O . LEU A 1 381 ? -13.394 1.907 7.252 1.00 83.94 381 LEU A O 1
ATOM 3045 N N . ASN A 1 382 ? -14.209 0.703 8.968 1.00 83.88 382 ASN A N 1
ATOM 3046 C CA . ASN A 1 382 ? -13.006 -0.081 9.161 1.00 83.88 382 ASN A CA 1
ATOM 3047 C C . ASN A 1 382 ? -12.671 -0.874 7.887 1.00 83.88 382 ASN A C 1
ATOM 3049 O O . ASN A 1 382 ? -13.434 -1.748 7.460 1.00 83.88 382 ASN A O 1
ATOM 3053 N N . ARG A 1 383 ? -11.526 -0.547 7.287 1.00 86.12 383 ARG A N 1
ATOM 3054 C CA . ARG A 1 383 ? -10.980 -1.135 6.059 1.00 86.12 383 ARG A CA 1
ATOM 3055 C C . ARG A 1 383 ? -9.553 -1.578 6.327 1.00 86.12 383 ARG A C 1
ATOM 3057 O O . ARG A 1 383 ? -8.872 -0.983 7.156 1.00 86.12 383 ARG A O 1
ATOM 3064 N N . PHE A 1 384 ? -9.091 -2.585 5.590 1.00 89.69 384 PHE A N 1
ATOM 3065 C CA . PHE A 1 384 ? -7.729 -3.084 5.751 1.00 89.69 384 PHE A CA 1
ATOM 3066 C C . PHE A 1 384 ? -6.690 -1.989 5.459 1.00 89.69 384 PHE A C 1
ATOM 3068 O O . PHE A 1 384 ? -5.799 -1.765 6.280 1.00 89.69 384 PHE A O 1
ATOM 3075 N N . ARG A 1 385 ? -6.833 -1.294 4.320 1.00 86.75 385 ARG A N 1
ATOM 3076 C CA . ARG A 1 385 ? -5.932 -0.212 3.895 1.00 86.75 385 ARG A CA 1
ATOM 3077 C C . ARG A 1 385 ? -6.239 1.120 4.568 1.00 86.75 385 ARG A C 1
ATOM 3079 O O . ARG A 1 385 ? -7.397 1.474 4.776 1.00 86.75 385 ARG A O 1
ATOM 3086 N N . THR A 1 386 ? -5.185 1.893 4.813 1.00 79.56 386 THR A N 1
ATOM 3087 C CA . THR A 1 386 ? -5.274 3.256 5.378 1.00 79.56 386 THR A CA 1
ATOM 3088 C C . THR A 1 386 ? -5.412 4.365 4.341 1.00 79.56 386 THR A C 1
ATOM 3090 O O . THR A 1 386 ? -5.604 5.528 4.699 1.00 79.56 386 THR A O 1
ATOM 3093 N N . SER A 1 387 ? -5.312 4.025 3.056 1.00 75.19 387 SER A N 1
ATOM 3094 C CA . SER A 1 387 ? -5.536 4.960 1.959 1.00 75.19 387 SER A CA 1
ATOM 3095 C C . SER A 1 387 ? -6.967 5.492 1.974 1.00 75.19 387 SER A C 1
ATOM 3097 O O . SER A 1 387 ? -7.907 4.767 2.309 1.00 75.19 387 SER A O 1
ATOM 3099 N N . LEU A 1 388 ? -7.143 6.730 1.509 1.00 81.38 388 LEU A N 1
ATOM 3100 C CA . LEU A 1 388 ? -8.479 7.248 1.234 1.00 81.38 388 LEU A CA 1
ATOM 3101 C C . LEU A 1 388 ? -9.235 6.349 0.231 1.00 81.38 388 LEU A C 1
ATOM 3103 O O . LEU A 1 388 ? -8.602 5.611 -0.532 1.00 81.38 388 LEU A O 1
ATOM 3107 N N . PRO A 1 389 ? -10.581 6.402 0.204 1.00 79.56 389 PRO A N 1
ATOM 3108 C CA . PRO A 1 389 ? -11.388 5.556 -0.667 1.00 79.56 389 PRO A CA 1
ATOM 3109 C C . PRO A 1 389 ? -10.954 5.596 -2.138 1.00 79.56 389 PRO A C 1
ATOM 3111 O O . PRO A 1 389 ? -10.656 6.661 -2.684 1.00 79.56 389 PRO A O 1
ATOM 3114 N N . ALA A 1 390 ? -10.969 4.428 -2.785 1.00 83.75 390 ALA A N 1
ATOM 3115 C CA . ALA A 1 390 ? -10.850 4.324 -4.232 1.00 83.75 390 ALA A CA 1
ATOM 3116 C C . ALA A 1 390 ? -12.169 4.715 -4.904 1.00 83.75 390 ALA A C 1
ATOM 3118 O O . ALA A 1 390 ? -13.249 4.311 -4.466 1.00 83.75 390 ALA A O 1
ATOM 3119 N N . VAL A 1 391 ? -12.073 5.497 -5.974 1.00 86.38 391 VAL A N 1
ATOM 3120 C CA . VAL A 1 391 ? -13.210 5.970 -6.763 1.00 86.38 391 VAL A CA 1
ATOM 3121 C C . VAL A 1 391 ? -12.959 5.707 -8.242 1.00 86.38 391 VAL A C 1
ATOM 3123 O O . VAL A 1 391 ? -11.824 5.773 -8.720 1.00 86.38 391 VAL A O 1
ATOM 3126 N N . LYS A 1 392 ? -14.031 5.404 -8.977 1.00 89.62 392 LYS A N 1
ATOM 3127 C CA . LYS A 1 392 ? -13.982 5.315 -10.438 1.00 89.62 392 LYS A CA 1
ATOM 3128 C C . LYS A 1 392 ? -13.868 6.710 -11.032 1.00 89.62 392 LYS A C 1
ATOM 3130 O O . LYS A 1 392 ? -14.608 7.615 -10.637 1.00 89.62 392 LYS A O 1
ATOM 3135 N N . VAL A 1 393 ? -12.971 6.859 -11.995 1.00 92.44 393 VAL A N 1
ATOM 3136 C CA . VAL A 1 393 ? -12.707 8.114 -12.690 1.00 92.44 393 VAL A CA 1
ATOM 3137 C C . VAL A 1 393 ? -12.621 7.876 -14.193 1.00 92.44 393 VAL A C 1
ATOM 3139 O O . VAL A 1 393 ? -12.204 6.807 -14.639 1.00 92.44 393 VAL A O 1
ATOM 3142 N N . HIS A 1 394 ? -13.027 8.884 -14.961 1.00 94.69 394 HIS A N 1
ATOM 3143 C CA . HIS A 1 394 ? -12.774 8.963 -16.397 1.00 94.69 394 HIS A CA 1
ATOM 3144 C C . HIS A 1 394 ? -11.661 9.973 -16.684 1.00 94.69 394 HIS A C 1
ATOM 3146 O O . HIS A 1 394 ? -11.810 11.155 -16.362 1.00 94.69 394 HIS A O 1
ATOM 3152 N N . ASP A 1 395 ? -10.565 9.522 -17.286 1.00 94.75 395 ASP A N 1
ATOM 3153 C CA . ASP A 1 395 ? -9.445 10.354 -17.722 1.00 94.75 395 ASP A CA 1
ATOM 3154 C C . ASP A 1 395 ? -9.527 10.629 -19.230 1.00 94.75 395 ASP A C 1
ATOM 3156 O O . ASP A 1 395 ? -9.262 9.761 -20.066 1.00 94.75 395 ASP A O 1
ATOM 3160 N N . PHE A 1 396 ? -9.855 11.876 -19.579 1.00 94.50 396 PHE A N 1
ATOM 3161 C CA . PHE A 1 396 ? -9.955 12.307 -20.974 1.00 94.50 396 PHE A CA 1
ATOM 3162 C C . PHE A 1 396 ? -8.612 12.295 -21.719 1.00 94.50 396 PHE A C 1
ATOM 3164 O O . PHE A 1 396 ? -8.601 12.123 -22.938 1.00 94.50 396 PHE A O 1
ATOM 3171 N N . MET A 1 397 ? -7.483 12.456 -21.023 1.00 92.62 397 MET A N 1
ATOM 3172 C CA . MET A 1 397 ? -6.159 12.366 -21.644 1.00 92.62 397 MET A CA 1
ATOM 3173 C C . MET A 1 397 ? -5.782 10.924 -21.953 1.00 92.62 397 MET A C 1
ATOM 3175 O O . MET A 1 397 ? -5.219 10.678 -23.016 1.00 92.62 397 MET A O 1
ATOM 3179 N N . GLU A 1 398 ? -6.109 9.964 -21.081 1.00 91.38 398 GLU A N 1
ATOM 3180 C CA . GLU A 1 398 ? -5.925 8.547 -21.425 1.00 91.38 398 GLU A CA 1
ATOM 3181 C C . GLU A 1 398 ? -6.841 8.124 -22.563 1.00 91.38 398 GLU A C 1
ATOM 3183 O O . GLU A 1 398 ? -6.365 7.514 -23.517 1.00 91.38 398 GLU A O 1
ATOM 3188 N N . GLN A 1 399 ? -8.118 8.513 -22.526 1.00 92.69 399 GLN A N 1
ATOM 3189 C CA . GLN A 1 399 ? -9.026 8.271 -23.646 1.00 92.69 399 GLN A CA 1
ATOM 3190 C C . GLN A 1 399 ? -8.420 8.782 -24.959 1.00 92.69 399 GLN A C 1
ATOM 3192 O O . GLN A 1 399 ? -8.390 8.063 -25.957 1.00 92.69 399 GLN A O 1
ATOM 3197 N N . HIS A 1 400 ? -7.926 10.023 -24.971 1.00 91.62 400 HIS A N 1
ATOM 3198 C CA . HIS A 1 400 ? -7.327 10.606 -26.167 1.00 91.62 400 HIS A CA 1
ATOM 3199 C C . HIS A 1 400 ? -6.057 9.861 -26.597 1.00 91.62 400 HIS A C 1
ATOM 3201 O O . HIS A 1 400 ? -5.904 9.543 -27.774 1.00 91.62 400 HIS A O 1
ATOM 3207 N N . ARG A 1 401 ? -5.178 9.520 -25.643 1.00 88.88 401 ARG A N 1
ATOM 3208 C CA . ARG A 1 401 ? -3.933 8.777 -25.891 1.00 88.88 401 ARG A CA 1
ATOM 3209 C C . ARG A 1 401 ? -4.187 7.400 -26.506 1.00 88.88 401 ARG A C 1
ATOM 3211 O O . ARG A 1 401 ? -3.363 6.925 -27.284 1.00 88.88 401 ARG A O 1
ATOM 3218 N N . ARG A 1 402 ? -5.292 6.747 -26.140 1.00 89.69 402 ARG A N 1
ATOM 3219 C CA . ARG A 1 402 ? -5.655 5.398 -26.604 1.00 89.69 402 ARG A CA 1
ATOM 3220 C C . ARG A 1 402 ? -6.621 5.392 -27.782 1.00 89.69 402 ARG A C 1
ATOM 3222 O O . ARG A 1 402 ? -6.770 4.351 -28.404 1.00 89.69 402 ARG A O 1
ATOM 3229 N N . GLN A 1 403 ? -7.249 6.530 -28.079 1.00 89.38 403 GLN A N 1
ATOM 3230 C CA . GLN A 1 403 ? -8.329 6.651 -29.063 1.00 89.38 403 GLN A CA 1
ATOM 3231 C C . GLN A 1 403 ? -9.522 5.721 -28.764 1.00 89.38 403 GLN A C 1
ATOM 3233 O O . GLN A 1 403 ? -10.243 5.313 -29.668 1.00 89.38 403 GLN A O 1
ATOM 3238 N N . ASP A 1 404 ? -9.745 5.419 -27.483 1.00 89.94 404 ASP A N 1
ATOM 3239 C CA . ASP A 1 404 ? -10.785 4.509 -26.999 1.00 89.94 404 ASP A CA 1
ATOM 3240 C C . ASP A 1 404 ? -11.381 5.060 -25.696 1.00 89.94 404 ASP A C 1
ATOM 3242 O O . ASP A 1 404 ? -10.652 5.443 -24.776 1.00 89.94 404 ASP A O 1
ATOM 3246 N N . TRP A 1 405 ? -12.713 5.126 -25.633 1.00 90.88 405 TRP A N 1
ATOM 3247 C CA . TRP A 1 405 ? -13.452 5.626 -24.476 1.00 90.88 405 TRP A CA 1
ATOM 3248 C C . TRP A 1 405 ? -13.236 4.763 -23.234 1.00 90.88 405 TRP A C 1
ATOM 3250 O O . TRP A 1 405 ? -12.940 5.299 -22.167 1.00 90.88 405 TRP A O 1
ATOM 3260 N N . GLU A 1 406 ? -13.353 3.440 -23.364 1.00 90.12 406 GLU A N 1
ATOM 3261 C CA . GLU A 1 406 ? -13.290 2.523 -22.219 1.00 90.12 406 GLU A CA 1
ATOM 3262 C C . GLU A 1 406 ? -11.900 2.533 -21.578 1.00 90.12 406 GLU A C 1
ATOM 3264 O O . GLU A 1 406 ? -11.751 2.420 -20.361 1.00 90.12 406 GLU A O 1
ATOM 3269 N N . MET A 1 407 ? -10.869 2.771 -22.388 1.00 89.38 407 MET A N 1
ATOM 3270 C CA . MET A 1 407 ? -9.482 2.842 -21.932 1.00 89.38 407 MET A CA 1
ATOM 3271 C C . MET A 1 407 ? -9.173 4.092 -21.091 1.00 89.38 407 MET A C 1
ATOM 3273 O O . MET A 1 407 ? -8.129 4.136 -20.434 1.00 89.38 407 MET A O 1
ATOM 3277 N N . GLY A 1 408 ? -10.069 5.085 -21.080 1.00 91.00 408 GLY A N 1
ATOM 3278 C CA . GLY A 1 408 ? -10.017 6.233 -20.173 1.00 91.00 408 GLY A CA 1
ATOM 3279 C C . GLY A 1 408 ? -10.557 5.942 -18.769 1.00 91.00 408 GLY A C 1
ATOM 3280 O O . GLY A 1 408 ? -10.379 6.761 -17.869 1.00 91.00 408 GLY A O 1
ATOM 3281 N N . GLU A 1 409 ? -11.205 4.795 -18.549 1.00 92.38 409 GLU A N 1
ATOM 3282 C CA . GLU A 1 409 ? -11.859 4.471 -17.280 1.00 92.38 409 GLU A CA 1
ATOM 3283 C C . GLU A 1 409 ? -10.954 3.635 -16.363 1.00 92.38 409 GLU A C 1
ATOM 3285 O O . GLU A 1 409 ? -10.444 2.579 -16.740 1.00 92.38 409 GLU A O 1
ATOM 3290 N N . TYR A 1 410 ? -10.760 4.074 -15.116 1.00 91.25 410 TYR A N 1
ATOM 3291 C CA . TYR A 1 410 ? -10.036 3.295 -14.104 1.00 91.25 410 TYR A CA 1
ATOM 3292 C C . TYR A 1 410 ? -10.415 3.696 -12.669 1.00 91.25 410 TYR A C 1
ATOM 3294 O O . TYR A 1 410 ? -11.162 4.645 -12.434 1.00 91.25 410 TYR A O 1
ATOM 3302 N N . GLU A 1 411 ? -9.917 2.942 -11.686 1.00 88.88 411 GLU A N 1
ATOM 3303 C CA . GLU A 1 411 ? -10.054 3.254 -10.258 1.00 88.88 411 GLU A CA 1
ATOM 3304 C C . GLU A 1 411 ? -8.773 3.896 -9.721 1.00 88.88 411 GLU A C 1
ATOM 3306 O O . GLU A 1 411 ? -7.668 3.448 -10.030 1.00 88.88 411 GLU A O 1
ATOM 3311 N N . ALA A 1 412 ? -8.923 4.936 -8.903 1.00 87.00 412 ALA A N 1
ATOM 3312 C CA . ALA A 1 412 ? -7.821 5.620 -8.236 1.00 87.00 412 ALA A CA 1
ATOM 3313 C C . ALA A 1 412 ? -8.209 5.980 -6.800 1.00 87.00 412 ALA A C 1
ATOM 3315 O O . ALA A 1 412 ? -9.367 6.308 -6.535 1.00 87.00 412 ALA A O 1
ATOM 3316 N N . ASP A 1 413 ? -7.252 5.933 -5.872 1.00 85.56 413 ASP A N 1
ATOM 3317 C CA . ASP A 1 413 ? -7.480 6.442 -4.524 1.00 85.56 413 ASP A CA 1
ATOM 3318 C C . ASP A 1 413 ? -7.618 7.967 -4.542 1.00 85.56 413 ASP A C 1
ATOM 3320 O O . ASP A 1 413 ? -7.005 8.684 -5.344 1.00 85.56 413 ASP A O 1
ATOM 3324 N N . LEU A 1 414 ? -8.449 8.468 -3.638 1.00 85.75 414 LEU A N 1
ATOM 3325 C CA . LEU A 1 414 ? -8.749 9.884 -3.583 1.00 85.75 414 LEU A CA 1
ATOM 3326 C C . LEU A 1 414 ? -7.517 10.751 -3.278 1.00 85.75 414 LEU A C 1
ATOM 3328 O O . LEU A 1 414 ? -7.374 11.838 -3.839 1.00 85.75 414 LEU A O 1
ATOM 3332 N N . ALA A 1 415 ? -6.599 10.291 -2.426 1.00 85.31 415 ALA A N 1
ATOM 3333 C CA . ALA A 1 415 ? -5.404 11.068 -2.114 1.00 85.31 415 ALA A CA 1
ATOM 3334 C C . ALA A 1 415 ? -4.556 11.298 -3.378 1.00 85.31 415 ALA A C 1
ATOM 3336 O O . ALA A 1 415 ? -4.067 12.408 -3.603 1.00 85.31 415 ALA A O 1
ATOM 3337 N N . THR A 1 416 ? -4.445 10.286 -4.240 1.00 87.12 416 THR A N 1
ATOM 3338 C CA . THR A 1 416 ? -3.789 10.386 -5.546 1.00 87.12 416 THR A CA 1
ATOM 3339 C C . THR A 1 416 ? -4.502 11.365 -6.474 1.00 87.12 416 THR A C 1
ATOM 3341 O O . THR A 1 416 ? -3.837 12.214 -7.074 1.00 87.12 416 THR A O 1
ATOM 3344 N N . LEU A 1 417 ? -5.836 11.304 -6.576 1.00 89.19 417 LEU A N 1
ATOM 3345 C CA . LEU A 1 417 ? -6.598 12.241 -7.409 1.00 89.19 417 LEU A CA 1
ATOM 3346 C C . LEU A 1 417 ? -6.427 13.685 -6.933 1.00 89.19 417 LEU A C 1
ATOM 3348 O O . LEU A 1 417 ? -6.080 14.550 -7.731 1.00 89.19 417 LEU A O 1
ATOM 3352 N N . LEU A 1 418 ? -6.566 13.947 -5.634 1.00 89.00 418 LEU A N 1
ATOM 3353 C CA . LEU A 1 418 ? -6.364 15.285 -5.076 1.00 89.00 418 LEU A CA 1
ATOM 3354 C C . LEU A 1 418 ? -4.950 15.803 -5.349 1.00 89.00 418 LEU A C 1
ATOM 3356 O O . LEU A 1 418 ? -4.775 16.964 -5.704 1.00 89.00 418 LEU A O 1
ATOM 3360 N N . LYS A 1 419 ? -3.928 14.954 -5.229 1.00 88.81 419 LYS A N 1
ATOM 3361 C CA . LYS A 1 419 ? -2.532 15.379 -5.391 1.00 88.81 419 LYS A CA 1
ATOM 3362 C C . LYS A 1 419 ? -2.089 15.520 -6.845 1.00 88.81 419 LYS A C 1
ATOM 3364 O O . LYS A 1 419 ? -1.041 16.119 -7.067 1.00 88.81 419 LYS A O 1
ATOM 3369 N N . ARG A 1 420 ? -2.799 14.948 -7.826 1.00 89.88 420 ARG A N 1
ATOM 3370 C CA . ARG A 1 420 ? -2.279 14.847 -9.206 1.00 89.88 420 ARG A CA 1
ATOM 3371 C C . ARG A 1 420 ? -3.283 15.091 -10.329 1.00 89.88 420 ARG A C 1
ATOM 3373 O O . ARG A 1 420 ? -2.850 15.385 -11.441 1.00 89.88 420 ARG A O 1
ATOM 3380 N N . ALA A 1 421 ? -4.583 14.943 -10.096 1.00 90.75 421 ALA A N 1
ATOM 3381 C CA . ALA A 1 421 ? -5.578 15.122 -11.147 1.00 90.75 421 ALA A CA 1
ATOM 3382 C C . ALA A 1 421 ? -5.661 16.585 -11.592 1.00 90.75 421 ALA A C 1
ATOM 3384 O O . ALA A 1 421 ? -5.664 17.494 -10.764 1.00 90.75 421 ALA A O 1
ATOM 3385 N N . VAL A 1 422 ? -5.780 16.800 -12.899 1.00 91.56 422 VAL A N 1
ATOM 3386 C CA . VAL A 1 422 ? -6.017 18.114 -13.502 1.00 91.56 422 VAL A CA 1
ATOM 3387 C C . VAL A 1 422 ? -7.491 18.226 -13.876 1.00 91.56 422 VAL A C 1
ATOM 3389 O O . VAL A 1 422 ? -8.028 17.345 -14.540 1.00 91.56 422 VAL A O 1
ATOM 3392 N N . GLY A 1 423 ? -8.155 19.316 -13.481 1.00 89.38 423 GLY A N 1
ATOM 3393 C CA . GLY A 1 423 ? -9.568 19.543 -13.813 1.00 89.38 423 GLY A CA 1
ATOM 3394 C C . GLY A 1 423 ? -10.507 18.495 -13.209 1.00 89.38 423 GLY A C 1
ATOM 3395 O O . GLY A 1 423 ? -11.405 18.018 -13.897 1.00 89.38 423 GLY A O 1
ATOM 3396 N N . LEU A 1 424 ? -10.251 18.109 -11.956 1.00 90.81 424 LEU A N 1
ATOM 3397 C CA . LEU A 1 424 ? -11.060 17.158 -11.200 1.00 90.81 424 LEU A CA 1
ATOM 3398 C C . LEU A 1 424 ? -12.480 17.702 -11.006 1.00 90.81 424 LEU A C 1
ATOM 3400 O O . LEU A 1 424 ? -12.678 18.697 -10.316 1.00 90.81 424 LEU A O 1
ATOM 3404 N N . ALA A 1 425 ? -13.460 17.037 -11.614 1.00 88.38 425 ALA A N 1
ATOM 3405 C CA . ALA A 1 425 ? -14.855 17.468 -11.631 1.00 88.38 425 ALA A CA 1
ATOM 3406 C C . ALA A 1 425 ? -15.811 16.283 -11.445 1.00 88.38 425 ALA A C 1
ATOM 3408 O O . ALA A 1 425 ? -15.541 15.185 -11.935 1.00 88.38 425 ALA A O 1
ATOM 3409 N N . TRP A 1 426 ? -16.949 16.501 -10.782 1.00 87.25 426 TRP A N 1
ATOM 3410 C CA . TRP A 1 426 ? -18.081 15.575 -10.861 1.00 87.25 426 TRP A CA 1
ATOM 3411 C C . TRP A 1 426 ? -18.874 15.859 -12.138 1.00 87.25 426 TRP A C 1
ATOM 3413 O O . TRP A 1 426 ? -19.285 16.992 -12.375 1.00 87.25 426 TRP A O 1
ATOM 3423 N N . ASN A 1 427 ? -19.089 14.839 -12.967 1.00 86.81 427 ASN A N 1
ATOM 3424 C CA . ASN A 1 427 ? -19.894 14.953 -14.175 1.00 86.81 427 ASN A CA 1
ATOM 3425 C C . ASN A 1 427 ? -21.263 14.310 -13.939 1.00 86.81 427 ASN A C 1
ATOM 3427 O O . ASN A 1 427 ? -21.382 13.084 -13.905 1.00 86.81 427 ASN A O 1
ATOM 3431 N N . GLU A 1 428 ? -22.300 15.139 -13.808 1.00 84.88 428 GLU A N 1
ATOM 3432 C CA . GLU A 1 428 ? -23.669 14.680 -13.544 1.00 84.88 428 GLU A CA 1
ATOM 3433 C C . GLU A 1 428 ? -24.219 13.775 -14.649 1.00 84.88 428 GLU A C 1
ATOM 3435 O O . GLU A 1 428 ? -24.858 12.770 -14.351 1.00 84.88 428 GLU A O 1
ATOM 3440 N N . LYS A 1 429 ? -23.919 14.073 -15.921 1.00 86.00 429 LYS A N 1
ATOM 3441 C CA . LYS A 1 429 ? -24.405 13.283 -17.066 1.00 86.00 429 LYS A CA 1
ATOM 3442 C C . LYS A 1 429 ? -23.818 11.875 -17.081 1.00 86.00 429 LYS A C 1
ATOM 3444 O O . LYS A 1 429 ? -24.503 10.929 -17.451 1.00 86.00 429 LYS A O 1
ATOM 3449 N N . LEU A 1 430 ? -22.549 11.743 -16.694 1.00 82.75 430 LEU A N 1
ATOM 3450 C CA . LEU A 1 430 ? -21.850 10.456 -16.634 1.00 82.75 430 LEU A CA 1
ATOM 3451 C C . LEU A 1 430 ? -21.995 9.759 -15.272 1.00 82.75 430 LEU A C 1
ATOM 3453 O O . LEU A 1 430 ? -21.555 8.615 -15.126 1.00 82.75 430 LEU A O 1
ATOM 3457 N N . GLY A 1 431 ? -22.560 10.452 -14.276 1.00 83.94 431 GLY A N 1
ATOM 3458 C CA . GLY A 1 431 ? -22.722 9.969 -12.906 1.00 83.94 431 GLY A CA 1
ATOM 3459 C C . GLY A 1 431 ? -21.405 9.579 -12.229 1.00 83.94 431 GLY A C 1
ATOM 3460 O O . GLY A 1 431 ? -21.386 8.627 -11.449 1.00 83.94 431 GLY A O 1
ATOM 3461 N N . ARG A 1 432 ? -20.291 10.244 -12.565 1.00 87.50 432 ARG A N 1
ATOM 3462 C CA . ARG A 1 432 ? -18.943 9.863 -12.104 1.00 87.50 432 ARG A CA 1
ATOM 3463 C C . ARG A 1 432 ? -17.975 11.043 -12.050 1.00 87.50 432 ARG A C 1
ATOM 3465 O O . ARG A 1 432 ? -18.234 12.101 -12.623 1.00 87.50 432 ARG A O 1
ATOM 3472 N N . LEU A 1 433 ? -16.829 10.834 -11.402 1.00 90.31 433 LEU A N 1
ATOM 3473 C CA . LEU A 1 433 ? -15.712 11.777 -11.440 1.00 90.31 433 LEU A CA 1
ATOM 3474 C C . LEU A 1 433 ? -15.002 11.734 -12.795 1.00 90.31 433 LEU A C 1
ATOM 3476 O O . LEU A 1 433 ? -14.810 10.671 -13.385 1.00 90.31 433 LEU A O 1
ATOM 3480 N N . THR A 1 434 ? -14.568 12.898 -13.258 1.00 93.12 434 THR A N 1
ATOM 3481 C CA . THR A 1 434 ? -13.813 13.072 -14.499 1.00 93.12 434 THR A CA 1
ATOM 3482 C C . THR A 1 434 ? -12.587 13.934 -14.258 1.00 93.12 434 THR A C 1
ATOM 3484 O O . THR A 1 434 ? -12.617 14.829 -13.410 1.00 93.12 434 THR A O 1
ATOM 3487 N N . ILE A 1 435 ? -11.529 13.682 -15.021 1.00 94.38 435 ILE A N 1
ATOM 3488 C CA . ILE A 1 435 ? -10.290 14.457 -14.995 1.00 94.38 435 ILE A CA 1
ATOM 3489 C C . ILE A 1 435 ? -9.823 14.736 -16.424 1.00 94.38 435 ILE A C 1
ATOM 3491 O O . ILE A 1 435 ? -10.066 13.959 -17.346 1.00 94.38 435 ILE A O 1
ATOM 3495 N N . LYS A 1 436 ? -9.096 15.836 -16.601 1.00 93.88 436 LYS A N 1
ATOM 3496 C CA . LYS A 1 436 ? -8.396 16.189 -17.842 1.00 93.88 436 LYS A CA 1
ATOM 3497 C C . LYS A 1 436 ? -6.998 15.561 -17.923 1.00 93.88 436 LYS A C 1
ATOM 3499 O O . LYS A 1 436 ? -6.185 16.047 -18.696 1.00 93.88 436 LYS A O 1
ATOM 3504 N N . GLY A 1 437 ? -6.679 14.573 -17.088 1.00 91.19 437 GLY A N 1
ATOM 3505 C CA . GLY A 1 437 ? -5.365 13.931 -17.027 1.00 91.19 437 GLY A CA 1
ATOM 3506 C C . GLY A 1 437 ? -4.681 13.987 -15.665 1.00 91.19 437 GLY A C 1
ATOM 3507 O O . GLY A 1 437 ? -5.110 14.680 -14.737 1.00 91.19 437 GLY A O 1
ATOM 3508 N N . ILE A 1 438 ? -3.573 13.253 -15.573 1.00 89.88 438 ILE A N 1
ATOM 3509 C CA . ILE A 1 438 ? -2.675 13.209 -14.415 1.00 89.88 438 ILE A CA 1
ATOM 3510 C C . ILE A 1 438 ? -1.459 14.104 -14.667 1.00 89.88 438 ILE A C 1
ATOM 3512 O O . ILE A 1 438 ? -0.721 13.917 -15.632 1.00 89.88 438 ILE A O 1
ATOM 3516 N N . GLY A 1 439 ? -1.239 15.070 -13.775 1.00 86.38 439 GLY A N 1
ATOM 3517 C CA . GLY A 1 439 ? -0.162 16.052 -13.863 1.00 86.38 439 GLY A CA 1
ATOM 3518 C C . GLY A 1 439 ? 0.840 15.986 -12.709 1.00 86.38 439 GLY A C 1
ATOM 3519 O O . GLY A 1 439 ? 0.885 15.033 -11.925 1.00 86.38 439 GLY A O 1
ATOM 3520 N N . LYS A 1 440 ? 1.666 17.038 -12.610 1.00 84.62 440 LYS A N 1
ATOM 3521 C CA . LYS A 1 440 ? 2.605 17.252 -11.494 1.00 84.62 440 LYS A CA 1
ATOM 3522 C C . LYS A 1 440 ? 1.863 17.298 -10.150 1.00 84.62 440 LYS A C 1
ATOM 3524 O O . LYS A 1 440 ? 0.650 17.489 -10.111 1.00 84.62 440 LYS A O 1
ATOM 3529 N N . TYR A 1 441 ? 2.609 17.132 -9.057 1.00 85.19 441 TYR A N 1
ATOM 3530 C CA . TYR A 1 441 ? 2.051 17.286 -7.716 1.00 85.19 441 TYR A CA 1
ATOM 3531 C C . TYR A 1 441 ? 1.418 18.669 -7.548 1.00 85.19 441 TYR A C 1
ATOM 3533 O O . TYR A 1 441 ? 2.061 19.687 -7.805 1.00 85.19 441 TYR A O 1
ATOM 3541 N N . ARG A 1 442 ? 0.161 18.663 -7.118 1.00 88.12 442 ARG A N 1
ATOM 3542 C CA . ARG A 1 442 ? -0.640 19.837 -6.789 1.00 88.12 442 ARG A CA 1
ATOM 3543 C C . ARG A 1 442 ? -0.610 20.092 -5.293 1.00 88.12 442 ARG A C 1
ATOM 3545 O O . ARG A 1 442 ? -0.410 19.164 -4.501 1.00 88.12 442 ARG A O 1
ATOM 3552 N N . ARG A 1 443 ? -0.811 21.348 -4.899 1.00 89.19 443 ARG A N 1
ATOM 3553 C CA . ARG A 1 443 ? -0.905 21.702 -3.483 1.00 89.19 443 ARG A CA 1
ATOM 3554 C C . ARG A 1 443 ? -2.279 21.278 -2.984 1.00 89.19 443 ARG A C 1
ATOM 3556 O O . ARG A 1 443 ? -3.288 21.766 -3.480 1.00 89.19 443 ARG A O 1
ATOM 3563 N N . VAL A 1 444 ? -2.311 20.387 -1.998 1.00 90.50 444 VAL A N 1
ATOM 3564 C CA . VAL A 1 444 ? -3.555 19.929 -1.371 1.00 90.50 444 VAL A CA 1
ATOM 3565 C C . VAL A 1 444 ? -3.530 20.284 0.100 1.00 90.50 444 VAL A C 1
ATOM 3567 O O . VAL A 1 444 ? -2.562 19.969 0.792 1.00 90.50 444 VAL A O 1
ATOM 3570 N N . HIS A 1 445 ? -4.593 20.918 0.572 1.00 92.50 445 HIS A N 1
ATOM 3571 C CA . HIS A 1 445 ? -4.762 21.255 1.978 1.00 92.50 445 HIS A CA 1
ATOM 3572 C C . HIS A 1 445 ? -6.236 21.145 2.376 1.00 92.50 445 HIS A C 1
ATOM 3574 O O . HIS A 1 445 ? -7.124 21.188 1.528 1.00 92.50 445 HIS A O 1
ATOM 3580 N N . ALA A 1 446 ? -6.498 20.971 3.663 1.00 92.19 446 ALA A N 1
ATOM 3581 C CA . ALA A 1 446 ? -7.826 21.064 4.242 1.00 92.19 446 ALA A CA 1
ATOM 3582 C C . ALA A 1 446 ? -8.153 22.519 4.631 1.00 92.19 446 ALA A C 1
ATOM 3584 O O . ALA A 1 446 ? -7.276 23.391 4.613 1.00 92.19 446 ALA A O 1
ATOM 3585 N N . SER A 1 447 ? -9.415 22.780 4.980 1.00 90.81 447 SER A N 1
ATOM 3586 C CA . SER A 1 447 ? -9.854 24.054 5.563 1.00 90.81 447 SER A CA 1
ATOM 3587 C C . SER A 1 447 ? -9.022 24.433 6.797 1.00 90.81 447 SER A C 1
ATOM 3589 O O . SER A 1 447 ? -8.799 23.610 7.684 1.00 90.81 447 SER A O 1
ATOM 3591 N N . GLU A 1 448 ? -8.615 25.700 6.893 1.00 92.12 448 GLU A N 1
ATOM 3592 C CA . GLU A 1 448 ? -7.860 26.247 8.032 1.00 92.12 448 GLU A CA 1
ATOM 3593 C C . GLU A 1 448 ? -8.808 26.731 9.143 1.00 92.12 448 GLU A C 1
ATOM 3595 O O . GLU A 1 448 ? -8.881 27.915 9.454 1.00 92.12 448 GLU A O 1
ATOM 3600 N N . ILE A 1 449 ? -9.595 25.807 9.698 1.00 92.06 449 ILE A N 1
ATOM 3601 C CA . ILE A 1 449 ? -10.656 26.099 10.686 1.00 92.06 449 ILE A CA 1
ATOM 3602 C C . ILE A 1 449 ? -10.324 25.619 12.105 1.00 92.06 449 ILE A C 1
ATOM 3604 O O . ILE A 1 449 ? -11.171 25.707 12.988 1.00 92.06 449 ILE A O 1
ATOM 3608 N N . PHE A 1 450 ? -9.123 25.074 12.307 1.00 93.94 450 PHE A N 1
ATOM 3609 C CA . PHE A 1 450 ? -8.727 24.394 13.539 1.00 93.94 450 PHE A CA 1
ATOM 3610 C C . PHE A 1 450 ? -7.908 25.294 14.459 1.00 93.94 450 PHE A C 1
ATOM 3612 O O . PHE A 1 450 ? -7.153 26.154 14.001 1.00 93.94 450 PHE A O 1
ATOM 3619 N N . THR A 1 451 ? -8.020 25.035 15.756 1.00 93.12 451 THR A N 1
ATOM 3620 C CA . THR A 1 451 ? -7.257 25.698 16.816 1.00 93.12 451 THR A CA 1
ATOM 3621 C C . THR A 1 451 ? -6.457 24.681 17.639 1.00 93.12 451 THR A C 1
ATOM 3623 O O . THR A 1 451 ? -6.562 23.469 17.435 1.00 93.12 451 THR A O 1
ATOM 3626 N N . ASP A 1 452 ? -5.652 25.151 18.594 1.00 91.62 452 ASP A N 1
ATOM 3627 C CA . ASP A 1 452 ? -4.886 24.264 19.481 1.00 91.62 452 ASP A CA 1
ATOM 3628 C C . ASP A 1 452 ? -5.787 23.381 20.364 1.00 91.62 452 ASP A C 1
ATOM 3630 O O . ASP A 1 452 ? -5.379 22.277 20.726 1.00 91.62 452 ASP A O 1
ATOM 3634 N N . ASP A 1 453 ? -7.025 23.806 20.636 1.00 92.00 453 ASP A N 1
ATOM 3635 C CA . ASP A 1 453 ? -8.007 23.020 21.396 1.00 92.00 453 ASP A CA 1
ATOM 3636 C C . ASP A 1 453 ? -8.507 21.787 20.617 1.00 92.00 453 ASP A C 1
ATOM 3638 O O . ASP A 1 453 ? -8.946 20.804 21.216 1.00 92.00 453 ASP A O 1
ATOM 3642 N N . ASP A 1 454 ? -8.396 21.806 19.284 1.00 92.00 454 ASP A N 1
ATOM 3643 C CA . ASP A 1 454 ? -8.751 20.683 18.408 1.00 92.00 454 ASP A CA 1
ATOM 3644 C C . ASP A 1 454 ? -7.615 19.653 18.287 1.00 92.00 454 ASP A C 1
ATOM 3646 O O . ASP A 1 454 ? -7.790 18.569 17.718 1.00 92.00 454 ASP A O 1
ATOM 3650 N N . CYS A 1 455 ? -6.420 19.975 18.792 1.00 93.62 455 CYS A N 1
ATOM 3651 C CA . CYS A 1 455 ? -5.247 19.136 18.611 1.00 93.62 455 CYS A CA 1
ATOM 3652 C C . CYS A 1 455 ? -5.257 17.909 19.525 1.00 93.62 455 CYS A C 1
ATOM 3654 O O . CYS A 1 455 ? -5.519 17.983 20.724 1.00 93.62 455 CYS A O 1
ATOM 3656 N N . GLY A 1 456 ? -4.867 16.759 18.969 1.00 90.88 456 GLY A N 1
ATOM 3657 C CA . GLY A 1 456 ? -4.630 15.562 19.778 1.00 90.88 456 GLY A CA 1
ATOM 3658 C C . GLY A 1 456 ? -5.877 14.814 20.240 1.00 90.88 456 GLY A C 1
ATOM 3659 O O . GLY A 1 456 ? -5.773 13.887 21.048 1.00 90.88 456 GLY A O 1
ATOM 3660 N N . VAL A 1 457 ? -7.040 15.195 19.722 1.00 92.19 457 VAL A N 1
ATOM 3661 C CA . VAL A 1 457 ? -8.321 14.533 19.957 1.00 92.19 457 VAL A CA 1
ATOM 3662 C C . VAL A 1 457 ? -8.871 13.974 18.651 1.00 92.19 457 VAL A C 1
ATOM 3664 O O . VAL A 1 457 ? -8.586 14.480 17.568 1.00 92.19 457 VAL A O 1
ATOM 3667 N N . ILE A 1 458 ? -9.649 12.898 18.750 1.00 94.31 458 ILE A N 1
ATOM 3668 C CA . ILE A 1 458 ? -10.315 12.312 17.586 1.00 94.31 458 ILE A CA 1
ATOM 3669 C C . ILE A 1 458 ? -11.622 13.064 17.350 1.00 94.31 458 ILE A C 1
ATOM 3671 O O . ILE A 1 458 ? -12.467 13.150 18.243 1.00 94.31 458 ILE A O 1
ATOM 3675 N N . LEU A 1 459 ? -11.762 13.583 16.137 1.00 93.62 459 LEU A N 1
ATOM 3676 C CA . LEU A 1 459 ? -12.876 14.389 15.659 1.00 93.62 459 LEU A CA 1
ATOM 3677 C C . LEU A 1 459 ? -13.665 13.613 14.596 1.00 93.62 459 LEU A C 1
ATOM 3679 O O . LEU A 1 459 ? -13.164 12.645 14.021 1.00 93.62 459 LEU A O 1
ATOM 3683 N N . GLU A 1 460 ? -14.905 14.025 14.336 1.00 92.38 460 GLU A N 1
ATOM 3684 C CA . GLU A 1 460 ? -15.792 13.402 13.348 1.00 92.38 460 GLU A CA 1
ATOM 3685 C C . GLU A 1 460 ? -16.209 14.424 12.281 1.00 92.38 460 GLU A C 1
ATOM 3687 O O . GLU A 1 460 ? -16.582 15.548 12.615 1.00 92.38 460 GLU A O 1
ATOM 3692 N N . THR A 1 461 ? -16.180 14.059 10.995 1.00 90.62 461 THR A N 1
ATOM 3693 C CA . THR A 1 461 ? -16.459 15.008 9.895 1.00 90.62 461 THR A CA 1
ATOM 3694 C C . THR A 1 461 ? -17.868 15.598 9.946 1.00 90.62 461 THR A C 1
ATOM 3696 O O . THR A 1 461 ? -18.054 16.752 9.569 1.00 90.62 461 THR A O 1
ATOM 3699 N N . LYS A 1 462 ? -18.855 14.867 10.481 1.00 88.25 462 LYS A N 1
ATOM 3700 C CA . LYS A 1 462 ? -20.229 15.371 10.679 1.00 88.25 462 LYS A CA 1
ATOM 3701 C C . LYS A 1 462 ? -20.305 16.621 11.569 1.00 88.25 462 LYS A C 1
ATOM 3703 O O . LYS A 1 462 ? -21.248 17.394 11.434 1.00 88.25 462 LYS A O 1
ATOM 3708 N N . ASP A 1 463 ? -19.346 16.793 12.482 1.00 90.00 463 ASP A N 1
ATOM 3709 C CA . ASP A 1 463 ? -19.297 17.920 13.418 1.00 90.00 463 ASP A CA 1
ATOM 3710 C C . ASP A 1 463 ? -18.564 19.131 12.798 1.00 90.00 463 ASP A C 1
ATOM 3712 O O . ASP A 1 463 ? -18.580 20.224 13.358 1.00 90.00 463 ASP A O 1
ATOM 3716 N N . PHE A 1 464 ? -17.972 18.955 11.608 1.00 90.00 464 PHE A N 1
ATOM 3717 C CA . PHE A 1 464 ? -17.227 19.966 10.858 1.00 90.00 464 PHE A CA 1
ATOM 3718 C C . PHE A 1 464 ? -17.762 20.083 9.419 1.00 90.00 464 PHE A C 1
ATOM 3720 O O . PHE A 1 464 ? -17.051 19.768 8.465 1.00 90.00 464 PHE A O 1
ATOM 3727 N N . PRO A 1 465 ? -18.999 20.576 9.216 1.00 84.12 465 PRO A N 1
ATOM 3728 C CA . PRO A 1 465 ? -19.620 20.657 7.888 1.00 84.12 465 PRO A CA 1
ATOM 3729 C C . PRO A 1 465 ? -18.872 21.570 6.901 1.00 84.12 465 PRO A C 1
ATOM 3731 O O . PRO A 1 465 ? -19.056 21.451 5.695 1.00 84.12 465 PRO A O 1
ATOM 3734 N N . ASN A 1 466 ? -18.010 22.461 7.403 1.00 87.00 466 ASN A N 1
ATOM 3735 C CA . ASN A 1 466 ? -17.183 23.369 6.600 1.00 87.00 466 ASN A CA 1
ATOM 3736 C C . ASN A 1 466 ? -15.770 22.814 6.321 1.00 87.00 466 ASN A C 1
ATOM 3738 O O . ASN A 1 466 ? -14.910 23.531 5.796 1.00 87.00 466 ASN A O 1
ATOM 3742 N N . LEU A 1 467 ? -15.492 21.564 6.707 1.00 89.56 467 LEU A N 1
ATOM 3743 C CA . LEU A 1 467 ? -14.243 20.888 6.377 1.00 89.56 467 LEU A CA 1
ATOM 3744 C C . LEU A 1 467 ? -14.252 20.495 4.898 1.00 89.56 467 LEU A C 1
ATOM 3746 O O . LEU A 1 467 ? -14.934 19.561 4.487 1.00 89.56 467 LEU A O 1
ATOM 3750 N N . LEU A 1 468 ? -13.455 21.206 4.108 1.00 89.44 468 LEU A N 1
ATOM 3751 C CA . LEU A 1 468 ? -13.285 20.998 2.680 1.00 89.44 468 LEU A CA 1
ATOM 3752 C C . LEU A 1 468 ? -11.829 20.656 2.383 1.00 89.44 468 LEU A C 1
ATOM 3754 O O . LEU A 1 468 ? -10.915 21.034 3.120 1.00 89.44 468 LEU A O 1
ATOM 3758 N N . LEU A 1 469 ? -11.619 19.940 1.282 1.00 89.81 469 LEU A N 1
ATOM 3759 C CA . LEU A 1 469 ? -10.302 19.683 0.720 1.00 89.81 469 LEU A CA 1
ATOM 3760 C C . LEU A 1 469 ? -10.121 20.561 -0.512 1.00 89.81 469 LEU A C 1
ATOM 3762 O O . LEU A 1 469 ? -10.922 20.525 -1.452 1.00 89.81 469 LEU A O 1
ATOM 3766 N N . TYR A 1 470 ? -9.042 21.328 -0.503 1.00 90.00 470 TYR A N 1
ATOM 3767 C CA . TYR A 1 470 ? -8.671 22.255 -1.553 1.00 90.00 470 TYR A CA 1
ATOM 3768 C C . TYR A 1 470 ? -7.552 21.667 -2.397 1.00 90.00 470 TYR A C 1
ATOM 3770 O O . TYR A 1 470 ? -6.612 21.066 -1.872 1.00 90.00 470 TYR A O 1
ATOM 3778 N N . GLN A 1 471 ? -7.638 21.879 -3.704 1.00 91.12 471 GLN A N 1
ATOM 3779 C CA . GLN A 1 471 ? -6.567 21.612 -4.653 1.00 91.12 471 GLN A CA 1
ATOM 3780 C C . GLN A 1 471 ? -6.192 22.941 -5.306 1.00 91.12 471 GLN A C 1
ATOM 3782 O O . GLN A 1 471 ? -7.036 23.592 -5.911 1.00 91.12 471 GLN A O 1
ATOM 3787 N N . ASP A 1 472 ? -4.935 23.356 -5.154 1.00 88.44 472 ASP A N 1
ATOM 3788 C CA . ASP A 1 472 ? -4.410 24.631 -5.660 1.00 88.44 472 ASP A CA 1
ATOM 3789 C C . ASP A 1 472 ? -5.262 25.859 -5.250 1.00 88.44 472 ASP A C 1
ATOM 3791 O O . ASP A 1 472 ? -5.346 26.845 -5.975 1.00 88.44 472 ASP A O 1
ATOM 3795 N N . GLY A 1 473 ? -5.876 25.807 -4.059 1.00 85.81 473 GLY A N 1
ATOM 3796 C CA . GLY A 1 473 ? -6.704 26.880 -3.490 1.00 85.81 473 GLY A CA 1
ATOM 3797 C C . GLY A 1 473 ? -8.192 26.823 -3.856 1.00 85.81 473 GLY A C 1
ATOM 3798 O O . GLY A 1 473 ? -8.984 27.557 -3.270 1.00 85.81 473 GLY A O 1
ATOM 3799 N N . GLU A 1 474 ? -8.600 25.930 -4.758 1.00 86.44 474 GLU A N 1
ATOM 3800 C CA . GLU A 1 474 ? -10.004 25.738 -5.130 1.00 86.44 474 GLU A CA 1
ATOM 3801 C C . GLU A 1 474 ? -10.618 24.562 -4.364 1.00 86.44 474 GLU A C 1
ATOM 3803 O O . GLU A 1 474 ? -9.997 23.505 -4.215 1.00 86.44 474 GLU A O 1
ATOM 3808 N N . ALA A 1 475 ? -11.845 24.739 -3.864 1.00 83.69 475 ALA A N 1
ATOM 3809 C CA . ALA A 1 475 ? -12.573 23.668 -3.192 1.00 83.69 475 ALA A CA 1
ATOM 3810 C C . ALA A 1 475 ? -12.851 22.533 -4.182 1.00 83.69 475 ALA A C 1
ATOM 3812 O O . ALA A 1 475 ? -13.357 22.754 -5.283 1.00 83.69 475 ALA A O 1
ATOM 3813 N N . THR A 1 476 ? -12.520 21.305 -3.792 1.00 81.75 476 THR A N 1
ATOM 3814 C CA . THR A 1 476 ? -12.680 20.162 -4.691 1.00 81.75 476 THR A CA 1
ATOM 3815 C C . THR A 1 476 ? -14.087 19.576 -4.591 1.00 81.75 476 THR A C 1
ATOM 3817 O O . THR A 1 476 ? -14.607 19.441 -3.479 1.00 81.75 476 THR A O 1
ATOM 3820 N N . PRO A 1 477 ? -14.669 19.099 -5.709 1.00 70.31 477 PRO A N 1
ATOM 3821 C CA . PRO A 1 477 ? -15.952 18.385 -5.704 1.00 70.31 477 PRO A CA 1
ATOM 3822 C C . PRO A 1 477 ? -15.869 17.043 -4.970 1.00 70.31 477 PRO A C 1
ATOM 3824 O O . PRO A 1 477 ? -16.873 16.373 -4.753 1.00 70.31 477 PRO A O 1
ATOM 3827 N N . VAL A 1 478 ? -14.659 16.613 -4.604 1.00 70.00 478 VAL A N 1
ATOM 3828 C CA . VAL A 1 478 ? -14.458 15.388 -3.844 1.00 70.00 478 VAL A CA 1
ATOM 3829 C C . VAL A 1 478 ? -14.514 15.604 -2.332 1.00 70.00 478 VAL A C 1
ATOM 3831 O O . VAL A 1 478 ? -14.693 14.642 -1.585 1.00 70.00 478 VAL A O 1
ATOM 3834 N N . SER A 1 479 ? -14.474 16.858 -1.879 1.00 69.00 479 SER A N 1
ATOM 3835 C CA . SER A 1 479 ? -14.848 17.205 -0.503 1.00 69.00 479 SER A CA 1
ATOM 3836 C C . SER A 1 479 ? -16.243 16.670 -0.172 1.00 69.00 479 SER A C 1
ATOM 3838 O O . SER A 1 479 ? -16.439 16.088 0.890 1.00 69.00 479 SER A O 1
ATOM 3840 N N . ASP A 1 480 ? -17.169 16.729 -1.135 1.00 67.12 480 ASP A N 1
ATOM 3841 C CA . ASP A 1 480 ? -18.513 16.170 -0.983 1.00 67.12 480 ASP A CA 1
ATOM 3842 C C . ASP A 1 480 ? -18.490 14.655 -0.755 1.00 67.12 480 ASP A C 1
ATOM 3844 O O . ASP A 1 480 ? -19.280 14.140 0.029 1.00 67.12 480 ASP A O 1
ATOM 3848 N N . LEU A 1 481 ? -17.587 13.908 -1.405 1.00 65.25 481 LEU A N 1
ATOM 3849 C CA . LEU A 1 481 ? -17.485 12.456 -1.199 1.00 65.25 481 LEU A CA 1
ATOM 3850 C C . LEU A 1 481 ? -16.993 12.122 0.213 1.00 65.25 481 LEU A C 1
ATOM 3852 O O . LEU A 1 481 ? -17.518 11.186 0.809 1.00 65.25 481 LEU A O 1
ATOM 3856 N N . MET A 1 482 ? -16.057 12.904 0.760 1.00 73.69 482 MET A N 1
ATOM 3857 C CA . MET A 1 482 ? -15.636 12.787 2.164 1.00 73.69 482 MET A CA 1
ATOM 3858 C C . MET A 1 482 ? -16.726 13.248 3.148 1.00 73.69 482 MET A C 1
ATOM 3860 O O . MET A 1 482 ? -16.688 12.868 4.313 1.00 73.69 482 MET A O 1
ATOM 3864 N N . ALA A 1 483 ? -17.705 14.041 2.699 1.00 67.88 483 ALA A N 1
ATOM 3865 C CA . ALA A 1 483 ? -18.863 14.448 3.497 1.00 67.88 483 ALA A CA 1
ATOM 3866 C C . ALA A 1 483 ? -20.030 13.436 3.453 1.00 67.88 483 ALA A C 1
ATOM 3868 O O . ALA A 1 483 ? -20.893 13.455 4.331 1.00 67.88 483 ALA A O 1
ATOM 3869 N N . ARG A 1 484 ? -20.078 12.536 2.456 1.00 73.25 484 ARG A N 1
ATOM 3870 C CA . ARG A 1 484 ? -21.149 11.521 2.324 1.00 73.25 484 ARG A CA 1
ATOM 3871 C C . ARG A 1 484 ? -21.125 10.479 3.435 1.00 73.25 484 ARG A C 1
ATOM 3873 O O . ARG A 1 484 ? -22.176 9.970 3.823 1.00 73.25 484 ARG A O 1
ATOM 3880 N N . GLU A 1 485 ? -19.940 10.141 3.924 1.00 81.44 485 GLU A N 1
ATOM 3881 C CA . GLU A 1 485 ? -19.760 9.259 5.068 1.00 81.44 485 GLU A CA 1
ATOM 3882 C C . GLU A 1 485 ? -19.149 10.052 6.224 1.00 81.44 485 GLU A C 1
ATOM 3884 O O . GLU A 1 485 ? -18.388 10.993 6.042 1.00 81.44 485 GLU A O 1
ATOM 3889 N N . ASN A 1 486 ? -19.519 9.693 7.448 1.00 88.62 486 ASN A N 1
ATOM 3890 C CA . ASN A 1 486 ? -18.925 10.315 8.625 1.00 88.62 486 ASN A CA 1
ATOM 3891 C C . ASN A 1 486 ? -17.607 9.604 8.940 1.00 88.62 486 ASN A C 1
ATOM 3893 O O . ASN A 1 486 ? -17.656 8.453 9.390 1.00 88.62 486 ASN A O 1
ATOM 3897 N N . HIS A 1 487 ? -16.493 10.289 8.687 1.00 90.62 487 HIS A N 1
ATOM 3898 C CA . HIS A 1 487 ? -15.122 9.834 8.911 1.00 90.62 487 HIS A CA 1
ATOM 3899 C C . HIS A 1 487 ? -14.597 10.346 10.245 1.00 90.62 487 HIS A C 1
AT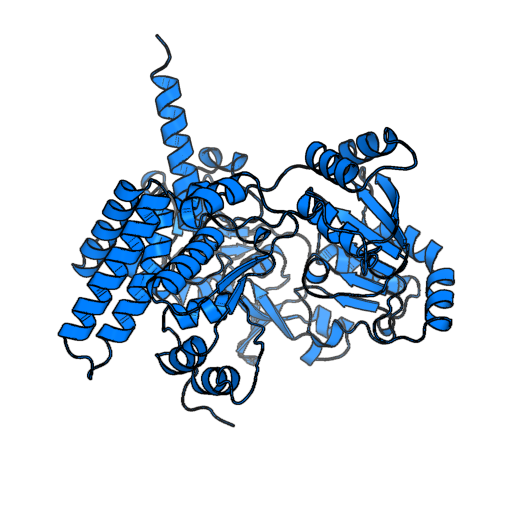OM 3901 O O . HIS A 1 487 ? -15.029 11.396 10.728 1.00 90.62 487 HIS A O 1
ATOM 3907 N N . ILE A 1 488 ? -13.631 9.627 10.814 1.00 93.38 488 ILE A N 1
ATOM 3908 C CA . ILE A 1 488 ? -12.850 10.176 11.922 1.00 93.38 488 ILE A CA 1
ATOM 3909 C C . ILE A 1 488 ? -11.616 10.888 11.378 1.00 93.38 488 ILE A C 1
ATOM 3911 O O . ILE A 1 488 ? -11.071 10.500 10.343 1.00 93.38 488 ILE A O 1
ATOM 3915 N N . PHE A 1 489 ? -11.143 11.902 12.087 1.00 94.25 489 PHE A N 1
ATOM 3916 C CA . PHE A 1 489 ? -9.877 12.551 11.781 1.00 94.25 489 PHE A CA 1
ATOM 3917 C C . PHE A 1 489 ? -9.189 13.050 13.051 1.00 94.25 489 PHE A C 1
ATOM 3919 O O . PHE A 1 489 ? -9.794 13.124 14.120 1.00 94.25 489 PHE A O 1
ATOM 3926 N N . VAL A 1 490 ? -7.904 13.366 12.934 1.00 96.00 490 VAL A N 1
ATOM 3927 C CA . VAL A 1 490 ? -7.130 14.030 13.987 1.00 96.00 490 VAL A CA 1
ATOM 3928 C C . VAL A 1 490 ? -6.434 15.235 13.385 1.00 96.00 490 VAL A C 1
ATOM 3930 O O . VAL A 1 490 ? -6.017 15.196 12.225 1.00 96.00 490 VAL A O 1
ATOM 3933 N N . VAL A 1 491 ? -6.271 16.272 14.196 1.00 96.44 491 VAL A N 1
ATOM 3934 C CA . VAL A 1 491 ? -5.441 17.431 13.884 1.00 96.44 491 VAL A CA 1
ATOM 3935 C C . VAL A 1 491 ? -4.268 17.455 14.856 1.00 96.44 491 VAL A C 1
ATOM 3937 O O . VAL A 1 491 ? -4.427 17.202 16.051 1.00 96.44 491 VAL A O 1
ATOM 3940 N N . VAL A 1 492 ? -3.064 17.702 14.343 1.00 96.31 492 VAL A N 1
ATOM 3941 C CA . VAL A 1 492 ? -1.852 17.841 15.162 1.00 96.31 492 VAL A CA 1
ATOM 3942 C C . VAL A 1 492 ? -0.991 19.000 14.654 1.00 96.31 492 VAL A C 1
ATOM 3944 O O . VAL A 1 492 ? -0.957 19.252 13.448 1.00 96.31 492 VAL A O 1
ATOM 3947 N N . PRO A 1 493 ? -0.228 19.697 15.515 1.00 95.38 493 PRO A N 1
ATOM 3948 C CA . PRO A 1 493 ? 0.695 20.736 15.069 1.00 95.38 493 PRO A CA 1
ATOM 3949 C C . PRO A 1 493 ? 1.764 20.169 14.126 1.00 95.38 493 PRO A C 1
ATOM 3951 O O . PRO A 1 493 ? 2.482 19.229 14.484 1.00 95.38 493 PRO A O 1
ATOM 3954 N N . ARG A 1 494 ? 1.937 20.774 12.943 1.00 93.56 494 ARG A N 1
ATOM 3955 C CA . ARG A 1 494 ? 2.868 20.300 11.897 1.00 93.56 494 ARG A CA 1
ATOM 3956 C C . ARG A 1 494 ? 4.285 20.096 12.431 1.00 93.56 494 ARG A C 1
ATOM 3958 O O . ARG A 1 494 ? 4.865 19.015 12.309 1.00 93.56 494 ARG A O 1
ATOM 3965 N N . ARG A 1 495 ? 4.793 21.112 13.134 1.00 92.06 495 ARG A N 1
ATOM 3966 C CA . ARG A 1 495 ? 6.142 21.143 13.729 1.00 92.06 495 ARG A CA 1
ATOM 3967 C C . ARG A 1 495 ? 6.397 20.025 14.747 1.00 92.06 495 ARG A C 1
ATOM 3969 O O . ARG A 1 495 ? 7.547 19.755 15.089 1.00 92.06 495 ARG A O 1
ATOM 3976 N N . ALA A 1 496 ? 5.354 19.389 15.283 1.00 90.25 496 ALA A N 1
ATOM 3977 C CA . ALA A 1 496 ? 5.518 18.302 16.242 1.00 90.25 496 ALA A CA 1
ATOM 3978 C C . ALA A 1 496 ? 5.878 16.970 15.564 1.00 90.25 496 ALA A C 1
ATOM 3980 O O . ALA A 1 496 ? 6.645 16.183 16.128 1.00 90.25 496 ALA A O 1
ATOM 3981 N N . VAL A 1 497 ? 5.358 16.718 14.358 1.00 90.94 497 VAL A N 1
ATOM 3982 C CA . VAL A 1 497 ? 5.384 15.386 13.726 1.00 90.94 497 VAL A CA 1
ATOM 3983 C C . VAL A 1 497 ? 6.110 15.332 12.382 1.00 90.94 497 VAL A C 1
ATOM 3985 O O . VAL A 1 497 ? 6.493 14.239 11.983 1.00 90.94 497 VAL A O 1
ATOM 3988 N N . GLU A 1 498 ? 6.376 16.462 11.718 1.00 87.81 498 GLU A N 1
ATOM 3989 C CA . GLU A 1 498 ? 6.914 16.503 10.342 1.00 87.81 498 GLU A CA 1
ATOM 3990 C C . GLU A 1 498 ? 8.165 15.637 10.115 1.00 87.81 498 GLU A C 1
ATOM 3992 O O . GLU A 1 498 ? 8.255 14.936 9.117 1.00 87.81 498 GLU A O 1
ATOM 3997 N N . GLN A 1 499 ? 9.094 15.591 11.075 1.00 85.44 499 GLN A N 1
ATOM 3998 C CA . GLN A 1 499 ? 10.332 14.806 10.949 1.00 85.44 499 GLN A CA 1
ATOM 3999 C C . GLN A 1 499 ? 10.141 13.292 11.165 1.00 85.44 499 GLN A C 1
ATOM 4001 O O . GLN A 1 499 ? 11.095 12.536 11.029 1.00 85.44 499 GLN A O 1
ATOM 4006 N N . ALA A 1 500 ? 8.969 12.848 11.626 1.00 84.12 500 ALA A N 1
ATOM 4007 C CA . ALA A 1 500 ? 8.637 11.429 11.806 1.00 84.12 500 ALA A CA 1
ATOM 4008 C C . ALA A 1 500 ? 7.663 10.909 10.741 1.00 84.12 500 ALA A C 1
ATOM 4010 O O . ALA A 1 500 ? 7.345 9.714 10.739 1.00 84.12 500 ALA A O 1
ATOM 4011 N N . LEU A 1 501 ? 7.158 11.800 9.886 1.00 86.06 501 LEU A N 1
ATOM 4012 C CA . LEU A 1 501 ? 6.220 11.448 8.840 1.00 86.06 501 LEU A CA 1
ATOM 4013 C C . LEU A 1 501 ? 6.950 10.878 7.634 1.00 86.06 501 LEU A C 1
ATOM 4015 O O . LEU A 1 501 ? 7.936 11.423 7.148 1.00 86.06 501 LEU A O 1
ATOM 4019 N N . ASP A 1 502 ? 6.402 9.773 7.162 1.00 81.75 502 ASP A N 1
ATOM 4020 C CA . ASP A 1 502 ? 6.746 9.136 5.907 1.00 81.75 502 ASP A CA 1
ATOM 4021 C C . ASP A 1 502 ? 5.695 9.538 4.860 1.00 81.75 502 ASP A C 1
ATOM 4023 O O . ASP A 1 502 ? 4.519 9.739 5.185 1.00 81.75 502 ASP A O 1
ATOM 4027 N N . TRP A 1 503 ? 6.112 9.651 3.599 1.00 79.12 503 TRP A N 1
ATOM 4028 C CA . TRP A 1 503 ? 5.256 10.008 2.467 1.00 79.12 503 TRP A CA 1
ATOM 4029 C C . TRP A 1 503 ? 4.080 9.038 2.267 1.00 79.12 503 TRP A C 1
ATOM 4031 O O . TRP A 1 503 ? 3.076 9.418 1.658 1.00 79.12 503 TRP A O 1
ATOM 4041 N N . ARG A 1 504 ? 4.188 7.809 2.793 1.00 80.56 504 ARG A N 1
ATOM 4042 C CA . ARG A 1 504 ? 3.137 6.781 2.768 1.00 80.56 504 ARG A CA 1
ATOM 4043 C C . ARG A 1 504 ? 1.948 7.094 3.678 1.00 80.56 504 ARG A C 1
ATOM 4045 O O . ARG A 1 504 ? 0.877 6.533 3.470 1.00 80.56 504 ARG A O 1
ATOM 4052 N N . ILE A 1 505 ? 2.096 7.982 4.665 1.00 87.12 505 ILE A N 1
ATOM 4053 C CA . ILE A 1 505 ? 0.977 8.385 5.529 1.00 87.12 505 ILE A CA 1
ATOM 4054 C C . ILE A 1 505 ? 0.167 9.479 4.810 1.00 87.12 505 ILE A C 1
ATOM 4056 O O . ILE A 1 505 ? 0.705 10.557 4.537 1.00 87.12 505 ILE A O 1
ATOM 4060 N N . PRO A 1 506 ? -1.126 9.255 4.503 1.00 87.62 506 PRO A N 1
ATOM 4061 C CA . PRO A 1 506 ? -1.947 10.228 3.790 1.00 87.62 506 PRO A CA 1
ATOM 4062 C C . PRO A 1 506 ? -2.365 11.383 4.714 1.00 87.62 506 PRO A C 1
ATOM 4064 O O . PRO A 1 506 ? -3.460 11.390 5.272 1.00 87.62 506 PRO A O 1
ATOM 4067 N N . VAL A 1 507 ? -1.474 12.366 4.868 1.00 92.19 507 VAL A N 1
ATOM 4068 C CA . VAL A 1 507 ? -1.727 13.614 5.604 1.00 92.19 507 VAL A CA 1
ATOM 4069 C C . VAL A 1 507 ? -2.066 14.778 4.666 1.00 92.19 507 VAL A C 1
ATOM 4071 O O . VAL A 1 507 ? -1.618 14.816 3.513 1.00 92.19 507 VAL A O 1
ATOM 4074 N N . PHE A 1 508 ? -2.825 15.738 5.190 1.00 92.62 508 PHE A N 1
ATOM 4075 C CA . PHE A 1 508 ? -3.223 16.988 4.547 1.00 92.62 508 PHE A CA 1
ATOM 4076 C C . PHE A 1 508 ? -2.756 18.174 5.388 1.00 92.62 508 PHE A C 1
ATOM 4078 O O . PHE A 1 508 ? -2.911 18.169 6.609 1.00 92.62 508 PHE A O 1
ATOM 4085 N N . ASP A 1 509 ? -2.193 19.190 4.737 1.00 93.75 509 ASP A N 1
ATOM 4086 C CA . ASP A 1 509 ? -1.867 20.456 5.398 1.00 93.75 509 ASP A CA 1
ATOM 4087 C C . ASP A 1 509 ? -3.159 21.190 5.796 1.00 93.75 509 ASP A C 1
ATOM 4089 O O . ASP A 1 509 ? -4.130 21.158 5.049 1.00 93.75 509 ASP A O 1
ATOM 4093 N N . ALA A 1 510 ? -3.179 21.858 6.948 1.00 93.12 510 ALA A N 1
ATOM 4094 C CA . ALA A 1 510 ? -4.273 22.724 7.394 1.00 93.12 510 ALA A CA 1
ATOM 4095 C C . ALA A 1 510 ? -3.677 23.912 8.169 1.00 93.12 510 ALA A C 1
ATOM 4097 O O . ALA A 1 510 ? -3.616 23.908 9.400 1.00 93.12 510 ALA A O 1
ATOM 4098 N N . GLY A 1 511 ? -3.128 24.895 7.449 1.00 91.19 511 GLY A N 1
ATOM 4099 C CA . GLY A 1 511 ? -2.379 26.003 8.047 1.00 91.19 511 GLY A CA 1
ATOM 4100 C C . GLY A 1 511 ? -1.127 25.519 8.792 1.00 91.19 511 GLY A C 1
ATOM 4101 O O . GLY A 1 511 ? -0.235 24.889 8.216 1.00 91.19 511 GLY A O 1
ATOM 4102 N N . SER A 1 512 ? -1.055 25.800 10.096 1.00 93.81 512 SER A N 1
ATOM 4103 C CA . SER A 1 512 ? 0.007 25.329 11.003 1.00 93.81 512 SER A CA 1
ATOM 4104 C C . SER A 1 512 ? -0.137 23.867 11.442 1.00 93.81 512 SER A C 1
ATOM 4106 O O . SER A 1 512 ? 0.733 23.348 12.154 1.00 93.81 512 SER A O 1
ATOM 4108 N N . TYR A 1 513 ? -1.211 23.199 11.028 1.00 96.31 513 TYR A N 1
ATOM 4109 C CA . TYR A 1 513 ? -1.564 21.855 11.456 1.00 96.31 513 TYR A CA 1
ATOM 4110 C C . TYR A 1 513 ? -1.475 20.839 10.315 1.00 96.31 513 TYR A C 1
ATOM 4112 O O . TYR A 1 513 ? -1.417 21.184 9.134 1.00 96.31 513 TYR A O 1
ATOM 4120 N N . LEU A 1 514 ? -1.454 19.566 10.696 1.00 95.50 514 LEU A N 1
ATOM 4121 C CA . LEU A 1 514 ? -1.611 18.423 9.811 1.00 95.50 514 LEU A CA 1
ATOM 4122 C C . LEU A 1 514 ? -2.849 17.638 10.211 1.00 95.50 514 LEU A C 1
ATOM 4124 O O . LEU A 1 514 ? -3.109 17.445 11.400 1.00 95.50 514 LEU A O 1
ATOM 4128 N N . LEU A 1 515 ? -3.560 17.152 9.202 1.00 94.25 515 LEU A N 1
ATOM 4129 C CA . LEU A 1 515 ? -4.776 16.371 9.341 1.00 94.25 515 LEU A CA 1
ATOM 4130 C C . LEU A 1 515 ? -4.612 15.010 8.662 1.00 94.25 515 LEU A C 1
ATOM 4132 O O . LEU A 1 515 ? -4.048 14.916 7.573 1.00 94.25 515 LEU A O 1
ATOM 4136 N N . ALA A 1 516 ? -5.138 13.955 9.279 1.00 93.56 516 ALA A N 1
ATOM 4137 C CA . ALA A 1 516 ? -5.288 12.641 8.653 1.00 93.56 516 ALA A CA 1
ATOM 4138 C C . ALA A 1 516 ? -6.644 12.028 9.007 1.00 93.56 516 ALA A C 1
ATOM 4140 O O . ALA A 1 516 ? -7.201 12.344 10.058 1.00 93.56 516 ALA A O 1
ATOM 4141 N N . PHE A 1 517 ? -7.144 11.141 8.144 1.00 92.19 517 PHE A N 1
ATOM 4142 C CA . PHE A 1 517 ? -8.442 10.478 8.292 1.00 92.19 517 PHE A CA 1
ATOM 4143 C C . PHE A 1 517 ? -8.298 8.999 8.680 1.00 92.19 517 PHE A C 1
ATOM 4145 O O . PHE A 1 517 ? -7.299 8.350 8.361 1.00 92.19 517 PHE A O 1
ATOM 4152 N N . ASP A 1 518 ? -9.314 8.467 9.356 1.00 92.38 518 ASP A N 1
ATOM 4153 C CA . ASP A 1 518 ? -9.507 7.046 9.664 1.00 92.38 518 ASP A CA 1
ATOM 4154 C C . ASP A 1 518 ? -8.262 6.366 10.266 1.00 92.38 518 ASP A C 1
ATOM 4156 O O . ASP A 1 518 ? -7.728 6.823 11.277 1.00 92.38 518 ASP A O 1
ATOM 4160 N N . GLY A 1 519 ? -7.775 5.264 9.683 1.00 92.56 519 GLY A N 1
ATOM 4161 C CA . GLY A 1 519 ? -6.587 4.576 10.198 1.00 92.56 519 GLY A CA 1
ATOM 4162 C C . GLY A 1 519 ? -5.351 5.484 10.245 1.00 92.56 519 GLY A C 1
ATOM 4163 O O . GLY A 1 519 ? -4.601 5.465 11.221 1.00 92.56 519 GLY A O 1
ATOM 4164 N N . ALA A 1 520 ? -5.165 6.348 9.243 1.00 93.25 520 ALA A N 1
ATOM 4165 C CA . ALA A 1 520 ? -4.058 7.301 9.242 1.00 93.25 520 ALA A CA 1
ATOM 4166 C C . ALA A 1 520 ? -4.187 8.345 10.368 1.00 93.25 520 ALA A C 1
ATOM 4168 O O . ALA A 1 520 ? -3.164 8.778 10.898 1.00 93.25 520 ALA A O 1
ATOM 4169 N N . ALA A 1 521 ? -5.411 8.693 10.788 1.00 94.88 521 ALA A N 1
ATOM 4170 C CA . ALA A 1 521 ? -5.647 9.551 11.951 1.00 94.88 521 ALA A CA 1
ATOM 4171 C C . ALA A 1 521 ? -5.114 8.914 13.240 1.00 94.88 521 ALA A C 1
ATOM 4173 O O . ALA A 1 521 ? -4.409 9.559 14.013 1.00 94.88 521 ALA A O 1
ATOM 4174 N N . LEU A 1 522 ? -5.392 7.624 13.442 1.00 95.31 522 LEU A N 1
ATOM 4175 C CA . LEU A 1 522 ? -4.907 6.875 14.601 1.00 95.31 522 LEU A CA 1
ATOM 4176 C C . LEU A 1 522 ? -3.373 6.821 14.648 1.00 95.31 522 LEU A C 1
ATOM 4178 O O . LEU A 1 522 ? -2.769 7.066 15.693 1.00 95.31 522 LEU A O 1
ATOM 4182 N N . LEU A 1 523 ? -2.725 6.559 13.510 1.00 95.06 523 LEU A N 1
ATOM 4183 C CA . LEU A 1 523 ? -1.262 6.551 13.428 1.00 95.06 523 LEU A CA 1
ATOM 4184 C C . LEU A 1 523 ? -0.659 7.942 13.680 1.00 95.06 523 LEU A C 1
ATOM 4186 O O . LEU A 1 523 ? 0.330 8.061 14.406 1.00 95.06 523 LEU A O 1
ATOM 4190 N N . LEU A 1 524 ? -1.257 8.994 13.112 1.00 95.38 524 LEU A N 1
ATOM 4191 C CA . LEU A 1 524 ? -0.820 10.379 13.299 1.00 95.38 524 LEU A CA 1
ATOM 4192 C C . LEU A 1 524 ? -0.942 10.825 14.765 1.00 95.38 524 LEU A C 1
ATOM 4194 O O . LEU A 1 524 ? -0.035 11.475 15.291 1.00 95.38 524 LEU A O 1
ATOM 4198 N N . LEU A 1 525 ? -2.024 1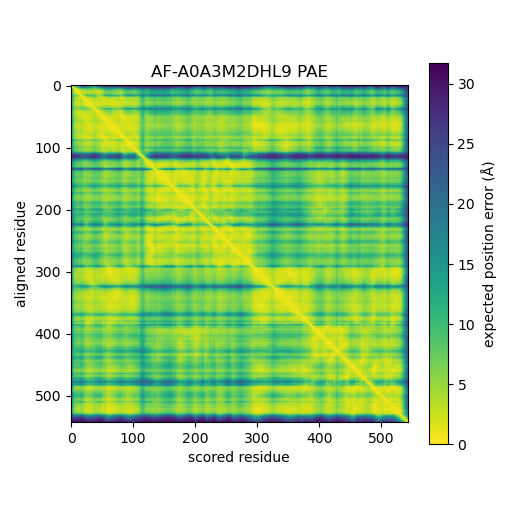0.428 15.440 1.00 95.56 525 LEU A N 1
ATOM 4199 C CA . LEU A 1 525 ? -2.246 10.706 16.856 1.00 95.56 525 LEU A CA 1
ATOM 4200 C C . LEU A 1 525 ? -1.168 10.059 17.736 1.00 95.56 525 LEU A C 1
ATOM 4202 O O . LEU A 1 525 ? -0.583 10.725 18.591 1.00 95.56 525 LEU A O 1
ATOM 4206 N N . GLU A 1 526 ? -0.860 8.780 17.515 1.00 95.50 526 GLU A N 1
ATOM 4207 C CA . GLU A 1 526 ? 0.168 8.082 18.295 1.00 95.50 526 GLU A CA 1
ATOM 4208 C C . GLU A 1 526 ? 1.581 8.608 18.015 1.00 95.50 526 GLU A C 1
ATOM 4210 O O . GLU A 1 526 ? 2.405 8.720 18.927 1.00 95.50 526 GLU A O 1
ATOM 4215 N N . LEU A 1 527 ? 1.863 9.007 16.770 1.00 94.00 527 LEU A N 1
ATOM 4216 C CA . LEU A 1 527 ? 3.105 9.697 16.416 1.00 94.00 527 LEU A CA 1
ATOM 4217 C C . LEU A 1 527 ? 3.282 10.986 17.225 1.00 94.00 527 LEU A C 1
ATOM 4219 O O . LEU A 1 527 ? 4.364 11.250 17.762 1.00 94.00 527 LEU A O 1
ATOM 4223 N N . TRP A 1 528 ? 2.214 11.776 17.333 1.00 94.12 528 TRP A N 1
ATOM 4224 C CA . TRP A 1 528 ? 2.202 13.008 18.110 1.00 94.12 528 TRP A CA 1
ATOM 4225 C C . TRP A 1 528 ? 2.388 12.738 19.608 1.00 94.12 528 TRP A C 1
ATOM 4227 O O . TRP A 1 528 ? 3.303 13.311 20.211 1.00 94.12 528 TRP A O 1
ATOM 4237 N N . ARG A 1 529 ? 1.612 11.810 20.188 1.00 92.94 529 ARG A N 1
ATOM 4238 C CA . ARG A 1 529 ? 1.704 11.402 21.605 1.00 92.94 529 ARG A CA 1
ATOM 4239 C C . ARG A 1 529 ? 3.113 10.955 21.977 1.00 92.94 529 ARG A C 1
ATOM 4241 O O . ARG A 1 529 ? 3.697 11.467 22.930 1.00 92.94 529 ARG A O 1
ATOM 4248 N N . ARG A 1 530 ? 3.712 10.075 21.172 1.00 89.50 530 ARG A N 1
ATOM 4249 C CA . ARG A 1 530 ? 5.048 9.527 21.432 1.00 89.50 530 ARG A CA 1
ATOM 4250 C C . ARG A 1 530 ? 6.125 10.610 21.504 1.00 89.50 530 ARG A C 1
ATOM 4252 O O . ARG A 1 530 ? 7.046 10.520 22.316 1.00 89.50 530 ARG A O 1
ATOM 4259 N N . ARG A 1 531 ? 6.012 11.659 20.684 1.00 84.12 531 ARG A N 1
ATOM 4260 C CA . ARG A 1 531 ? 6.942 12.796 20.732 1.00 84.12 531 ARG A CA 1
ATOM 4261 C C . ARG A 1 531 ? 6.668 13.760 21.881 1.00 84.12 531 ARG A C 1
ATOM 4263 O O . ARG A 1 531 ? 7.624 14.337 22.395 1.00 84.12 531 ARG A O 1
ATOM 4270 N N . HIS A 1 532 ? 5.416 13.907 22.305 1.00 74.56 532 HIS A N 1
ATOM 4271 C CA . HIS A 1 532 ? 5.074 14.705 23.485 1.00 74.56 532 HIS A CA 1
ATOM 4272 C C . HIS A 1 532 ? 5.629 14.063 24.758 1.00 74.56 532 HIS A C 1
ATOM 4274 O O . HIS A 1 532 ? 6.327 14.733 25.518 1.00 74.56 532 HIS A O 1
ATOM 4280 N N . SER A 1 533 ? 5.455 12.750 24.930 1.00 71.00 533 SER A N 1
ATOM 4281 C CA . SER A 1 533 ? 6.035 12.011 26.060 1.00 71.00 533 SER A CA 1
ATOM 4282 C C . SER A 1 533 ? 7.569 12.067 26.067 1.00 71.00 533 SER A C 1
ATOM 4284 O O . SER A 1 533 ? 8.174 12.312 27.107 1.00 71.00 533 SER A O 1
ATOM 4286 N N . ALA A 1 534 ? 8.217 11.939 24.901 1.00 61.22 534 ALA A N 1
ATOM 4287 C CA . ALA A 1 534 ? 9.677 12.033 24.792 1.00 61.22 534 ALA A CA 1
ATOM 4288 C C . ALA A 1 534 ? 10.233 13.444 25.081 1.00 61.22 534 ALA A C 1
ATOM 4290 O O . ALA A 1 534 ? 11.371 13.576 25.534 1.00 61.22 534 ALA A O 1
ATOM 4291 N N . ARG A 1 535 ? 9.454 14.504 24.816 1.00 56.16 535 ARG A N 1
ATOM 4292 C CA . ARG A 1 535 ? 9.818 15.884 25.173 1.00 56.16 535 ARG A CA 1
ATOM 4293 C C . ARG A 1 535 ? 9.651 16.146 26.669 1.00 56.16 535 ARG A C 1
ATOM 4295 O O . ARG A 1 535 ? 10.544 16.761 27.238 1.00 56.16 535 ARG A O 1
ATOM 4302 N N . SER A 1 536 ? 8.598 15.623 27.303 1.00 46.34 536 SER A N 1
ATOM 4303 C CA . SER A 1 536 ? 8.401 15.740 28.758 1.00 46.34 536 SER A CA 1
ATOM 4304 C C . SER A 1 536 ? 9.560 15.105 29.537 1.00 46.34 536 SER A C 1
ATOM 4306 O O . SER A 1 536 ? 10.166 15.763 30.374 1.00 46.34 536 SER A O 1
ATOM 4308 N N . CYS A 1 537 ? 9.998 13.895 29.162 1.00 40.53 537 CYS A N 1
ATOM 4309 C CA . CYS A 1 537 ? 11.133 13.232 29.821 1.00 40.53 537 CYS A CA 1
ATOM 4310 C C . CYS A 1 537 ? 12.489 13.943 29.637 1.00 40.53 537 CYS A C 1
ATOM 4312 O O . CYS A 1 537 ? 13.407 13.709 30.417 1.00 40.53 537 CYS A O 1
ATOM 4314 N N . ARG A 1 538 ? 12.656 14.797 28.613 1.00 42.62 538 ARG A N 1
ATOM 4315 C CA . ARG A 1 538 ? 13.887 15.594 28.428 1.00 42.62 538 ARG A CA 1
ATOM 4316 C C . ARG A 1 538 ? 13.899 16.887 29.242 1.00 42.62 538 ARG A C 1
ATOM 4318 O O . ARG A 1 538 ? 14.976 17.443 29.438 1.00 42.62 538 ARG A O 1
ATOM 4325 N N . VAL A 1 539 ? 12.740 17.370 29.685 1.00 44.84 539 VAL A N 1
ATOM 4326 C CA . VAL A 1 539 ? 12.636 18.562 30.539 1.00 44.84 539 VAL A CA 1
ATOM 4327 C C . VAL A 1 539 ? 12.883 18.190 32.005 1.00 44.84 539 VAL A C 1
ATOM 4329 O O . VAL A 1 539 ? 13.572 18.931 32.696 1.00 44.84 539 VAL A O 1
ATOM 4332 N N . ASP A 1 540 ? 12.473 16.990 32.424 1.00 41.28 540 ASP A N 1
ATOM 4333 C CA . ASP A 1 540 ? 12.666 16.495 33.799 1.00 41.28 540 ASP A CA 1
ATOM 4334 C C . ASP A 1 540 ? 14.063 15.885 34.061 1.00 41.28 540 ASP A C 1
ATOM 4336 O O . ASP A 1 540 ? 14.395 15.533 35.188 1.00 41.28 540 ASP A O 1
ATOM 4340 N N . GLY A 1 541 ? 14.902 15.766 33.024 1.00 35.47 541 GLY A N 1
ATOM 4341 C CA . GLY A 1 541 ? 16.264 15.216 33.092 1.00 35.47 541 GLY A CA 1
ATOM 4342 C C . GLY A 1 541 ? 17.386 16.256 33.183 1.00 35.47 541 GLY A C 1
ATOM 4343 O O . GLY A 1 541 ? 18.547 15.909 32.972 1.00 35.47 541 GLY A O 1
ATOM 4344 N N . LYS A 1 542 ? 17.063 17.530 33.441 1.00 35.91 542 LYS A N 1
ATOM 4345 C CA . LYS A 1 542 ? 18.049 18.552 33.820 1.00 35.91 542 LYS A CA 1
ATOM 4346 C C . LYS A 1 542 ? 17.940 18.840 35.316 1.00 35.91 542 LYS A C 1
ATOM 4348 O O . LYS A 1 542 ? 17.235 19.765 35.712 1.00 35.91 542 LYS A O 1
ATOM 4353 N N . VAL A 1 543 ? 18.683 18.068 36.103 1.00 35.06 543 VAL A N 1
ATOM 4354 C CA . VAL A 1 543 ? 19.292 18.516 37.364 1.00 35.06 543 VAL A CA 1
ATOM 4355 C C . VAL A 1 543 ? 20.752 18.109 37.329 1.00 35.06 543 VAL A C 1
ATOM 4357 O O . VAL A 1 543 ? 21.007 16.924 37.016 1.00 35.06 543 VAL A O 1
#

Secondary structure (DSSP, 8-state):
---SSSSHHHHHHH--SSS------HHHHHHHHTTTT-STTHHHHTT--EEEE-SGGG--HHHHHHHHHHHHHHHHTT--SEEEE--SS--HHHHHHHHHHT------TTS--SS---S---SS--EEEEEEE-SSS-HHHHHHHHHHHHHHHHHHHHHH---TTB-SEEEE-S-HHHHHHHHHHHHHTT--GGGEEEE-SSS-GGGG--TT-SEEEESTTTTTT---B-SEEEEE-SSHHHHHHHHTTSSSSS-EEEEEEE-HHHHHHHHTS-SS--HHHHHHHHHHHSPPPP--GGGGGSHHHHHHHHHHHHHHHHHHHH-TT--HHHHHHHHHHHHHHHHHHHHHHT-HHHHHHHHHHHHHHHTT-GGGTHHHHHHHT--S--SPPEEEEEEHHHHHHHT-SGGGEEEEEHHHHHHHBSS-EEETTTTEEEES-B-SPPPEEE-S---GGGBTSEEEGGG-TT--EEETTEEPTTHHHHHHS--EEEEEEHHHHGGG--TTS-EEEETTEEEEEHHHHHHHHHHHHHHHHHHHHHHTT--